Protein AF-A0A522LNT0-F1 (afdb_monomer_lite)

Structure (mmCIF, N/CA/C/O backbone):
data_AF-A0A522LNT0-F1
#
_entry.id   AF-A0A522LNT0-F1
#
loop_
_atom_site.group_PDB
_atom_site.id
_atom_site.type_symbol
_atom_site.label_atom_id
_atom_site.label_alt_id
_atom_site.label_comp_id
_atom_site.label_asym_id
_atom_site.label_entity_id
_atom_site.label_seq_id
_atom_site.pdbx_PDB_ins_code
_atom_site.Cartn_x
_atom_site.Cartn_y
_atom_site.Cartn_z
_atom_site.occupancy
_atom_site.B_iso_or_equiv
_atom_site.auth_seq_id
_atom_site.auth_comp_id
_atom_site.auth_asym_id
_atom_site.auth_atom_id
_atom_site.pdbx_PDB_model_num
ATOM 1 N N . MET A 1 1 ? -26.162 -1.625 9.005 1.00 83.00 1 MET A N 1
ATOM 2 C CA . MET A 1 1 ? -24.829 -1.054 8.705 1.00 83.00 1 MET A CA 1
ATOM 3 C C . MET A 1 1 ? -24.025 -1.969 7.792 1.00 83.00 1 MET A C 1
ATOM 5 O O . MET A 1 1 ? -23.572 -1.471 6.774 1.00 83.00 1 MET A O 1
ATOM 9 N N . GLY A 1 2 ? -23.935 -3.284 8.055 1.00 85.75 2 GLY A N 1
ATOM 10 C CA . GLY A 1 2 ? -23.214 -4.212 7.169 1.00 85.75 2 GLY A CA 1
ATOM 11 C C . GLY A 1 2 ? -23.644 -4.178 5.692 1.00 85.75 2 GLY A C 1
ATOM 12 O O . GLY A 1 2 ? -22.785 -4.162 4.817 1.00 85.75 2 GLY A O 1
ATOM 13 N N . TYR A 1 3 ? -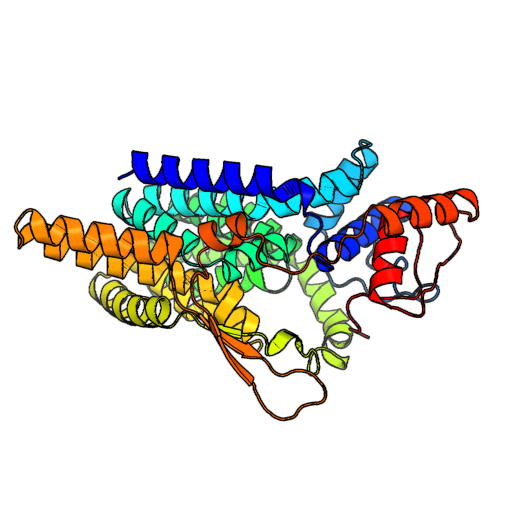24.951 -4.083 5.405 1.00 92.50 3 TYR A N 1
ATOM 14 C CA . TYR A 1 3 ? -25.462 -3.913 4.034 1.00 92.50 3 TYR A CA 1
ATOM 15 C C . TYR A 1 3 ? -24.920 -2.647 3.346 1.00 92.50 3 TYR A C 1
ATOM 17 O O . TYR A 1 3 ? -24.413 -2.722 2.232 1.00 92.50 3 TYR A O 1
ATOM 25 N N . PHE A 1 4 ? -24.952 -1.499 4.032 1.00 91.88 4 PHE A N 1
ATOM 26 C CA . PHE A 1 4 ? -24.473 -0.229 3.477 1.00 91.88 4 PHE A CA 1
ATOM 27 C C . PHE A 1 4 ? -22.967 -0.238 3.205 1.00 91.88 4 PHE A C 1
ATOM 29 O O . PHE A 1 4 ? -22.547 0.283 2.180 1.00 91.88 4 PHE A O 1
ATOM 36 N N . SER A 1 5 ? -22.157 -0.875 4.061 1.00 94.94 5 SER A N 1
ATOM 37 C CA . SER A 1 5 ? -20.726 -1.056 3.776 1.00 94.94 5 SER A CA 1
ATOM 38 C C . SER A 1 5 ? -20.506 -1.804 2.467 1.00 94.94 5 SER A C 1
ATOM 40 O O . SER A 1 5 ? -19.727 -1.360 1.634 1.00 94.94 5 SER A O 1
ATOM 42 N N . ARG A 1 6 ? -21.212 -2.926 2.272 1.00 97.19 6 ARG A N 1
ATOM 43 C CA . ARG A 1 6 ? -21.096 -3.735 1.051 1.00 97.19 6 ARG A CA 1
ATOM 44 C C . ARG A 1 6 ? -21.534 -2.951 -0.179 1.00 97.19 6 ARG A C 1
ATOM 46 O O . ARG A 1 6 ? -20.868 -3.041 -1.200 1.00 97.19 6 ARG A O 1
ATOM 53 N N . LEU A 1 7 ? -22.602 -2.158 -0.065 1.00 96.06 7 LEU A N 1
ATOM 54 C CA . LEU A 1 7 ? -23.056 -1.282 -1.142 1.00 96.06 7 LEU A CA 1
ATOM 55 C C . LEU A 1 7 ? -21.995 -0.234 -1.508 1.00 96.06 7 LEU A C 1
ATOM 57 O O . LEU A 1 7 ? -21.699 -0.075 -2.685 1.00 96.06 7 LEU A O 1
ATOM 61 N N . ILE A 1 8 ? -21.382 0.437 -0.524 1.00 95.44 8 ILE A N 1
ATOM 62 C CA . ILE A 1 8 ? -20.311 1.415 -0.784 1.00 95.44 8 ILE A CA 1
ATOM 63 C C . ILE A 1 8 ? -19.098 0.731 -1.425 1.00 95.44 8 ILE A C 1
ATOM 65 O O . ILE A 1 8 ? -18.575 1.239 -2.409 1.00 95.44 8 ILE A O 1
ATOM 69 N N . ILE A 1 9 ? -18.681 -0.435 -0.918 1.00 97.75 9 ILE A N 1
ATOM 70 C CA . ILE A 1 9 ? -17.575 -1.218 -1.495 1.00 97.75 9 ILE A CA 1
ATOM 71 C C . ILE A 1 9 ? -17.888 -1.618 -2.940 1.00 97.75 9 ILE A C 1
ATOM 73 O O . ILE A 1 9 ? -17.023 -1.508 -3.803 1.00 97.75 9 ILE A O 1
ATOM 77 N N . PHE A 1 10 ? -19.119 -2.053 -3.218 1.00 97.94 10 PHE A N 1
ATOM 78 C CA . PHE A 1 10 ? -19.556 -2.408 -4.565 1.00 97.94 10 PHE A CA 1
ATOM 79 C C . PHE A 1 10 ? -19.538 -1.200 -5.508 1.00 97.94 10 PHE A C 1
ATOM 81 O O . PHE A 1 10 ? -18.986 -1.296 -6.599 1.00 97.94 10 PHE A O 1
ATOM 88 N N . ILE A 1 11 ? -20.078 -0.053 -5.078 1.00 96.19 11 ILE A N 1
ATOM 89 C CA . ILE A 1 11 ? -20.034 1.198 -5.852 1.00 96.19 11 ILE A CA 1
ATOM 90 C C . ILE A 1 11 ? -18.581 1.601 -6.112 1.00 96.19 11 ILE A C 1
ATOM 92 O O . ILE A 1 11 ? -18.223 1.888 -7.248 1.00 96.19 11 ILE A O 1
ATOM 96 N N . PHE A 1 12 ? -17.730 1.574 -5.087 1.00 96.12 12 PHE A N 1
ATOM 97 C CA . PHE A 1 12 ? -16.310 1.884 -5.213 1.00 96.12 12 PHE A CA 1
ATOM 98 C C . PHE A 1 12 ? -15.608 0.956 -6.217 1.00 96.12 12 PHE A C 1
ATOM 100 O O . PHE A 1 12 ? -14.890 1.432 -7.091 1.00 96.12 12 PHE A O 1
ATOM 107 N N . ALA A 1 13 ? -15.868 -0.353 -6.157 1.00 97.50 13 ALA A N 1
ATOM 108 C CA . ALA A 1 13 ? -15.328 -1.320 -7.109 1.00 97.50 13 ALA A CA 1
ATOM 109 C C . ALA A 1 13 ? -15.819 -1.066 -8.544 1.00 97.50 13 ALA A C 1
ATOM 111 O O . ALA A 1 13 ? -15.019 -1.079 -9.477 1.00 97.50 13 ALA A O 1
ATOM 112 N N . ALA A 1 14 ? -17.112 -0.785 -8.726 1.00 96.81 14 ALA A N 1
ATOM 113 C CA . ALA A 1 14 ? -17.677 -0.446 -10.029 1.00 96.81 14 ALA A CA 1
ATOM 114 C C . ALA A 1 14 ? -17.045 0.832 -10.603 1.00 96.81 14 ALA A C 1
ATOM 116 O O . ALA A 1 14 ? -16.664 0.860 -11.770 1.00 96.81 14 ALA A O 1
ATOM 117 N N . LEU A 1 15 ? -16.859 1.864 -9.777 1.00 94.75 15 LEU A N 1
ATOM 118 C CA . LEU A 1 15 ? -16.180 3.097 -10.172 1.00 94.75 15 LEU A CA 1
ATOM 119 C C . LEU A 1 15 ? -14.717 2.851 -10.565 1.00 94.75 15 LEU A C 1
ATOM 121 O O . LEU A 1 15 ? -14.260 3.400 -11.565 1.00 94.75 15 LEU A O 1
ATOM 125 N N . GLN A 1 16 ? -13.996 1.986 -9.847 1.00 94.44 16 GLN A N 1
ATOM 126 C CA . GLN A 1 16 ? -12.632 1.600 -10.222 1.00 94.44 16 GLN A CA 1
ATOM 127 C C . GLN A 1 16 ? -12.588 0.872 -11.573 1.00 94.44 16 GLN A C 1
ATOM 129 O O . GLN A 1 16 ? -11.706 1.154 -12.380 1.00 94.44 16 GLN A O 1
ATOM 134 N N . ILE A 1 17 ? -13.568 0.008 -11.869 1.00 94.50 17 ILE A N 1
ATOM 135 C CA . ILE A 1 17 ? -13.700 -0.636 -13.188 1.00 94.50 17 ILE A CA 1
ATOM 136 C C . ILE A 1 17 ? -13.943 0.410 -14.283 1.00 94.50 17 ILE A C 1
ATOM 138 O O . ILE A 1 17 ? -13.277 0.382 -15.317 1.00 94.50 17 ILE A O 1
ATOM 142 N N . LEU A 1 18 ? -14.848 1.367 -14.050 1.00 92.25 18 LEU A N 1
ATOM 143 C CA . LEU A 1 18 ? -15.122 2.457 -14.994 1.00 92.25 18 LEU A CA 1
ATOM 144 C C . LEU A 1 18 ? -13.902 3.361 -15.227 1.00 92.25 18 LEU A C 1
ATOM 146 O O . LEU A 1 18 ? -13.789 3.972 -16.287 1.00 92.25 18 LEU A O 1
ATOM 150 N N . ARG A 1 19 ? -12.972 3.421 -14.269 1.00 89.56 19 ARG A N 1
ATOM 151 C CA . ARG A 1 19 ? -11.731 4.200 -14.357 1.00 89.56 19 ARG A CA 1
ATOM 152 C C . ARG A 1 19 ? -10.609 3.485 -15.118 1.00 89.56 19 ARG A C 1
ATOM 154 O O . ARG A 1 19 ? -9.693 4.162 -15.583 1.00 89.56 19 ARG A O 1
ATOM 161 N N . LEU A 1 20 ? -10.684 2.167 -15.333 1.00 89.81 20 LEU A N 1
ATOM 162 C CA . LEU A 1 20 ? -9.650 1.379 -16.032 1.00 89.81 20 LEU A CA 1
ATOM 163 C C . LEU A 1 20 ? -9.203 1.919 -17.407 1.00 89.81 20 LEU A C 1
ATOM 165 O O . LEU A 1 20 ? -8.035 1.719 -17.754 1.00 89.81 20 LEU A O 1
ATOM 169 N N . PRO A 1 21 ? -10.048 2.587 -18.221 1.00 88.62 21 PRO A N 1
ATOM 170 C CA . PRO A 1 21 ? -9.594 3.206 -19.466 1.00 88.62 21 PRO A CA 1
ATOM 171 C C . PRO A 1 21 ? -8.526 4.290 -19.269 1.00 88.62 21 PRO A C 1
ATOM 173 O O . PRO A 1 21 ? -7.713 4.493 -20.165 1.00 88.62 21 PRO A O 1
ATOM 176 N N . THR A 1 22 ? -8.507 4.950 -18.107 1.00 85.62 22 THR A N 1
ATOM 177 C CA . THR A 1 22 ? -7.528 6.001 -17.769 1.00 85.62 22 THR A CA 1
ATOM 178 C C . THR A 1 22 ? -6.201 5.454 -17.233 1.00 85.62 22 THR A C 1
ATOM 180 O O . THR A 1 22 ? -5.219 6.196 -17.180 1.00 85.62 22 THR A O 1
ATOM 183 N N . SER A 1 23 ? -6.167 4.171 -16.858 1.00 87.25 23 SER A N 1
ATOM 184 C CA . SER A 1 23 ? -4.957 3.449 -16.459 1.00 87.25 23 SER A CA 1
ATOM 185 C C . SER A 1 23 ? -4.153 2.964 -17.676 1.00 87.25 23 SER A C 1
ATOM 187 O O . SER A 1 23 ? -4.743 2.679 -18.726 1.00 87.25 23 SER A O 1
ATOM 189 N N . PRO A 1 24 ? -2.827 2.779 -17.545 1.00 88.56 24 PRO A N 1
ATOM 190 C CA . PRO A 1 24 ? -2.004 3.039 -16.355 1.00 88.56 24 PRO A CA 1
ATOM 191 C C . PRO A 1 24 ? -1.902 4.522 -16.001 1.00 88.56 24 PRO A C 1
ATOM 193 O O . PRO A 1 24 ? -1.698 5.341 -16.883 1.00 88.56 24 PRO A O 1
ATOM 196 N N . GLN A 1 25 ? -2.035 4.901 -14.739 1.00 86.50 25 GLN A N 1
ATOM 197 C CA . GLN A 1 25 ? -1.945 6.320 -14.366 1.00 86.50 25 GLN A CA 1
ATOM 198 C C . GLN A 1 25 ? -0.579 6.706 -13.827 1.00 86.50 25 GLN A C 1
ATOM 200 O O . GLN A 1 25 ? -0.211 7.880 -13.885 1.00 86.50 25 GLN A O 1
ATOM 205 N N . PHE A 1 26 ? 0.159 5.732 -13.304 1.00 88.94 26 PHE A N 1
ATOM 206 C CA . PHE A 1 26 ? 1.344 5.991 -12.510 1.00 88.94 26 PHE A CA 1
ATOM 207 C C . PHE A 1 26 ? 2.605 5.416 -13.144 1.00 88.94 26 PHE A C 1
ATOM 209 O O . PHE A 1 26 ? 2.568 4.470 -13.926 1.00 88.94 26 PHE A O 1
ATOM 216 N N . MET A 1 27 ? 3.741 6.020 -12.805 1.00 86.88 27 MET A N 1
ATOM 217 C CA . MET A 1 27 ? 5.046 5.636 -13.345 1.00 86.88 27 MET A CA 1
ATOM 218 C C . MET A 1 27 ? 5.568 4.362 -12.658 1.00 86.88 27 MET A C 1
ATOM 220 O O . MET A 1 27 ? 6.085 3.464 -13.313 1.00 86.88 27 MET A O 1
ATOM 224 N N . ASP A 1 28 ? 5.340 4.227 -11.351 1.00 88.88 28 ASP A N 1
ATOM 225 C CA . ASP A 1 28 ? 5.846 3.132 -10.506 1.00 88.88 28 ASP A CA 1
ATOM 226 C C . ASP A 1 28 ? 5.633 1.735 -11.118 1.00 88.88 28 ASP A C 1
ATOM 228 O O . ASP A 1 28 ? 6.540 0.907 -11.198 1.00 88.88 28 ASP A O 1
ATOM 232 N N . ILE A 1 29 ? 4.444 1.484 -11.666 1.00 91.81 29 ILE A N 1
ATOM 233 C CA . ILE A 1 29 ? 4.091 0.174 -12.212 1.00 91.81 29 ILE A CA 1
ATOM 234 C C . ILE A 1 29 ? 4.889 -0.219 -13.463 1.00 91.81 29 ILE A C 1
ATOM 236 O O . ILE A 1 29 ? 5.137 -1.406 -13.668 1.00 91.81 29 ILE A O 1
ATOM 240 N N . TYR A 1 30 ? 5.350 0.728 -14.286 1.00 92.50 30 TYR A N 1
ATOM 241 C CA . TYR A 1 30 ? 6.183 0.380 -15.443 1.00 92.50 30 TYR A CA 1
ATOM 242 C C . TYR A 1 30 ? 7.573 -0.092 -15.014 1.00 92.50 30 TYR A C 1
ATOM 244 O O . TYR A 1 30 ? 8.086 -1.031 -15.618 1.00 92.50 30 TYR A O 1
ATOM 252 N N . TYR A 1 31 ? 8.137 0.469 -13.938 1.00 93.19 31 TYR A N 1
ATOM 253 C CA . TYR A 1 31 ? 9.367 -0.055 -13.337 1.00 93.19 31 TYR A CA 1
ATOM 254 C C . TYR A 1 31 ? 9.185 -1.498 -12.871 1.00 93.19 31 TYR A C 1
ATOM 256 O O . TYR A 1 31 ? 10.022 -2.361 -13.144 1.00 93.19 31 TYR A O 1
ATOM 264 N N . HIS A 1 32 ? 8.054 -1.798 -12.231 1.00 95.69 32 HIS A N 1
ATOM 265 C CA . HIS A 1 32 ? 7.765 -3.157 -11.781 1.00 95.69 32 HIS A CA 1
ATOM 266 C C . HIS A 1 32 ? 7.589 -4.142 -12.939 1.00 95.69 32 HIS A C 1
ATOM 268 O O . HIS A 1 32 ? 8.064 -5.274 -12.853 1.00 95.69 32 HIS A O 1
ATOM 274 N N . ILE A 1 33 ? 6.956 -3.716 -14.034 1.00 96.12 33 ILE A N 1
ATOM 275 C CA . ILE A 1 33 ? 6.862 -4.512 -15.262 1.00 96.12 33 ILE A CA 1
ATOM 276 C C . ILE A 1 33 ? 8.242 -4.734 -15.882 1.00 96.12 33 ILE A C 1
ATOM 278 O O . ILE A 1 33 ? 8.545 -5.851 -16.299 1.00 96.12 33 ILE A O 1
ATOM 282 N N . GLN A 1 34 ? 9.075 -3.697 -15.955 1.00 95.31 34 GLN A N 1
ATOM 283 C CA . GLN A 1 34 ? 10.408 -3.812 -16.537 1.00 95.31 34 GLN A CA 1
ATOM 284 C C . GLN A 1 34 ? 11.301 -4.731 -15.700 1.00 95.31 34 GLN A C 1
ATOM 286 O O . GLN A 1 34 ? 11.955 -5.614 -16.250 1.00 95.31 34 GLN A O 1
ATOM 291 N N . THR A 1 35 ? 11.228 -4.617 -14.375 1.00 96.06 35 THR A N 1
ATOM 292 C CA . THR A 1 35 ? 11.869 -5.552 -13.442 1.00 96.06 35 THR A CA 1
ATOM 293 C C . THR A 1 35 ? 11.385 -6.983 -13.653 1.00 96.06 35 THR A C 1
ATOM 295 O O . THR A 1 35 ? 12.186 -7.909 -13.750 1.00 96.06 35 THR A O 1
ATOM 298 N N . ALA A 1 36 ? 10.070 -7.185 -13.775 1.00 97.50 36 ALA A N 1
ATOM 299 C CA . ALA A 1 36 ? 9.504 -8.504 -14.030 1.00 97.50 36 ALA A CA 1
ATOM 300 C C . ALA A 1 36 ? 9.994 -9.091 -15.364 1.00 97.50 36 ALA A C 1
ATOM 302 O O . ALA A 1 36 ? 10.315 -10.277 -15.433 1.00 97.50 36 ALA A O 1
ATOM 303 N N . TRP A 1 37 ? 10.106 -8.270 -16.413 1.00 96.44 37 TRP A N 1
ATOM 304 C CA . TRP A 1 37 ? 10.743 -8.667 -17.669 1.00 96.44 37 TRP A CA 1
ATOM 305 C C . TRP A 1 37 ? 12.217 -9.042 -17.472 1.00 96.44 37 TRP A C 1
ATOM 307 O O . TRP A 1 37 ? 12.640 -10.082 -17.977 1.00 96.44 37 TRP A O 1
ATOM 317 N N . GLY A 1 38 ? 12.970 -8.259 -16.697 1.00 96.00 38 GLY A N 1
ATOM 318 C CA . GLY A 1 38 ? 14.347 -8.566 -16.317 1.00 96.00 38 GLY A CA 1
ATOM 319 C C . GLY A 1 38 ? 14.471 -9.945 -15.668 1.00 96.00 38 GLY A C 1
ATOM 320 O O . GLY A 1 38 ? 15.257 -10.768 -16.128 1.00 96.00 38 GLY A O 1
ATOM 321 N N . PHE A 1 39 ? 13.602 -10.261 -14.701 1.00 97.62 39 PHE A N 1
ATOM 322 C CA . PHE A 1 39 ? 13.554 -11.583 -14.059 1.00 97.62 39 PHE A CA 1
ATOM 323 C C . PHE A 1 39 ? 13.237 -12.717 -15.042 1.00 97.62 39 PHE A C 1
ATOM 325 O O . PHE A 1 39 ? 13.701 -13.848 -14.885 1.00 97.62 39 PHE A O 1
ATOM 332 N N . ILE A 1 40 ? 12.434 -12.446 -16.075 1.00 97.12 40 ILE A N 1
ATOM 333 C CA . ILE A 1 40 ? 12.182 -13.421 -17.141 1.00 97.12 40 ILE A CA 1
ATOM 334 C C . ILE A 1 40 ? 13.463 -13.680 -17.939 1.00 97.12 40 ILE A C 1
ATOM 336 O O . ILE A 1 40 ? 13.754 -14.848 -18.200 1.00 97.12 40 ILE A O 1
ATOM 340 N N . GLN A 1 41 ? 14.216 -12.633 -18.301 1.00 95.88 41 GLN A N 1
ATOM 341 C CA . GLN A 1 41 ? 15.457 -12.770 -19.075 1.00 95.88 41 GLN A CA 1
ATOM 342 C C . GLN A 1 41 ? 16.574 -13.456 -18.279 1.00 95.88 41 GLN A C 1
ATOM 344 O O . GLN A 1 41 ? 17.283 -14.289 -18.834 1.00 95.88 41 GLN A O 1
ATOM 349 N N . SER A 1 42 ? 16.696 -13.189 -16.975 1.00 95.56 42 SER A N 1
ATOM 350 C CA . SER A 1 42 ? 17.681 -13.850 -16.102 1.00 95.56 42 SER A CA 1
ATOM 351 C C . SER A 1 42 ? 17.306 -15.281 -15.704 1.00 95.56 42 SER A C 1
ATOM 353 O O . SER A 1 42 ? 18.063 -15.942 -14.999 1.00 95.56 42 SER A O 1
ATOM 355 N N . GLY A 1 43 ? 16.130 -15.774 -16.105 1.00 95.81 43 GLY A N 1
ATOM 356 C CA . GLY A 1 43 ? 15.642 -17.102 -15.722 1.00 95.81 43 GLY A CA 1
ATOM 357 C C . GLY A 1 43 ? 15.118 -17.204 -14.281 1.00 95.81 43 GLY A C 1
ATOM 358 O O . GLY A 1 43 ? 14.766 -18.298 -13.844 1.00 95.81 43 GLY A O 1
ATOM 359 N N . GLY A 1 44 ? 15.003 -16.092 -13.553 1.00 95.00 44 GLY A N 1
ATOM 360 C CA . GLY A 1 44 ? 14.573 -16.044 -12.155 1.00 95.00 44 GLY A CA 1
ATOM 361 C C . GLY A 1 44 ? 14.846 -14.687 -11.505 1.00 95.00 44 GLY A C 1
ATOM 362 O O . GLY A 1 44 ? 15.177 -13.723 -12.189 1.00 95.00 44 GLY A O 1
ATOM 363 N N . TYR A 1 45 ? 14.721 -14.611 -10.178 1.00 95.19 45 TYR A N 1
ATOM 364 C CA . TYR A 1 45 ? 15.112 -13.419 -9.416 1.00 95.19 45 TYR A CA 1
ATOM 365 C C . TYR A 1 45 ? 16.552 -13.003 -9.752 1.00 95.19 45 TYR A C 1
ATOM 367 O O . TYR A 1 45 ? 17.460 -13.833 -9.689 1.00 95.19 45 TYR A O 1
ATOM 375 N N . SER A 1 46 ? 16.744 -11.726 -10.085 1.00 94.94 46 SER A N 1
ATOM 376 C CA . SER A 1 46 ? 18.063 -11.135 -10.312 1.00 94.94 46 SER A CA 1
ATOM 377 C C . SER A 1 46 ? 18.353 -10.080 -9.243 1.00 94.94 46 SER A C 1
ATOM 379 O O . SER A 1 46 ? 17.590 -9.117 -9.136 1.00 94.94 46 SER A O 1
ATOM 381 N N . PRO A 1 47 ? 19.461 -10.202 -8.490 1.00 93.69 47 PRO A N 1
ATOM 382 C CA . PRO A 1 47 ? 19.927 -9.146 -7.597 1.00 93.69 47 PRO A CA 1
ATOM 383 C C . PRO A 1 47 ? 20.625 -8.003 -8.353 1.00 93.69 47 PRO A C 1
ATOM 385 O O . PRO A 1 47 ? 21.073 -7.049 -7.723 1.00 93.69 47 PRO A O 1
ATOM 388 N N . TRP A 1 48 ? 20.748 -8.094 -9.683 1.00 93.94 48 TRP A N 1
ATOM 389 C CA . TRP A 1 48 ? 21.335 -7.066 -10.538 1.00 93.94 48 TRP A CA 1
ATOM 390 C C . TRP A 1 48 ? 20.295 -6.538 -11.528 1.00 93.94 48 TRP A C 1
ATOM 392 O O . TRP A 1 48 ? 19.746 -7.293 -12.334 1.00 93.94 48 TRP A O 1
ATOM 402 N N . ASP A 1 49 ? 20.033 -5.243 -11.443 1.00 92.00 49 ASP A N 1
ATOM 403 C CA . ASP A 1 49 ? 19.151 -4.453 -12.293 1.00 92.00 49 ASP A CA 1
ATOM 404 C C . ASP A 1 49 ? 19.881 -4.112 -13.593 1.00 92.00 49 ASP A C 1
ATOM 406 O O . ASP A 1 49 ? 20.472 -3.048 -13.710 1.00 92.00 49 ASP A O 1
ATOM 410 N N . PHE A 1 50 ? 19.925 -5.054 -14.539 1.00 93.31 50 PHE A N 1
ATOM 411 C CA . PHE A 1 50 ? 20.471 -4.820 -15.886 1.00 93.31 50 PHE A CA 1
ATOM 412 C C . PHE A 1 50 ? 19.420 -4.270 -16.862 1.00 93.31 50 PHE A C 1
ATOM 414 O O . PHE A 1 50 ? 19.729 -4.016 -18.027 1.00 93.31 50 PHE A O 1
ATOM 421 N N . TRP A 1 51 ? 18.159 -4.182 -16.432 1.00 93.69 51 TRP A N 1
ATOM 422 C CA . TRP A 1 51 ? 17.046 -3.747 -17.272 1.00 93.69 51 TRP A CA 1
ATOM 423 C C . TRP A 1 51 ? 16.848 -2.232 -17.218 1.00 93.69 51 TRP A C 1
ATOM 425 O O . TRP A 1 51 ? 16.461 -1.663 -18.237 1.00 93.69 51 TRP A O 1
ATOM 435 N N . GLU A 1 52 ? 17.139 -1.582 -16.092 1.00 90.62 52 GLU A N 1
ATOM 436 C CA . GLU A 1 52 ? 17.424 -0.147 -16.011 1.00 90.62 52 GLU A CA 1
ATOM 437 C C . GLU A 1 52 ? 18.941 0.085 -15.894 1.00 90.62 52 GLU A C 1
ATOM 439 O O . GLU A 1 52 ? 19.709 -0.839 -15.628 1.00 90.62 52 GLU A O 1
ATOM 444 N N . TYR A 1 53 ? 19.399 1.321 -16.120 1.00 89.19 53 TYR A N 1
ATOM 445 C CA . TYR A 1 53 ? 20.826 1.694 -16.064 1.00 89.19 53 TYR A CA 1
ATOM 446 C C . TYR A 1 53 ? 21.742 0.878 -16.992 1.00 89.19 53 TYR A C 1
ATOM 448 O O . TYR A 1 53 ? 22.958 0.792 -16.782 1.00 89.19 53 TYR A O 1
ATOM 456 N N . ALA A 1 54 ? 21.180 0.270 -18.033 1.00 92.06 54 ALA A N 1
ATOM 457 C CA . ALA A 1 54 ? 21.946 -0.527 -18.974 1.00 92.06 54 ALA A CA 1
ATOM 458 C C . ALA A 1 54 ? 22.965 0.358 -19.729 1.00 92.06 54 ALA A C 1
ATOM 460 O O . ALA A 1 54 ? 22.661 1.517 -20.037 1.00 92.06 54 ALA A O 1
ATOM 461 N N . PRO A 1 55 ? 24.173 -0.149 -20.048 1.00 92.81 55 PRO A N 1
ATOM 462 C CA . PRO A 1 55 ? 24.612 -1.544 -19.922 1.00 92.81 55 PRO A CA 1
ATOM 463 C C . PRO A 1 55 ? 25.170 -1.925 -18.544 1.00 92.81 55 PRO A C 1
ATOM 465 O O . PRO A 1 55 ? 25.409 -3.103 -18.299 1.00 92.81 55 PRO A O 1
ATOM 468 N N . PHE A 1 56 ? 25.426 -0.955 -17.665 1.00 91.56 56 PHE A N 1
ATOM 469 C CA . PHE A 1 56 ? 26.121 -1.215 -16.405 1.00 91.56 56 PHE A CA 1
ATOM 470 C C . PHE A 1 56 ? 25.214 -1.923 -15.405 1.00 91.56 56 PHE A C 1
ATOM 472 O O . PHE A 1 56 ? 25.595 -2.945 -14.841 1.00 91.56 56 PHE A O 1
ATOM 479 N N . GLY A 1 57 ? 23.998 -1.414 -15.238 1.00 90.06 57 GLY A N 1
ATOM 480 C CA . GLY A 1 57 ? 23.074 -1.862 -14.211 1.00 90.06 57 GLY A CA 1
ATOM 481 C C . GLY A 1 57 ? 23.496 -1.455 -12.799 1.00 90.06 57 GLY A C 1
ATOM 482 O O . GLY A 1 57 ? 24.451 -0.700 -12.598 1.00 90.06 57 GLY A O 1
ATOM 483 N N . ARG A 1 58 ? 22.759 -1.951 -11.803 1.00 88.94 58 ARG A N 1
ATOM 484 C CA . ARG A 1 58 ? 23.025 -1.709 -10.374 1.00 88.94 58 ARG A CA 1
ATOM 485 C C . ARG A 1 58 ? 22.480 -2.832 -9.495 1.00 88.94 58 ARG A C 1
ATOM 487 O O . ARG A 1 58 ? 21.800 -3.735 -9.968 1.00 88.94 58 ARG A O 1
ATOM 494 N N . SER A 1 59 ? 22.713 -2.750 -8.188 1.00 91.69 59 SER A N 1
ATOM 495 C CA . SER A 1 59 ? 22.085 -3.667 -7.234 1.00 91.69 59 SER A CA 1
ATOM 496 C C . SER A 1 59 ? 20.561 -3.477 -7.175 1.00 91.69 59 SER A C 1
ATOM 498 O O . SER A 1 59 ? 20.071 -2.366 -6.966 1.00 91.69 59 SER A O 1
ATOM 500 N N . HIS A 1 60 ? 19.804 -4.566 -7.338 1.00 91.75 60 HIS A N 1
ATOM 501 C CA . HIS A 1 60 ? 18.344 -4.583 -7.260 1.00 91.75 60 HIS A CA 1
ATOM 502 C C . HIS A 1 60 ? 17.863 -4.870 -5.834 1.00 91.75 60 HIS A C 1
ATOM 504 O O . HIS A 1 60 ? 17.640 -6.014 -5.440 1.00 91.75 60 HIS A O 1
ATOM 510 N N . ILE A 1 61 ? 17.676 -3.804 -5.065 1.00 90.56 61 ILE A N 1
ATOM 511 C CA . ILE A 1 61 ? 17.336 -3.839 -3.634 1.00 90.56 61 ILE A CA 1
ATOM 512 C C . ILE A 1 61 ? 15.858 -4.075 -3.315 1.00 90.56 61 ILE A C 1
ATOM 514 O O . ILE A 1 61 ? 15.503 -4.219 -2.148 1.00 90.56 61 ILE A O 1
ATOM 518 N N . TYR A 1 62 ? 14.979 -4.053 -4.315 1.00 91.19 62 TYR A N 1
ATOM 519 C CA . TYR A 1 62 ? 13.545 -4.121 -4.068 1.00 91.19 62 TYR A CA 1
ATOM 520 C C . TYR A 1 62 ? 13.100 -5.568 -3.790 1.00 91.19 62 TYR A C 1
ATOM 522 O O . TYR A 1 62 ? 13.581 -6.499 -4.440 1.00 91.19 62 TYR A O 1
ATOM 530 N N . PRO A 1 63 ? 12.161 -5.789 -2.851 1.00 95.69 63 PRO A N 1
ATOM 531 C CA . PRO A 1 63 ? 11.668 -7.130 -2.568 1.00 95.69 63 PRO A CA 1
ATOM 532 C C . PRO A 1 63 ? 10.963 -7.786 -3.767 1.00 95.69 63 PRO A C 1
ATOM 534 O O . PRO A 1 63 ? 10.153 -7.137 -4.434 1.00 95.69 63 PRO A O 1
ATOM 537 N N . PRO A 1 64 ? 11.211 -9.082 -4.030 1.00 97.25 64 PRO A N 1
ATOM 538 C CA . PRO A 1 64 ? 10.938 -9.670 -5.338 1.00 97.25 64 PRO A CA 1
ATOM 539 C C . PRO A 1 64 ? 9.522 -10.222 -5.532 1.00 97.25 64 PRO A C 1
ATOM 541 O O . PRO A 1 64 ? 9.176 -10.598 -6.652 1.00 97.25 64 PRO A O 1
ATOM 544 N N . LEU A 1 65 ? 8.694 -10.346 -4.485 1.00 98.12 65 LEU A N 1
ATOM 545 C CA . LEU A 1 65 ? 7.433 -11.098 -4.571 1.00 98.12 65 LEU A CA 1
ATOM 546 C C . LEU A 1 65 ? 6.504 -10.529 -5.642 1.00 98.12 65 LEU A C 1
ATOM 548 O O . LEU A 1 65 ? 5.950 -11.284 -6.439 1.00 98.12 65 LEU A O 1
ATOM 552 N N . PHE A 1 66 ? 6.340 -9.206 -5.678 1.00 97.88 66 PHE A N 1
ATOM 553 C CA . PHE A 1 66 ? 5.455 -8.576 -6.651 1.00 97.88 66 PHE A CA 1
ATOM 554 C C . PHE A 1 66 ? 5.966 -8.756 -8.085 1.00 97.88 66 PHE A C 1
ATOM 556 O O . PHE A 1 66 ? 5.193 -9.109 -8.975 1.00 97.88 66 PHE A O 1
ATOM 563 N N . HIS A 1 67 ? 7.271 -8.604 -8.309 1.00 97.69 67 HIS A N 1
ATOM 564 C CA . HIS A 1 67 ? 7.867 -8.788 -9.632 1.00 97.69 67 HIS A CA 1
ATOM 565 C C . HIS A 1 67 ? 7.803 -10.242 -10.097 1.00 97.69 67 HIS A C 1
ATOM 567 O O . HIS A 1 67 ? 7.542 -10.489 -11.269 1.00 97.69 67 HIS A O 1
ATOM 573 N N . ILE A 1 68 ? 7.968 -11.209 -9.188 1.00 98.12 68 ILE A N 1
ATOM 574 C CA . ILE A 1 68 ? 7.781 -12.635 -9.485 1.00 98.12 68 ILE A CA 1
ATOM 575 C C . ILE A 1 68 ? 6.334 -12.900 -9.914 1.00 98.12 68 ILE A C 1
ATOM 577 O O . ILE A 1 68 ? 6.114 -13.583 -10.912 1.00 98.12 68 ILE A O 1
ATOM 581 N N . LEU A 1 69 ? 5.343 -12.340 -9.211 1.00 97.62 69 LEU A N 1
ATOM 582 C CA . LEU A 1 69 ? 3.935 -12.473 -9.599 1.00 97.62 69 LEU A CA 1
ATOM 583 C C . LEU A 1 69 ? 3.684 -11.900 -11.000 1.00 97.62 69 LEU A C 1
ATOM 585 O O . LEU A 1 69 ? 3.077 -12.573 -11.832 1.00 97.62 69 LEU A O 1
ATOM 589 N N . LEU A 1 70 ? 4.192 -10.698 -11.286 1.00 98.00 70 LEU A N 1
ATOM 590 C CA . LEU A 1 70 ? 4.106 -10.099 -12.620 1.00 98.00 70 LEU A CA 1
ATOM 591 C C . LEU A 1 70 ? 4.781 -10.977 -13.682 1.00 98.00 70 LEU A C 1
ATOM 593 O O . LEU A 1 70 ? 4.179 -11.251 -14.719 1.00 98.00 70 LEU A O 1
ATOM 597 N N . ALA A 1 71 ? 5.986 -11.478 -13.405 1.00 98.00 71 ALA A N 1
ATOM 598 C CA . ALA A 1 71 ? 6.743 -12.327 -14.317 1.00 98.00 71 ALA A CA 1
ATOM 599 C C . ALA A 1 71 ? 5.999 -13.631 -14.643 1.00 98.00 71 ALA A C 1
ATOM 601 O O . ALA A 1 71 ? 5.998 -14.063 -15.797 1.00 98.00 71 ALA A O 1
ATOM 602 N N . LEU A 1 72 ? 5.324 -14.239 -13.660 1.00 97.81 72 LEU A N 1
ATOM 603 C CA . LEU A 1 72 ? 4.487 -15.425 -13.866 1.00 97.81 72 LEU A CA 1
ATOM 604 C C . LEU A 1 72 ? 3.328 -15.137 -14.826 1.00 97.81 72 LEU A C 1
ATOM 606 O O . LEU A 1 72 ? 3.124 -15.893 -15.776 1.00 97.81 72 LEU A O 1
ATOM 610 N N . PHE A 1 73 ? 2.600 -14.035 -14.631 1.00 97.75 73 PHE A N 1
ATOM 611 C CA . PHE A 1 73 ? 1.507 -13.671 -15.536 1.00 97.75 73 PHE A CA 1
ATOM 612 C C . PHE A 1 73 ? 1.996 -13.306 -16.942 1.00 97.75 73 PHE A C 1
ATOM 614 O O . PHE A 1 73 ? 1.375 -13.695 -17.930 1.00 97.75 73 PHE A O 1
ATOM 621 N N . MET A 1 74 ? 3.121 -12.598 -17.045 1.00 97.06 74 MET A N 1
ATOM 622 C CA . MET A 1 74 ? 3.735 -12.266 -18.332 1.00 97.06 74 MET A CA 1
ATOM 623 C C . MET A 1 74 ? 4.182 -13.531 -19.077 1.00 97.06 74 MET A C 1
ATOM 625 O O . MET A 1 74 ? 3.900 -13.663 -20.267 1.00 97.06 74 MET A O 1
ATOM 629 N N . LYS A 1 75 ? 4.801 -14.504 -18.387 1.00 96.50 75 LYS A N 1
ATOM 630 C CA . LYS A 1 75 ? 5.133 -15.822 -18.965 1.00 96.50 75 LYS A CA 1
ATOM 631 C C . LYS A 1 75 ? 3.891 -16.618 -19.372 1.00 96.50 75 LYS A C 1
ATOM 633 O O . LYS A 1 75 ? 3.947 -17.346 -20.356 1.00 96.50 75 LYS A O 1
ATOM 638 N N . ALA A 1 76 ? 2.775 -16.455 -18.662 1.00 97.25 76 ALA A N 1
ATOM 639 C CA . ALA A 1 76 ? 1.487 -17.049 -19.021 1.00 97.25 76 ALA A CA 1
ATOM 640 C C . ALA A 1 76 ? 0.791 -16.356 -20.215 1.00 97.25 76 ALA A C 1
ATOM 642 O O . ALA A 1 76 ? -0.311 -16.750 -20.589 1.00 97.25 76 ALA A O 1
ATOM 643 N N . GLY A 1 77 ? 1.409 -15.334 -20.819 1.00 96.25 77 GLY A N 1
ATOM 644 C CA . GLY A 1 77 ? 0.894 -14.649 -22.007 1.00 96.25 77 GLY A CA 1
ATOM 645 C C . GLY A 1 77 ? -0.063 -13.492 -21.716 1.00 96.25 77 GLY A C 1
ATOM 646 O O . GLY A 1 77 ? -0.665 -12.953 -22.645 1.00 96.25 77 GLY A O 1
ATOM 647 N N . VAL A 1 78 ? -0.212 -13.073 -20.454 1.00 96.88 78 VAL A N 1
ATOM 648 C CA . VAL A 1 78 ? -1.022 -11.892 -20.126 1.00 96.88 78 VAL A CA 1
ATOM 649 C C . VAL A 1 78 ? -0.290 -10.634 -20.594 1.00 96.88 78 VAL A C 1
ATOM 651 O O . VAL A 1 78 ? 0.891 -10.438 -20.301 1.00 96.88 78 VAL A O 1
ATOM 654 N N . SER A 1 79 ? -0.989 -9.759 -21.323 1.00 94.56 79 SER A N 1
ATOM 655 C CA . SER A 1 79 ? -0.380 -8.529 -21.827 1.00 94.56 79 SER A CA 1
ATOM 656 C C . SER A 1 79 ? 0.002 -7.583 -20.686 1.00 94.56 79 SER A C 1
ATOM 658 O O . SER A 1 79 ? -0.728 -7.426 -19.706 1.00 94.56 79 SER A O 1
ATOM 660 N N . VAL A 1 80 ? 1.139 -6.904 -20.850 1.00 93.19 80 VAL A N 1
ATOM 661 C CA . VAL A 1 80 ? 1.663 -5.924 -19.886 1.00 93.19 80 VAL A CA 1
ATOM 662 C C . VAL A 1 80 ? 0.604 -4.881 -19.524 1.00 93.19 80 VAL A C 1
ATOM 664 O O . VAL A 1 80 ? 0.322 -4.670 -18.351 1.00 93.19 80 VAL A O 1
ATOM 667 N N . VAL A 1 81 ? -0.042 -4.278 -20.526 1.00 93.25 81 VAL A N 1
ATOM 668 C CA . VAL A 1 81 ? -1.052 -3.227 -20.313 1.00 93.25 81 VAL A CA 1
ATOM 669 C C . VAL A 1 81 ? -2.235 -3.740 -19.492 1.00 93.25 81 VAL A C 1
ATOM 671 O O . VAL A 1 81 ? -2.736 -3.021 -18.627 1.00 93.25 81 VAL A O 1
ATOM 674 N N . LEU A 1 82 ? -2.684 -4.975 -19.738 1.00 94.62 82 LEU A N 1
ATOM 675 C CA . LEU A 1 82 ? -3.770 -5.567 -18.964 1.00 94.62 82 LEU A CA 1
ATOM 676 C C . LEU A 1 82 ? -3.345 -5.805 -17.513 1.00 94.62 82 LEU A C 1
ATOM 678 O O . LEU A 1 82 ? -4.111 -5.473 -16.613 1.00 94.62 82 LEU A O 1
ATOM 682 N N . LEU A 1 83 ? -2.134 -6.321 -17.277 1.00 94.25 83 LEU A N 1
ATOM 683 C CA . LEU A 1 83 ? -1.622 -6.524 -15.919 1.00 94.25 83 LEU A CA 1
ATOM 684 C C . LEU A 1 83 ? -1.596 -5.226 -15.130 1.00 94.25 83 LEU A C 1
ATOM 686 O O . LEU A 1 83 ? -2.129 -5.177 -14.025 1.00 94.25 83 LEU A O 1
ATOM 690 N N . VAL A 1 84 ? -1.051 -4.165 -15.721 1.00 91.69 84 VAL A N 1
ATOM 691 C CA . VAL A 1 84 ? -0.998 -2.863 -15.062 1.00 91.69 84 VAL A CA 1
ATOM 692 C C . VAL A 1 84 ? -2.396 -2.369 -14.689 1.00 91.69 84 VAL A C 1
ATOM 694 O O . VAL A 1 84 ? -2.642 -2.031 -13.533 1.00 91.69 84 VAL A O 1
ATOM 697 N N . LYS A 1 85 ? -3.340 -2.401 -15.638 1.00 93.81 85 LYS A N 1
ATOM 698 C CA . LYS A 1 85 ? -4.734 -2.002 -15.391 1.00 93.81 85 LYS A CA 1
ATOM 699 C C . LYS A 1 85 ? -5.379 -2.812 -14.266 1.00 93.81 85 LYS A C 1
ATOM 701 O O . LYS A 1 85 ? -6.057 -2.243 -13.414 1.00 93.81 85 LYS A O 1
ATOM 706 N N . LEU A 1 86 ? -5.167 -4.129 -14.255 1.00 94.56 86 LEU A N 1
ATOM 707 C CA . LEU A 1 86 ? -5.718 -5.011 -13.231 1.00 94.56 86 LEU A CA 1
ATOM 708 C C . LEU A 1 86 ? -5.155 -4.687 -11.848 1.00 94.56 86 LEU A C 1
ATOM 710 O O . LEU A 1 86 ? -5.934 -4.545 -10.911 1.00 94.56 86 LEU A O 1
ATOM 714 N N . PHE A 1 87 ? -3.836 -4.542 -11.709 1.00 95.38 87 PHE A N 1
ATOM 715 C CA . PHE A 1 87 ? -3.226 -4.277 -10.408 1.00 95.38 87 PHE A CA 1
ATOM 716 C C . PHE A 1 87 ? -3.547 -2.873 -9.877 1.00 95.38 87 PHE A C 1
ATOM 718 O O . PHE A 1 87 ? -3.949 -2.768 -8.719 1.00 95.38 87 PHE A O 1
ATOM 725 N N . GLU A 1 88 ? -3.464 -1.822 -10.706 1.00 93.69 88 GLU A N 1
ATOM 726 C CA . GLU A 1 88 ? -3.830 -0.455 -10.291 1.00 93.69 88 GLU A CA 1
ATOM 727 C C . GLU A 1 88 ? -5.306 -0.373 -9.863 1.00 93.69 88 GLU A C 1
ATOM 729 O O . GLU A 1 88 ? -5.635 0.223 -8.838 1.00 93.69 88 GLU A O 1
ATOM 734 N N . GLY A 1 89 ? -6.212 -0.991 -10.630 1.00 94.38 89 GLY A N 1
ATOM 735 C CA . GLY A 1 89 ? -7.646 -0.952 -10.343 1.00 94.38 89 GLY A CA 1
ATOM 736 C C . GLY A 1 89 ? -8.049 -1.817 -9.146 1.00 94.38 89 GLY A C 1
ATOM 737 O O . GLY A 1 89 ? -8.879 -1.403 -8.331 1.00 94.38 89 GLY A O 1
ATOM 738 N N . ALA A 1 90 ? -7.468 -3.015 -9.023 1.00 96.44 90 ALA A N 1
ATOM 739 C CA . ALA A 1 90 ? -7.858 -3.990 -8.008 1.00 96.44 90 ALA A CA 1
ATOM 740 C C . ALA A 1 90 ? -7.236 -3.722 -6.633 1.00 96.44 90 ALA A C 1
ATOM 742 O O . ALA A 1 90 ? -7.889 -4.012 -5.629 1.00 96.44 90 ALA A O 1
ATOM 743 N N . ALA A 1 91 ? -6.018 -3.172 -6.552 1.00 96.94 91 ALA A N 1
ATOM 744 C CA . ALA A 1 91 ? -5.319 -3.006 -5.276 1.00 96.94 91 ALA A CA 1
ATOM 745 C C . ALA A 1 91 ? -6.125 -2.190 -4.238 1.00 96.94 91 ALA A C 1
ATOM 747 O O . ALA A 1 91 ? -6.327 -2.706 -3.131 1.00 96.94 91 ALA A O 1
ATOM 748 N N . PRO A 1 92 ? -6.701 -1.010 -4.562 1.00 97.25 92 PRO A N 1
ATOM 749 C CA . PRO A 1 92 ? -7.528 -0.263 -3.611 1.00 97.25 92 PRO A CA 1
ATOM 750 C C . PRO A 1 92 ? -8.787 -1.022 -3.170 1.00 97.25 92 PRO A C 1
ATOM 752 O O . PRO A 1 92 ? -9.180 -0.956 -2.005 1.00 97.25 92 PRO A O 1
ATOM 755 N N . VAL A 1 93 ? -9.418 -1.764 -4.088 1.00 98.25 93 VAL A N 1
ATOM 756 C CA . VAL A 1 93 ? -10.654 -2.520 -3.822 1.00 98.25 93 VAL A CA 1
ATOM 757 C C . VAL A 1 93 ? -10.376 -3.697 -2.895 1.00 98.25 93 VAL A C 1
ATOM 759 O O . VAL A 1 93 ? -11.061 -3.866 -1.885 1.00 98.25 93 VAL A O 1
ATOM 762 N N . ILE A 1 94 ? -9.355 -4.497 -3.211 1.00 98.62 94 ILE A N 1
ATOM 763 C CA . ILE A 1 94 ? -8.952 -5.647 -2.398 1.00 98.62 94 ILE A CA 1
ATOM 764 C C . ILE A 1 94 ? -8.541 -5.164 -1.009 1.00 98.62 94 ILE A C 1
ATOM 766 O O . ILE A 1 94 ? -8.998 -5.723 -0.011 1.00 98.62 94 ILE A O 1
ATOM 770 N N . PHE A 1 95 ? -7.744 -4.096 -0.925 1.00 98.69 95 PHE A N 1
ATOM 771 C CA . PHE A 1 95 ? -7.338 -3.544 0.360 1.00 98.69 95 PHE A CA 1
ATOM 772 C C . PHE A 1 95 ? -8.537 -3.081 1.199 1.00 98.69 95 PHE A C 1
ATOM 774 O O . PHE A 1 95 ? -8.641 -3.468 2.365 1.00 98.69 95 PHE A O 1
ATOM 781 N N . LEU A 1 96 ? -9.492 -2.347 0.614 1.00 98.56 96 LEU A N 1
ATOM 782 C CA . LEU A 1 96 ? -10.714 -1.934 1.310 1.00 98.56 96 LEU A CA 1
ATOM 783 C C . LEU A 1 96 ? -11.531 -3.135 1.813 1.00 98.56 96 LEU A C 1
ATOM 785 O O . LEU A 1 96 ? -12.009 -3.112 2.947 1.00 98.56 96 LEU A O 1
ATOM 789 N N . ILE A 1 97 ? -11.678 -4.193 1.009 1.00 98.69 97 ILE A N 1
ATOM 790 C CA . ILE A 1 97 ? -12.394 -5.416 1.407 1.00 98.69 97 ILE A CA 1
ATOM 791 C C . ILE A 1 97 ? -11.710 -6.086 2.602 1.00 98.69 97 ILE A C 1
ATOM 793 O O . ILE A 1 97 ? -12.385 -6.435 3.573 1.00 98.69 97 ILE A O 1
ATOM 797 N N . ILE A 1 98 ? -10.384 -6.250 2.550 1.00 98.75 98 ILE A N 1
ATOM 798 C CA . ILE A 1 98 ? -9.606 -6.875 3.626 1.00 98.75 98 ILE A CA 1
ATOM 799 C C . ILE A 1 98 ? -9.668 -6.037 4.903 1.00 98.75 98 ILE A C 1
ATOM 801 O O . ILE A 1 98 ? -9.926 -6.583 5.979 1.00 98.75 98 ILE A O 1
ATOM 805 N N . LEU A 1 99 ? -9.506 -4.717 4.792 1.00 98.69 99 LEU A N 1
ATOM 806 C CA . LEU A 1 99 ? -9.606 -3.797 5.921 1.00 98.69 99 LEU A CA 1
ATOM 807 C C . LEU A 1 99 ? -11.006 -3.838 6.548 1.00 98.69 99 LEU A C 1
ATOM 809 O O . LEU A 1 99 ? -11.143 -4.003 7.761 1.00 98.69 99 LEU A O 1
ATOM 813 N N . TRP A 1 100 ? -12.057 -3.745 5.729 1.00 98.62 100 TRP A N 1
ATOM 814 C CA . TRP A 1 100 ? -13.444 -3.827 6.183 1.00 98.62 100 TRP A CA 1
ATOM 815 C C . TRP A 1 100 ? -13.738 -5.156 6.883 1.00 98.62 100 TRP A C 1
ATOM 817 O O . TRP A 1 100 ? -14.320 -5.157 7.970 1.00 98.62 100 TRP A O 1
ATOM 827 N N . ASP A 1 101 ? -13.331 -6.286 6.300 1.00 98.62 101 ASP A N 1
ATOM 828 C CA . ASP A 1 101 ? -13.584 -7.604 6.879 1.00 98.62 101 ASP A CA 1
ATOM 829 C C . ASP A 1 101 ? -12.824 -7.802 8.197 1.00 98.62 101 ASP A C 1
ATOM 831 O O . ASP A 1 101 ? -13.415 -8.271 9.176 1.00 98.62 101 ASP A O 1
ATOM 835 N N . PHE A 1 102 ? -11.558 -7.373 8.260 1.00 98.56 102 PHE A N 1
ATOM 836 C CA . PHE A 1 102 ? -10.763 -7.379 9.488 1.00 98.56 102 PHE A CA 1
ATOM 837 C C . PHE A 1 102 ? -11.451 -6.570 10.594 1.00 98.56 102 PHE A C 1
ATOM 839 O O . PHE A 1 102 ? -11.647 -7.074 11.704 1.00 98.56 102 PHE A O 1
ATOM 846 N N . ILE A 1 103 ? -11.875 -5.339 10.301 1.00 98.50 103 ILE A N 1
ATOM 847 C CA . ILE A 1 103 ? -12.515 -4.473 11.296 1.00 98.50 103 ILE A CA 1
ATOM 848 C C . ILE A 1 103 ? -13.877 -5.026 11.717 1.00 98.50 103 ILE A C 1
ATOM 850 O O . ILE A 1 103 ? -14.172 -5.102 12.910 1.00 98.50 103 ILE A O 1
ATOM 854 N N . ARG A 1 104 ? -14.695 -5.477 10.763 1.00 97.81 104 ARG A N 1
ATOM 855 C CA . ARG A 1 104 ? -16.013 -6.059 11.031 1.00 97.81 104 ARG A CA 1
ATOM 856 C C . ARG A 1 104 ? -15.922 -7.258 11.973 1.00 97.81 104 ARG A C 1
ATOM 858 O O . ARG A 1 104 ? -16.705 -7.331 12.917 1.00 97.81 104 ARG A O 1
ATOM 865 N N . LYS A 1 105 ? -14.986 -8.180 11.723 1.00 97.69 105 LYS A N 1
ATOM 866 C CA . LYS A 1 105 ? -14.816 -9.408 12.517 1.00 97.69 105 LYS A CA 1
ATOM 867 C C . LYS A 1 105 ? -14.297 -9.135 13.927 1.00 97.69 105 LYS A C 1
ATOM 869 O O . LYS A 1 105 ? -14.753 -9.783 14.860 1.00 97.69 105 LYS A O 1
ATOM 874 N N . ASN A 1 106 ? -13.373 -8.186 14.084 1.00 96.94 106 ASN A N 1
ATOM 875 C CA . ASN A 1 106 ? -12.688 -7.962 15.362 1.00 96.94 106 ASN A CA 1
ATOM 876 C C . ASN A 1 106 ? -13.312 -6.847 16.220 1.00 96.94 106 ASN A C 1
ATOM 878 O O . ASN A 1 106 ? -13.160 -6.850 17.439 1.00 96.94 106 ASN A O 1
ATOM 882 N N . TYR A 1 107 ? -14.026 -5.897 15.609 1.00 97.44 107 TYR A N 1
ATOM 883 C CA . TYR A 1 107 ? -14.546 -4.706 16.294 1.00 97.44 107 TYR A CA 1
ATOM 884 C C . TYR A 1 107 ? -16.042 -4.454 16.070 1.00 97.44 107 TYR A C 1
ATOM 886 O O . TYR A 1 107 ? -16.636 -3.677 16.823 1.00 97.44 107 TYR A O 1
ATOM 894 N N . GLY A 1 108 ? -16.671 -5.137 15.109 1.00 97.19 108 GLY A N 1
ATOM 895 C CA . GLY A 1 108 ? -18.111 -5.100 14.850 1.00 97.19 108 GLY A CA 1
ATOM 896 C C . GLY A 1 108 ? -18.498 -4.365 13.563 1.00 97.19 108 GLY A C 1
ATOM 897 O O . GLY A 1 108 ? -17.771 -3.517 13.046 1.00 97.19 108 GLY A O 1
ATOM 898 N N . GLU A 1 109 ? -19.693 -4.670 13.045 1.00 96.94 109 GLU A N 1
ATOM 899 C CA . GLU A 1 109 ? -20.159 -4.166 11.742 1.00 96.94 109 GLU A CA 1
ATOM 900 C C . GLU A 1 109 ? -20.267 -2.647 11.653 1.00 96.94 109 GLU A C 1
ATOM 902 O O . GLU A 1 109 ? -20.060 -2.065 10.591 1.00 96.94 109 GLU A O 1
ATOM 907 N N . GLN A 1 110 ? -20.620 -1.997 12.760 1.00 95.75 110 GLN A N 1
ATOM 908 C CA . GLN A 1 110 ? -20.803 -0.555 12.776 1.00 95.75 110 GLN A CA 1
ATOM 909 C C . GLN A 1 110 ? -19.476 0.185 12.569 1.00 95.75 110 GLN A C 1
ATOM 911 O O . GLN A 1 110 ? -19.446 1.151 11.814 1.00 95.75 110 GLN A O 1
ATOM 916 N N . LEU A 1 111 ? -18.387 -0.274 13.197 1.00 97.56 111 LEU A N 1
ATOM 917 C CA . LEU A 1 111 ? -17.069 0.313 12.962 1.00 97.56 111 LEU A CA 1
ATOM 918 C C . LEU A 1 111 ? -16.586 0.006 11.544 1.00 97.56 111 LEU A C 1
ATOM 920 O O . LEU A 1 111 ? -16.059 0.892 10.884 1.00 97.56 111 LEU A O 1
ATOM 924 N N . GLY A 1 112 ? -16.850 -1.208 11.046 1.00 97.94 112 GLY A N 1
ATOM 925 C CA . GLY A 1 112 ? -16.569 -1.567 9.655 1.00 97.94 112 GLY A CA 1
ATOM 926 C C . GLY A 1 112 ? -17.226 -0.605 8.662 1.00 97.94 112 GLY A C 1
ATOM 927 O O . GLY A 1 112 ? -16.584 -0.182 7.710 1.00 97.94 112 GLY A O 1
ATOM 928 N N . PHE A 1 113 ? -18.470 -0.186 8.914 1.00 96.75 113 PHE A N 1
ATOM 929 C CA . PHE A 1 113 ? -19.138 0.845 8.114 1.00 96.75 113 PHE A CA 1
ATOM 930 C C . PHE A 1 113 ? -18.420 2.194 8.136 1.00 96.75 113 PHE A C 1
ATOM 932 O O . PHE A 1 113 ? -18.160 2.743 7.068 1.00 96.75 113 PHE A O 1
ATOM 939 N N . PHE A 1 114 ? -18.065 2.711 9.312 1.00 96.69 114 PHE A N 1
ATOM 940 C CA . PHE A 1 114 ? -17.374 3.999 9.383 1.00 96.69 114 PHE A CA 1
ATOM 941 C C . PHE A 1 114 ? -15.966 3.948 8.788 1.00 96.69 114 PHE A C 1
ATOM 943 O O . PHE A 1 114 ? -15.575 4.917 8.155 1.00 96.69 114 PHE A O 1
ATOM 950 N N . VAL A 1 115 ? -15.259 2.817 8.889 1.00 97.94 115 VAL A N 1
ATOM 951 C CA . VAL A 1 115 ? -13.974 2.614 8.199 1.00 97.94 115 VAL A CA 1
ATOM 952 C C . VAL A 1 115 ? -14.148 2.653 6.683 1.00 97.94 115 VAL A C 1
ATOM 954 O O . VAL A 1 115 ? -13.337 3.261 5.998 1.00 97.94 115 VAL A O 1
ATOM 957 N N . THR A 1 116 ? -15.217 2.065 6.138 1.00 97.75 116 THR A N 1
ATOM 958 C CA . THR A 1 116 ? -15.513 2.184 4.702 1.00 97.75 116 THR A CA 1
ATOM 959 C C . THR A 1 116 ? -15.759 3.642 4.296 1.00 97.75 116 THR A C 1
ATOM 961 O O . THR A 1 116 ? -15.265 4.072 3.257 1.00 97.75 116 THR A O 1
ATOM 964 N N . VAL A 1 117 ? -16.485 4.413 5.114 1.00 95.56 117 VAL A N 1
ATOM 965 C CA . VAL A 1 117 ? -16.768 5.835 4.850 1.00 95.56 117 VAL A CA 1
ATOM 966 C C . VAL A 1 117 ? -15.498 6.687 4.910 1.00 95.56 117 VAL A C 1
ATOM 968 O O . VAL A 1 117 ? -15.251 7.441 3.974 1.00 95.56 117 VAL A O 1
ATOM 971 N N . THR A 1 118 ? -14.680 6.556 5.960 1.00 95.38 118 THR A N 1
ATOM 972 C CA . THR A 1 118 ? -13.431 7.327 6.109 1.00 95.38 118 THR A CA 1
ATOM 973 C C . THR A 1 118 ? -12.353 6.894 5.125 1.00 95.38 118 THR A C 1
ATOM 975 O O . THR A 1 118 ? -11.552 7.706 4.692 1.00 95.38 118 THR A O 1
ATOM 978 N N . PHE A 1 119 ? -12.341 5.633 4.694 1.00 96.44 119 PHE A N 1
ATOM 979 C CA . PHE A 1 119 ? -11.491 5.224 3.581 1.00 96.44 119 PHE A CA 1
ATOM 980 C C . PHE A 1 119 ? -11.899 5.950 2.292 1.00 96.44 119 PHE A C 1
ATOM 982 O O . PHE A 1 119 ? -11.068 6.532 1.598 1.00 96.44 119 PHE A O 1
ATOM 989 N N . CYS A 1 120 ? -13.201 5.958 1.985 1.00 95.19 120 CYS A N 1
ATOM 990 C CA . CYS A 1 120 ? -13.722 6.593 0.777 1.00 95.19 120 CYS A CA 1
ATOM 991 C C . CYS A 1 120 ? -13.695 8.127 0.838 1.00 95.19 120 CYS A C 1
ATOM 993 O O . CYS A 1 120 ? -13.910 8.762 -0.192 1.00 95.19 120 CYS A O 1
ATOM 995 N N . SER A 1 121 ? -13.410 8.742 1.991 1.00 93.31 121 SER A N 1
ATOM 996 C CA . SER A 1 121 ? -13.254 10.196 2.094 1.00 93.31 121 SER A CA 1
ATOM 997 C C . SER A 1 121 ? -11.916 10.694 1.556 1.00 93.31 121 SER A C 1
ATOM 999 O O . SER A 1 121 ? -11.736 11.911 1.489 1.00 93.31 121 SER A O 1
ATOM 1001 N N . SER A 1 122 ? -11.002 9.800 1.146 1.00 92.69 122 SER A N 1
ATOM 1002 C CA . SER A 1 122 ? -9.657 10.146 0.682 1.00 92.69 122 SER A CA 1
ATOM 1003 C C . SER A 1 122 ? -9.313 9.608 -0.703 1.00 92.69 122 SER A C 1
ATOM 1005 O O . SER A 1 122 ? -8.968 8.438 -0.874 1.00 92.69 122 SER A O 1
ATOM 1007 N N . PHE A 1 123 ? -9.352 10.492 -1.703 1.00 92.06 123 PHE A N 1
ATOM 1008 C CA . PHE A 1 123 ? -8.826 10.195 -3.028 1.00 92.06 123 PHE A CA 1
ATOM 1009 C C . PHE A 1 123 ? -7.304 10.065 -3.004 1.00 92.06 123 PHE A C 1
ATOM 1011 O O . PHE A 1 123 ? -6.794 9.134 -3.614 1.00 92.06 123 PHE A O 1
ATOM 1018 N N . ALA A 1 124 ? -6.600 10.907 -2.239 1.00 90.62 124 ALA A N 1
ATOM 1019 C CA . ALA A 1 124 ? -5.153 10.813 -2.028 1.00 90.62 124 ALA A CA 1
ATOM 1020 C C . ALA A 1 124 ? -4.706 9.390 -1.659 1.00 90.62 124 ALA A C 1
ATOM 1022 O O . ALA A 1 124 ? -3.826 8.812 -2.293 1.00 90.62 124 ALA A O 1
ATOM 1023 N N . PHE A 1 125 ? -5.375 8.795 -0.668 1.00 94.31 125 PHE A N 1
ATOM 1024 C CA . PHE A 1 125 ? -5.054 7.453 -0.197 1.00 94.31 125 PHE A CA 1
ATOM 1025 C C . PHE A 1 125 ? -5.439 6.373 -1.220 1.00 94.31 125 PHE A C 1
ATOM 1027 O O . PHE A 1 125 ? -4.705 5.407 -1.412 1.00 94.31 125 PHE A O 1
ATOM 1034 N N . CYS A 1 126 ? -6.555 6.545 -1.935 1.00 94.25 126 CYS A N 1
ATOM 1035 C CA . CYS A 1 126 ? -6.937 5.661 -3.041 1.00 94.25 126 CYS A CA 1
ATOM 1036 C C . CYS A 1 126 ? -5.917 5.702 -4.197 1.00 94.25 126 CYS A C 1
ATOM 1038 O O . CYS A 1 126 ? -5.523 4.663 -4.732 1.00 94.25 126 CYS A O 1
ATOM 1040 N N . ALA A 1 127 ? -5.460 6.902 -4.559 1.00 92.00 127 ALA A N 1
ATOM 1041 C CA . ALA A 1 127 ? -4.433 7.124 -5.565 1.00 92.00 127 ALA A CA 1
ATOM 1042 C C . ALA A 1 127 ? -3.095 6.530 -5.116 1.00 92.00 127 ALA A C 1
ATOM 1044 O O . ALA A 1 127 ? -2.465 5.837 -5.905 1.00 92.00 127 ALA A O 1
ATOM 1045 N N . PHE A 1 128 ? -2.713 6.693 -3.844 1.00 93.19 128 PHE A N 1
ATOM 1046 C CA . PHE A 1 128 ? -1.565 6.006 -3.248 1.00 93.19 128 PHE A CA 1
ATOM 1047 C C . PHE A 1 128 ? -1.654 4.488 -3.444 1.00 93.19 128 PHE A C 1
ATOM 1049 O O . PHE A 1 128 ? -0.704 3.888 -3.941 1.00 93.19 128 PHE A O 1
ATOM 1056 N N . LEU A 1 129 ? -2.799 3.879 -3.116 1.00 95.94 129 LEU A N 1
ATOM 1057 C CA . LEU A 1 129 ? -2.974 2.430 -3.239 1.00 95.94 129 LEU A CA 1
ATOM 1058 C C . LEU A 1 129 ? -2.917 1.937 -4.695 1.00 95.94 129 LEU A C 1
ATOM 1060 O O . LEU A 1 129 ? -2.573 0.788 -4.963 1.00 95.94 129 LEU A O 1
ATOM 1064 N N . SER A 1 130 ? -3.281 2.807 -5.636 1.00 94.00 130 SER A N 1
ATOM 1065 C CA . SER A 1 130 ? -3.203 2.525 -7.071 1.00 94.00 130 SER A CA 1
ATOM 1066 C C . SER A 1 130 ? -1.785 2.733 -7.615 1.00 94.00 130 SER A C 1
ATOM 1068 O O . SER A 1 130 ? -1.378 2.029 -8.529 1.00 94.00 130 SER A O 1
ATOM 1070 N N . ASN A 1 131 ? -1.044 3.695 -7.060 1.00 91.50 131 ASN A N 1
ATOM 1071 C CA . ASN A 1 131 ? 0.303 4.072 -7.482 1.00 91.50 131 ASN A CA 1
ATOM 1072 C C . ASN A 1 131 ? 1.351 3.094 -6.943 1.00 91.50 131 ASN A C 1
ATOM 1074 O O . ASN A 1 131 ? 2.087 2.494 -7.711 1.00 91.50 131 ASN A O 1
ATOM 1078 N N . HIS A 1 132 ? 1.379 2.886 -5.626 1.00 93.38 132 HIS A N 1
ATOM 1079 C CA . HIS A 1 132 ? 2.387 2.073 -4.947 1.00 93.38 132 HIS A CA 1
ATOM 1080 C C . HIS A 1 132 ? 1.842 0.668 -4.691 1.00 93.38 132 HIS A C 1
ATOM 1082 O O . HIS A 1 132 ? 1.517 0.278 -3.563 1.00 93.38 132 HIS A O 1
ATOM 1088 N N . ILE A 1 133 ? 1.701 -0.103 -5.768 1.00 96.00 133 ILE A N 1
ATOM 1089 C CA . ILE A 1 133 ? 1.101 -1.444 -5.730 1.00 96.00 133 ILE A CA 1
ATOM 1090 C C . ILE A 1 133 ? 1.850 -2.402 -4.784 1.00 96.00 133 ILE A C 1
ATOM 1092 O O . ILE A 1 133 ? 1.169 -3.074 -4.002 1.00 96.00 133 ILE A O 1
ATOM 1096 N N . PRO A 1 134 ? 3.200 -2.466 -4.749 1.00 97.00 134 PRO A N 1
ATOM 1097 C CA . PRO A 1 134 ? 3.882 -3.325 -3.781 1.00 97.00 134 PRO A CA 1
ATOM 1098 C C . PRO A 1 134 ? 3.586 -2.915 -2.334 1.00 97.00 134 PRO A C 1
ATOM 1100 O O . PRO A 1 134 ? 3.308 -3.770 -1.495 1.00 97.00 134 PRO A O 1
ATOM 1103 N N . ALA A 1 135 ? 3.559 -1.611 -2.031 1.00 96.81 135 ALA A N 1
ATOM 1104 C CA . ALA A 1 135 ? 3.201 -1.125 -0.696 1.00 96.81 135 ALA A CA 1
ATOM 1105 C C . ALA A 1 135 ? 1.765 -1.533 -0.328 1.00 96.81 135 ALA A C 1
ATOM 1107 O O . ALA A 1 135 ? 1.501 -1.998 0.781 1.00 96.81 135 ALA A O 1
ATOM 1108 N N . SER A 1 136 ? 0.846 -1.444 -1.287 1.00 98.06 136 SER A N 1
ATOM 1109 C CA . SER A 1 136 ? -0.558 -1.838 -1.131 1.00 98.06 136 SER A CA 1
ATOM 1110 C C . SER A 1 136 ? -0.723 -3.334 -0.882 1.00 98.06 136 SER A C 1
ATOM 1112 O O . SER A 1 136 ? -1.463 -3.739 0.016 1.00 98.06 136 SER A O 1
ATOM 1114 N N . LEU A 1 137 ? 0.004 -4.170 -1.626 1.00 98.44 137 LEU A N 1
ATOM 1115 C CA . LEU A 1 137 ? 0.022 -5.615 -1.418 1.00 98.44 137 LEU A CA 1
ATOM 1116 C C . LEU A 1 137 ? 0.633 -5.975 -0.055 1.00 98.44 137 LEU A C 1
ATOM 1118 O O . LEU A 1 137 ? 0.096 -6.828 0.651 1.00 98.44 137 LEU A O 1
ATOM 1122 N N . ALA A 1 138 ? 1.689 -5.278 0.367 1.00 98.50 138 ALA A N 1
ATOM 1123 C CA . ALA A 1 138 ? 2.273 -5.434 1.696 1.00 98.50 138 ALA A CA 1
ATOM 1124 C C . ALA A 1 138 ? 1.286 -5.031 2.811 1.00 98.50 138 ALA A C 1
ATOM 1126 O O . ALA A 1 138 ? 1.165 -5.738 3.813 1.00 98.50 138 ALA A O 1
ATOM 1127 N N . LEU A 1 139 ? 0.500 -3.962 2.628 1.00 98.56 139 LEU A N 1
ATOM 1128 C CA . LEU A 1 139 ? -0.577 -3.593 3.554 1.00 98.56 139 LEU A CA 1
ATOM 1129 C C . LEU A 1 139 ? -1.659 -4.684 3.635 1.00 98.56 139 LEU A C 1
ATOM 1131 O O . LEU A 1 139 ? -2.090 -5.034 4.737 1.00 98.56 139 LEU A O 1
ATOM 1135 N N . ILE A 1 140 ? -2.064 -5.263 2.496 1.00 98.75 140 ILE A N 1
ATOM 1136 C CA . ILE A 1 140 ? -2.999 -6.401 2.442 1.00 98.75 140 ILE A CA 1
ATOM 1137 C C . ILE A 1 140 ? -2.444 -7.587 3.244 1.00 98.75 140 ILE A C 1
ATOM 1139 O O . ILE A 1 140 ? -3.120 -8.099 4.140 1.00 98.75 140 ILE A O 1
ATOM 1143 N N . LEU A 1 141 ? -1.207 -8.004 2.961 1.00 98.81 141 LEU A N 1
ATOM 1144 C CA . LEU A 1 141 ? -0.546 -9.123 3.637 1.00 98.81 141 LEU A CA 1
ATOM 1145 C C . LEU A 1 141 ? -0.369 -8.866 5.139 1.00 98.81 141 LEU A C 1
ATOM 1147 O O . LEU A 1 141 ? -0.599 -9.766 5.948 1.00 98.81 141 LEU A O 1
ATOM 1151 N N . GLY A 1 142 ? -0.037 -7.636 5.527 1.00 98.62 142 GLY A N 1
ATOM 1152 C CA . GLY A 1 142 ? 0.091 -7.233 6.923 1.00 98.62 142 GLY A CA 1
ATOM 1153 C C . GLY A 1 142 ? -1.224 -7.332 7.701 1.00 98.62 142 GLY A C 1
ATOM 1154 O O . GLY A 1 142 ? -1.253 -7.933 8.776 1.00 98.62 142 GLY A O 1
ATOM 1155 N N . PHE A 1 143 ? -2.343 -6.845 7.151 1.00 98.50 143 PHE A N 1
ATOM 1156 C CA . PHE A 1 143 ? -3.656 -7.026 7.789 1.00 98.50 143 PHE A CA 1
ATOM 1157 C C . PHE A 1 143 ? -4.108 -8.485 7.827 1.00 98.50 143 PHE A C 1
ATOM 1159 O O . PHE A 1 143 ? -4.698 -8.913 8.822 1.0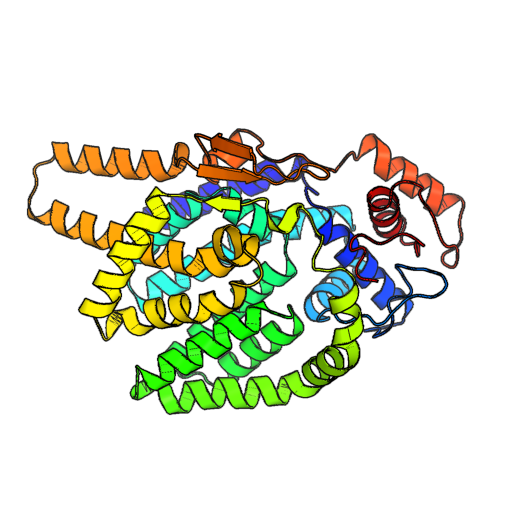0 98.50 143 PHE A O 1
ATOM 1166 N N . LEU A 1 144 ? -3.826 -9.266 6.781 1.00 98.75 144 LEU A N 1
ATOM 1167 C CA . LEU A 1 144 ? -4.094 -10.704 6.789 1.00 98.75 144 LEU A CA 1
ATOM 1168 C C . LEU A 1 144 ? -3.280 -11.409 7.887 1.00 98.75 144 LEU A C 1
ATOM 1170 O O . LEU A 1 144 ? -3.836 -12.226 8.624 1.00 98.75 144 LEU A O 1
ATOM 1174 N N . SER A 1 145 ? -1.999 -11.055 8.048 1.00 98.75 145 SER A N 1
ATOM 1175 C CA . SER A 1 145 ? -1.133 -11.577 9.113 1.00 98.75 145 SER A CA 1
ATOM 1176 C C . SER A 1 145 ? -1.692 -11.251 10.499 1.00 98.75 145 SER A C 1
ATOM 1178 O O . SER A 1 145 ? -1.886 -12.154 11.317 1.00 98.75 145 SER A O 1
ATOM 1180 N N . LEU A 1 146 ? -2.060 -9.988 10.740 1.00 98.25 146 LEU A N 1
ATOM 1181 C CA . LEU A 1 146 ? -2.711 -9.562 11.982 1.00 98.25 146 LEU A CA 1
ATOM 1182 C C . LEU A 1 146 ? -4.030 -10.304 12.230 1.00 98.25 146 LEU A C 1
ATOM 1184 O O . LEU A 1 146 ? -4.322 -10.701 13.358 1.00 98.25 146 LEU A O 1
ATOM 1188 N N . GLY A 1 147 ? -4.821 -10.525 11.180 1.00 98.31 147 GLY A N 1
ATOM 1189 C CA . GLY A 1 147 ? -6.064 -11.286 11.252 1.00 98.31 147 GLY A CA 1
ATOM 1190 C C . GLY A 1 147 ? -5.851 -12.730 11.709 1.00 98.31 147 GLY A C 1
ATOM 1191 O O . GLY A 1 147 ? -6.646 -13.245 12.496 1.00 98.31 147 GLY A O 1
ATOM 1192 N N . GLU A 1 148 ? -4.779 -13.388 11.263 1.00 98.62 148 GLU A N 1
ATOM 1193 C CA . GLU A 1 148 ? -4.424 -14.731 11.733 1.00 98.62 148 GLU A CA 1
ATOM 1194 C C . GLU A 1 148 ? -3.774 -14.710 13.130 1.00 98.62 148 GLU A C 1
ATOM 1196 O O . GLU A 1 148 ? -4.048 -15.609 13.931 1.00 98.62 148 GLU A O 1
ATOM 1201 N N . LEU A 1 149 ? -3.015 -13.664 13.482 1.00 98.38 149 LEU A N 1
ATOM 1202 C CA . LEU A 1 149 ? -2.497 -13.449 14.841 1.00 98.38 149 LEU A CA 1
ATOM 1203 C C . LEU A 1 149 ? -3.639 -13.321 15.860 1.00 98.38 149 LEU A C 1
ATOM 1205 O O . LEU A 1 149 ? -3.596 -13.964 16.909 1.00 98.38 149 LEU A O 1
ATOM 1209 N N . PHE A 1 150 ? -4.694 -12.564 15.540 1.00 97.69 150 PHE A N 1
ATOM 1210 C CA . PHE A 1 150 ? -5.871 -12.393 16.408 1.00 97.69 150 PHE A CA 1
ATOM 1211 C C . PHE A 1 150 ? -6.658 -13.700 16.583 1.00 97.69 150 PHE A C 1
ATOM 1213 O O . PHE A 1 150 ? -7.313 -13.907 17.598 1.00 97.69 150 PHE A O 1
ATOM 1220 N N . LYS A 1 151 ? -6.529 -14.637 15.637 1.00 98.00 151 LYS A N 1
ATOM 1221 C CA . LYS A 1 151 ? -7.062 -16.006 15.743 1.00 98.00 151 LYS A CA 1
ATOM 1222 C C . LYS A 1 151 ? -6.081 -16.992 16.384 1.00 98.00 151 LYS A C 1
ATOM 1224 O O . LYS A 1 151 ? -6.349 -18.191 16.357 1.00 98.00 151 LYS A O 1
ATOM 1229 N N . LYS A 1 152 ? -4.938 -16.525 16.903 1.00 97.56 152 LYS A N 1
ATOM 1230 C CA . LYS A 1 152 ? -3.867 -17.350 17.493 1.00 97.56 152 LYS A CA 1
ATOM 1231 C C . LYS A 1 152 ? -3.223 -18.350 16.522 1.00 97.56 152 LYS A C 1
ATOM 1233 O O . LYS A 1 152 ? -2.578 -19.309 16.937 1.00 97.56 152 LYS A O 1
ATOM 1238 N N . ARG A 1 153 ? -3.343 -18.124 15.211 1.00 98.38 153 ARG A N 1
ATOM 1239 C CA . ARG A 1 153 ? -2.786 -18.991 14.159 1.00 98.38 153 ARG A CA 1
ATOM 1240 C C . ARG A 1 153 ? -1.392 -18.518 13.756 1.00 98.38 153 ARG A C 1
ATOM 1242 O O . ARG A 1 153 ? -1.183 -18.026 12.648 1.00 98.38 153 ARG A O 1
ATOM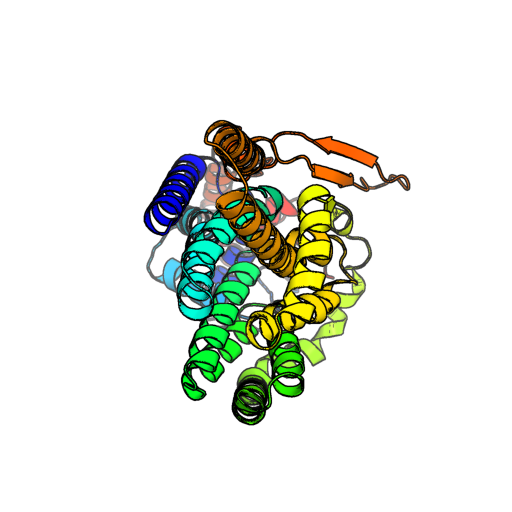 1249 N N . VAL A 1 154 ? -0.441 -18.681 14.676 1.00 98.50 154 VAL A N 1
ATOM 1250 C CA . VAL A 1 154 ? 0.928 -18.142 14.578 1.00 98.50 154 VAL A CA 1
ATOM 1251 C C . VAL A 1 154 ? 1.606 -18.493 13.254 1.00 98.50 154 VAL A C 1
ATOM 1253 O O . VAL A 1 154 ? 2.096 -17.592 12.586 1.00 98.50 154 VAL A O 1
ATOM 1256 N N . SER A 1 155 ? 1.584 -19.754 12.815 1.00 98.62 155 SER A N 1
ATOM 1257 C CA . SER A 1 155 ? 2.290 -20.166 11.590 1.00 98.62 155 SER A CA 1
ATOM 1258 C C . SER A 1 155 ? 1.789 -19.445 10.336 1.00 98.62 155 SER A C 1
ATOM 1260 O O . SER A 1 155 ? 2.583 -19.051 9.489 1.00 98.62 155 SER A O 1
ATOM 1262 N N . ARG A 1 156 ? 0.474 -19.217 10.224 1.00 98.69 156 ARG A N 1
ATOM 1263 C CA . ARG A 1 156 ? -0.104 -18.482 9.087 1.00 98.69 156 ARG A CA 1
ATOM 1264 C C . ARG A 1 156 ? 0.252 -17.001 9.148 1.00 98.69 156 ARG A C 1
ATOM 1266 O O . ARG A 1 156 ? 0.589 -16.419 8.125 1.00 98.69 156 ARG A O 1
ATOM 1273 N N . ALA A 1 157 ? 0.217 -16.415 10.345 1.00 98.75 157 ALA A N 1
ATOM 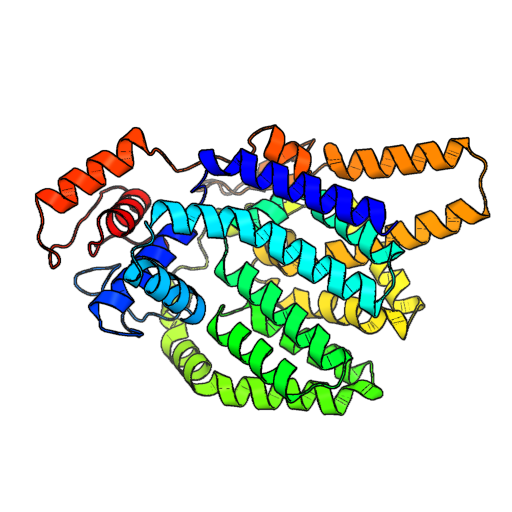1274 C CA . ALA A 1 157 ? 0.636 -15.035 10.559 1.00 98.75 157 ALA A CA 1
ATOM 1275 C C . ALA A 1 157 ? 2.122 -14.827 10.213 1.00 98.75 157 ALA A C 1
ATOM 1277 O O . ALA A 1 157 ? 2.444 -13.836 9.561 1.00 98.75 157 ALA A O 1
ATOM 1278 N N . VAL A 1 158 ? 2.991 -15.784 10.571 1.00 98.88 158 VAL A N 1
ATOM 1279 C CA . VAL A 1 158 ? 4.413 -15.801 10.188 1.00 98.88 158 VAL A CA 1
ATOM 1280 C C . VAL A 1 158 ? 4.564 -15.796 8.671 1.00 98.88 158 VAL A C 1
ATOM 1282 O O . VAL A 1 158 ? 5.180 -14.887 8.137 1.00 98.88 158 VAL A O 1
ATOM 1285 N N . ILE A 1 159 ? 3.940 -16.748 7.965 1.00 98.81 159 ILE A N 1
ATOM 1286 C CA . ILE A 1 159 ? 4.039 -16.833 6.497 1.00 98.81 159 ILE A CA 1
ATOM 1287 C C . ILE A 1 159 ? 3.595 -15.518 5.844 1.00 98.81 159 ILE A C 1
ATOM 1289 O O . ILE A 1 159 ? 4.288 -14.992 4.979 1.00 98.81 159 ILE A O 1
ATOM 1293 N N . LEU A 1 160 ? 2.466 -14.955 6.277 1.00 98.81 160 LEU A N 1
ATOM 1294 C CA . LEU A 1 160 ? 1.931 -13.716 5.708 1.00 98.81 160 LEU A CA 1
ATOM 1295 C C . LEU A 1 160 ? 2.823 -12.497 5.990 1.00 98.81 160 LEU A C 1
ATOM 1297 O O . LEU A 1 160 ? 2.990 -11.657 5.108 1.00 98.81 160 LEU A O 1
ATOM 1301 N N . LEU A 1 161 ? 3.415 -12.396 7.185 1.00 98.81 161 LEU A N 1
ATOM 1302 C CA . LEU A 1 161 ? 4.331 -11.299 7.512 1.00 98.81 161 LEU A CA 1
ATOM 1303 C C . LEU A 1 161 ? 5.687 -11.463 6.810 1.00 98.81 161 LEU A C 1
ATOM 1305 O O . LEU A 1 161 ? 6.243 -10.472 6.350 1.00 98.81 161 LEU A O 1
ATOM 1309 N N . THR A 1 162 ? 6.187 -12.688 6.640 1.00 98.88 162 THR A N 1
ATOM 1310 C CA . THR A 1 162 ? 7.344 -12.969 5.777 1.00 98.88 162 THR A CA 1
ATOM 1311 C C . THR A 1 162 ? 7.062 -12.548 4.338 1.00 98.88 162 THR A C 1
ATOM 1313 O O . THR A 1 162 ? 7.845 -11.808 3.757 1.00 98.88 162 THR A O 1
ATOM 1316 N N . LEU A 1 163 ? 5.918 -12.931 3.761 1.00 98.75 163 LEU A N 1
ATOM 1317 C CA . LEU A 1 163 ? 5.550 -12.491 2.410 1.00 98.75 163 LEU A CA 1
ATOM 1318 C C . LEU A 1 163 ? 5.452 -10.963 2.312 1.00 98.75 163 LEU A C 1
ATOM 1320 O O . LEU A 1 163 ? 5.824 -10.401 1.287 1.00 98.75 163 LEU A O 1
ATOM 1324 N N . CYS A 1 164 ? 5.014 -10.286 3.377 1.00 98.56 164 CYS A N 1
ATOM 1325 C CA . CYS A 1 164 ? 5.035 -8.827 3.453 1.00 98.56 164 CYS A CA 1
ATOM 1326 C C . CYS A 1 164 ? 6.467 -8.279 3.280 1.00 98.56 164 CYS A C 1
ATOM 1328 O O . CYS A 1 164 ? 6.666 -7.407 2.435 1.00 98.56 164 CYS A O 1
ATOM 1330 N N . PHE A 1 165 ? 7.467 -8.838 3.981 1.00 98.50 165 PHE A N 1
ATOM 1331 C CA . PHE A 1 165 ? 8.891 -8.495 3.794 1.00 98.50 165 PHE A CA 1
ATOM 1332 C C . PHE A 1 165 ? 9.388 -8.738 2.373 1.00 98.50 165 PHE A C 1
ATOM 1334 O O . PHE A 1 165 ? 10.077 -7.895 1.815 1.00 98.50 165 PHE A O 1
ATOM 1341 N N . TYR A 1 166 ? 8.966 -9.833 1.747 1.00 98.50 166 TYR A N 1
ATOM 1342 C CA . TYR A 1 166 ? 9.288 -10.100 0.345 1.00 98.50 166 TYR A CA 1
ATOM 1343 C C . TYR A 1 166 ? 8.505 -9.228 -0.652 1.00 98.50 166 TYR A C 1
ATOM 1345 O O . TYR A 1 166 ? 8.756 -9.328 -1.849 1.00 98.50 166 TYR A O 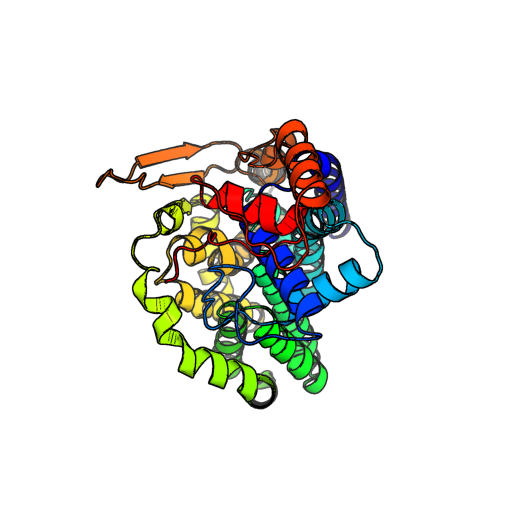1
ATOM 1353 N N . THR A 1 167 ? 7.585 -8.368 -0.199 1.00 98.25 167 THR A N 1
ATOM 1354 C CA . THR A 1 167 ? 6.778 -7.490 -1.066 1.00 98.25 167 THR A CA 1
ATOM 1355 C C . THR A 1 167 ? 7.236 -6.034 -1.048 1.00 98.25 167 THR A C 1
ATOM 1357 O O . THR A 1 167 ? 7.182 -5.371 -2.080 1.00 98.25 167 THR A O 1
ATOM 1360 N N . HIS A 1 168 ? 7.646 -5.502 0.106 1.00 96.31 168 HIS A N 1
ATOM 1361 C CA . HIS A 1 168 ? 7.998 -4.088 0.234 1.00 96.31 168 HIS A CA 1
ATOM 1362 C C . HIS A 1 168 ? 8.985 -3.845 1.383 1.00 96.31 168 HIS A C 1
ATOM 1364 O O . HIS A 1 168 ? 8.837 -4.427 2.449 1.00 96.31 168 HIS A O 1
ATOM 1370 N N . ILE A 1 169 ? 9.931 -2.915 1.206 1.00 93.12 169 ILE A N 1
ATOM 1371 C CA . ILE A 1 169 ? 11.024 -2.668 2.163 1.00 93.12 169 ILE A CA 1
ATOM 1372 C C . ILE A 1 169 ? 10.550 -2.059 3.501 1.00 93.12 169 ILE A C 1
ATOM 1374 O O . ILE A 1 169 ? 10.926 -2.518 4.575 1.00 93.12 169 ILE A O 1
ATOM 1378 N N . SER A 1 170 ? 9.681 -1.035 3.475 1.00 92.31 170 SER A N 1
ATOM 1379 C CA . SER A 1 170 ? 9.278 -0.298 4.694 1.00 92.31 170 SER A CA 1
ATOM 1380 C C . SER A 1 170 ? 7.961 -0.741 5.350 1.00 92.31 170 SER A C 1
ATOM 1382 O O . SER A 1 170 ? 7.854 -0.734 6.572 1.00 92.31 170 SER A O 1
ATOM 1384 N N . VAL A 1 171 ? 6.937 -1.109 4.572 1.00 96.69 171 VAL A N 1
ATOM 1385 C CA . VAL A 1 171 ? 5.597 -1.468 5.084 1.00 96.69 171 VAL A CA 1
ATOM 1386 C C . VAL A 1 171 ? 5.582 -2.604 6.125 1.00 96.69 171 VAL A C 1
ATOM 1388 O O . VAL A 1 171 ? 4.852 -2.473 7.106 1.00 96.69 171 VAL A O 1
ATOM 1391 N N . PRO A 1 172 ? 6.373 -3.688 6.011 1.00 98.31 172 PRO A N 1
ATOM 1392 C CA . PRO A 1 172 ? 6.394 -4.756 7.016 1.00 98.31 172 PRO A CA 1
ATOM 1393 C C . PRO A 1 172 ? 6.756 -4.244 8.409 1.00 98.31 172 PRO A C 1
ATOM 1395 O O . PRO A 1 172 ? 6.198 -4.706 9.407 1.00 98.31 172 PRO A O 1
ATOM 1398 N N . TRP A 1 173 ? 7.634 -3.239 8.484 1.00 97.94 173 TRP A N 1
ATOM 1399 C CA . TRP A 1 173 ? 8.049 -2.636 9.744 1.00 97.94 173 TRP A CA 1
ATOM 1400 C C . TRP A 1 173 ? 6.891 -1.950 10.470 1.00 97.94 173 TRP A C 1
ATOM 1402 O O . TRP A 1 173 ? 6.815 -2.059 11.692 1.00 97.94 173 TRP A O 1
ATOM 1412 N N . LEU A 1 174 ? 5.925 -1.357 9.753 1.00 98.31 174 LEU A N 1
ATOM 1413 C CA . LEU A 1 174 ? 4.694 -0.823 10.359 1.00 98.31 174 LEU A CA 1
ATOM 1414 C C . LEU A 1 174 ? 3.978 -1.905 11.180 1.00 98.31 174 LEU A C 1
ATOM 1416 O O . LEU A 1 174 ? 3.560 -1.672 12.316 1.00 98.31 174 LEU A O 1
ATOM 1420 N N . PHE A 1 175 ? 3.869 -3.111 10.625 1.00 98.62 175 PHE A N 1
ATOM 1421 C CA . PHE A 1 175 ? 3.207 -4.236 11.280 1.00 98.62 175 PHE A CA 1
ATOM 1422 C C . PHE A 1 175 ? 4.064 -4.862 12.380 1.00 98.62 175 PHE A C 1
ATOM 1424 O O . PHE A 1 175 ? 3.519 -5.215 13.427 1.00 98.62 175 PHE A O 1
ATOM 1431 N N . VAL A 1 176 ? 5.387 -4.948 12.200 1.00 98.75 176 VAL A N 1
ATOM 1432 C CA . VAL A 1 176 ? 6.315 -5.397 13.252 1.00 98.75 176 VAL A CA 1
ATOM 1433 C C . VAL A 1 176 ? 6.225 -4.482 14.471 1.00 98.75 176 VAL A C 1
ATOM 1435 O O . VAL A 1 176 ? 5.944 -4.967 15.567 1.00 98.75 176 VAL A O 1
ATOM 1438 N N . PHE A 1 177 ? 6.384 -3.166 14.299 1.00 98.56 177 PHE A N 1
ATOM 1439 C CA . PHE A 1 177 ? 6.307 -2.213 15.408 1.00 98.56 177 PHE A CA 1
ATOM 1440 C C . PHE A 1 177 ? 4.915 -2.186 16.039 1.00 98.56 177 PHE A C 1
ATOM 1442 O O . PHE A 1 177 ? 4.803 -2.185 17.266 1.00 98.56 177 PHE A O 1
ATOM 1449 N N . SER A 1 178 ? 3.850 -2.271 15.235 1.00 98.31 178 SER A N 1
ATOM 1450 C CA . SER A 1 178 ? 2.488 -2.395 15.762 1.00 98.31 178 SER A CA 1
ATOM 1451 C C . SER A 1 178 ? 2.336 -3.654 16.627 1.00 98.31 178 SER A C 1
ATOM 1453 O O . SER A 1 178 ? 1.809 -3.576 17.737 1.00 98.31 178 SER A O 1
ATOM 1455 N N . CYS A 1 179 ? 2.875 -4.800 16.194 1.00 98.38 179 CYS A N 1
ATOM 1456 C CA . CYS A 1 179 ? 2.857 -6.043 16.967 1.00 98.38 179 CYS A CA 1
ATOM 1457 C C . CYS A 1 179 ? 3.681 -5.954 18.256 1.00 98.38 179 CYS A C 1
ATOM 1459 O O . CYS A 1 179 ? 3.222 -6.458 19.281 1.00 98.38 179 CYS A O 1
ATOM 1461 N N . VAL A 1 180 ? 4.858 -5.313 18.233 1.00 98.62 180 VAL A N 1
ATOM 1462 C CA . VAL A 1 180 ? 5.690 -5.087 19.430 1.00 98.62 180 VAL A CA 1
ATOM 1463 C C . VAL A 1 180 ? 4.916 -4.262 20.455 1.00 98.62 180 VAL A C 1
ATOM 1465 O O . VAL A 1 180 ? 4.743 -4.692 21.597 1.00 98.62 180 VAL A O 1
ATOM 1468 N N . ILE A 1 181 ? 4.389 -3.107 20.046 1.00 98.38 181 ILE A N 1
ATOM 1469 C CA . ILE A 1 181 ? 3.647 -2.209 20.938 1.00 98.38 181 ILE A CA 1
ATOM 1470 C C . ILE A 1 181 ? 2.387 -2.914 21.460 1.00 98.38 181 ILE A C 1
ATOM 1472 O O . ILE A 1 181 ? 2.100 -2.885 22.659 1.00 98.38 181 ILE A O 1
ATOM 1476 N N . TYR A 1 182 ? 1.670 -3.633 20.593 1.00 98.00 182 TYR A N 1
ATOM 1477 C CA . TYR A 1 182 ? 0.489 -4.399 20.981 1.00 98.00 182 TYR A CA 1
ATOM 1478 C C . TYR A 1 182 ? 0.818 -5.522 21.977 1.00 98.00 182 TYR A C 1
ATOM 1480 O O . TYR A 1 182 ? 0.083 -5.705 22.944 1.00 98.00 182 TYR A O 1
ATOM 1488 N N . ALA A 1 183 ? 1.933 -6.238 21.803 1.00 97.81 183 ALA A N 1
ATOM 1489 C CA . ALA A 1 183 ? 2.410 -7.289 22.711 1.00 97.81 183 ALA A CA 1
ATOM 1490 C C . ALA A 1 183 ? 2.773 -6.758 24.106 1.00 97.81 183 ALA A C 1
ATOM 1492 O O . ALA A 1 183 ? 2.564 -7.432 25.124 1.00 97.81 183 ALA A O 1
ATOM 1493 N N . VAL A 1 184 ? 3.318 -5.540 24.162 1.00 97.69 184 VAL A N 1
ATOM 1494 C CA . VAL A 1 184 ? 3.609 -4.843 25.419 1.00 97.69 184 VAL A CA 1
ATOM 1495 C C . VAL A 1 184 ? 2.301 -4.490 26.130 1.00 97.69 184 VAL A C 1
ATOM 1497 O O . VAL A 1 184 ? 2.131 -4.839 27.301 1.00 97.69 184 VAL A O 1
ATOM 1500 N N . MET A 1 185 ? 1.354 -3.879 25.409 1.00 96.94 185 MET A N 1
ATOM 1501 C CA . MET A 1 185 ? 0.064 -3.431 25.947 1.00 96.94 185 MET A CA 1
ATOM 1502 C C . MET A 1 185 ? -0.914 -4.577 26.254 1.00 96.94 185 MET A C 1
ATOM 1504 O O . MET A 1 185 ? -1.798 -4.415 27.097 1.00 96.94 185 MET A O 1
ATOM 1508 N N . ASN A 1 186 ? -0.804 -5.719 25.568 1.00 96.25 186 ASN A N 1
ATOM 1509 C CA . ASN A 1 186 ? -1.720 -6.850 25.681 1.00 96.25 186 ASN A CA 1
ATOM 1510 C C . ASN A 1 186 ? -0.984 -8.158 26.014 1.00 96.25 186 ASN A C 1
ATOM 1512 O O . ASN A 1 186 ? -0.444 -8.839 25.140 1.00 96.25 186 ASN A O 1
ATOM 1516 N N . LYS A 1 187 ? -1.023 -8.533 27.301 1.00 95.56 187 LYS A N 1
ATOM 1517 C CA . LYS A 1 187 ? -0.374 -9.742 27.831 1.00 95.56 187 LYS A CA 1
ATOM 1518 C C . LYS A 1 187 ? -0.851 -11.020 27.134 1.00 95.56 187 LYS A C 1
ATOM 1520 O O . LYS A 1 187 ? -0.021 -11.888 26.877 1.00 95.56 187 LYS A O 1
ATOM 1525 N N . ASP A 1 188 ? -2.124 -11.092 26.748 1.00 96.38 188 ASP A N 1
ATOM 1526 C CA . ASP A 1 188 ? -2.716 -12.296 26.153 1.00 96.38 188 ASP A CA 1
ATOM 1527 C C . ASP A 1 188 ? -2.108 -12.625 24.790 1.00 96.38 188 ASP A C 1
ATOM 1529 O O . ASP A 1 188 ? -2.027 -13.790 24.412 1.00 96.38 188 ASP A O 1
ATOM 1533 N N . TYR A 1 189 ? -1.660 -11.614 24.039 1.00 97.12 189 TYR A N 1
ATOM 1534 C CA . TYR A 1 189 ? -1.053 -11.780 22.714 1.00 97.12 189 TYR A CA 1
ATOM 1535 C C . TYR A 1 189 ? 0.467 -11.711 22.717 1.00 97.12 189 TYR A C 1
ATOM 1537 O O . TYR A 1 189 ? 1.079 -11.985 21.691 1.00 97.12 189 TYR A O 1
ATOM 1545 N N . ARG A 1 190 ? 1.091 -11.419 23.860 1.00 97.75 190 ARG A N 1
ATOM 1546 C CA . ARG A 1 190 ? 2.526 -11.148 23.947 1.00 97.75 190 ARG A CA 1
ATOM 1547 C C . ARG A 1 190 ? 3.388 -12.240 23.314 1.00 97.75 190 ARG A C 1
ATOM 1549 O O . ARG A 1 190 ? 4.199 -11.955 22.438 1.00 97.75 190 ARG A O 1
ATOM 1556 N N . ARG A 1 191 ? 3.200 -13.490 23.749 1.00 98.38 191 ARG A N 1
ATOM 1557 C CA . ARG A 1 191 ? 3.996 -14.635 23.277 1.00 98.38 191 ARG A CA 1
ATOM 1558 C C . ARG A 1 191 ? 3.819 -14.864 21.778 1.00 98.38 191 ARG A C 1
ATOM 1560 O O . ARG A 1 191 ? 4.797 -15.112 21.081 1.00 98.38 191 ARG A O 1
ATOM 1567 N N . ASP A 1 192 ? 2.586 -14.779 21.294 1.00 98.56 192 ASP A N 1
ATOM 1568 C CA . ASP A 1 192 ? 2.270 -15.053 19.893 1.00 98.56 192 ASP A CA 1
ATOM 1569 C C . ASP A 1 192 ? 2.776 -13.940 18.980 1.00 98.56 192 ASP A C 1
ATOM 1571 O O . ASP A 1 192 ? 3.394 -14.240 17.966 1.00 98.56 192 ASP A O 1
ATOM 1575 N N . SER A 1 193 ? 2.619 -12.672 19.371 1.00 98.50 193 SER A N 1
ATOM 1576 C CA . SER A 1 193 ? 3.172 -11.531 18.637 1.00 98.50 193 SER A CA 1
ATOM 1577 C C . SER A 1 193 ? 4.690 -11.633 18.498 1.00 98.50 193 SER A C 1
ATOM 1579 O O . SER A 1 193 ? 5.208 -11.511 17.391 1.00 98.50 193 SER A O 1
ATOM 1581 N N . PHE A 1 194 ? 5.414 -11.912 19.590 1.00 98.69 194 PHE A N 1
ATOM 1582 C CA . PHE A 1 194 ? 6.872 -12.049 19.526 1.00 98.69 194 PHE A CA 1
ATOM 1583 C C . PHE A 1 194 ? 7.318 -13.262 18.707 1.00 98.69 194 PHE A C 1
ATOM 1585 O O . PHE A 1 194 ? 8.305 -13.160 17.987 1.00 98.69 194 PHE A O 1
ATOM 1592 N N . ARG A 1 195 ? 6.584 -14.383 18.747 1.00 98.69 195 ARG A N 1
ATOM 1593 C CA . ARG A 1 195 ? 6.838 -15.528 17.856 1.00 98.69 195 ARG A CA 1
ATOM 1594 C C . ARG A 1 195 ? 6.631 -15.169 16.392 1.00 98.69 195 ARG A C 1
ATOM 1596 O O . ARG A 1 195 ? 7.467 -15.527 15.570 1.00 98.69 195 ARG A O 1
ATOM 1603 N N . VAL A 1 196 ? 5.539 -14.467 16.073 1.00 98.81 196 VAL A N 1
ATOM 1604 C CA . VAL A 1 196 ? 5.271 -14.010 14.706 1.00 98.81 196 VAL A CA 1
ATOM 1605 C C . VAL A 1 196 ? 6.410 -13.123 14.220 1.00 98.81 196 VAL A C 1
ATOM 1607 O O . VAL A 1 196 ? 6.956 -13.395 13.157 1.00 98.81 196 VAL A O 1
ATOM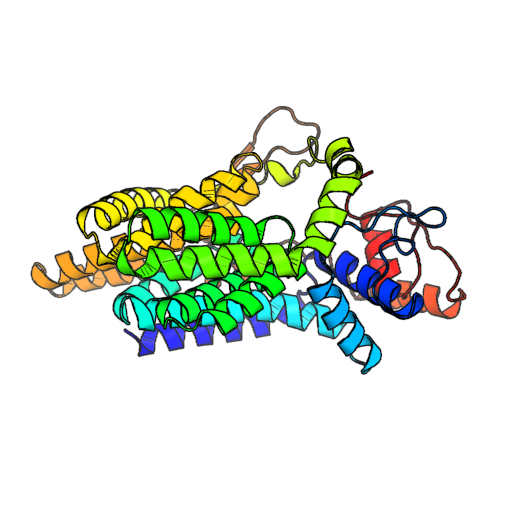 1610 N N . ILE A 1 197 ? 6.825 -12.133 15.012 1.00 98.75 197 ILE A N 1
ATOM 1611 C CA . ILE A 1 197 ? 7.941 -11.244 14.667 1.00 98.75 197 ILE A CA 1
ATOM 1612 C C . ILE A 1 197 ? 9.233 -12.043 14.476 1.00 98.75 197 ILE A C 1
ATOM 1614 O O . ILE A 1 197 ? 9.834 -11.974 13.409 1.00 98.75 197 ILE A O 1
ATOM 1618 N N . LEU A 1 198 ? 9.636 -12.829 15.478 1.00 98.69 198 LEU A N 1
ATOM 1619 C CA . LEU A 1 198 ? 10.903 -13.557 15.467 1.00 98.69 198 LEU A CA 1
ATOM 1620 C C . LEU A 1 198 ? 11.009 -14.482 14.254 1.00 98.69 198 LEU A C 1
ATOM 1622 O O . LEU A 1 198 ? 11.973 -14.394 13.500 1.00 98.69 198 LEU A O 1
ATOM 1626 N N . TYR A 1 199 ? 10.017 -15.347 14.037 1.00 98.81 199 TYR A N 1
ATOM 1627 C CA . TYR A 1 199 ? 10.073 -16.294 12.926 1.00 98.81 199 TYR A CA 1
ATOM 1628 C C . TYR A 1 199 ? 9.930 -15.607 11.567 1.00 98.81 199 TYR A C 1
ATOM 1630 O O . TYR A 1 199 ? 10.561 -16.050 10.612 1.00 98.81 199 TYR A O 1
ATOM 1638 N N . SER A 1 200 ? 9.176 -14.506 11.469 1.00 98.81 200 SER A N 1
ATOM 1639 C CA . SER A 1 200 ? 9.088 -13.767 10.203 1.00 98.81 200 SER A CA 1
ATOM 1640 C C . SER A 1 200 ? 10.413 -13.105 9.843 1.00 98.81 200 SER A C 1
ATOM 1642 O O . SER A 1 200 ? 10.815 -13.170 8.685 1.00 98.81 200 SER A O 1
ATOM 1644 N N . LEU A 1 201 ? 11.113 -12.520 10.824 1.00 98.69 201 LEU A N 1
ATOM 1645 C CA . LEU A 1 201 ? 12.442 -11.935 10.629 1.00 98.69 201 LEU A CA 1
ATOM 1646 C C . LEU A 1 201 ? 13.478 -13.000 10.260 1.00 98.69 201 LEU A C 1
ATOM 1648 O O . LEU A 1 201 ? 14.258 -12.781 9.341 1.00 98.69 201 LEU A O 1
ATOM 1652 N N . LEU A 1 202 ? 13.450 -14.167 10.914 1.00 98.62 202 LEU A N 1
ATOM 1653 C CA . LEU A 1 202 ? 14.340 -15.282 10.575 1.00 98.62 202 LEU A CA 1
ATOM 1654 C C . LEU A 1 202 ? 14.130 -15.765 9.134 1.00 98.62 202 LEU A C 1
ATOM 1656 O O . LEU A 1 202 ? 15.100 -15.953 8.407 1.00 98.62 202 LEU A O 1
ATOM 1660 N N . LEU A 1 203 ? 12.877 -15.926 8.700 1.00 98.69 203 LEU A N 1
ATOM 1661 C CA . LEU A 1 203 ? 12.570 -16.340 7.327 1.00 98.69 203 LEU A CA 1
ATOM 1662 C C . LEU A 1 203 ? 12.857 -15.248 6.288 1.00 98.69 203 LEU A C 1
ATOM 1664 O O . LEU A 1 203 ? 13.109 -15.568 5.133 1.00 98.69 203 LEU A O 1
ATOM 1668 N N . SER A 1 204 ? 12.824 -13.976 6.688 1.00 98.50 204 SER A N 1
ATOM 1669 C CA . SER A 1 204 ? 13.111 -12.837 5.803 1.00 98.50 204 SER A CA 1
ATOM 1670 C C . SER A 1 204 ? 14.585 -12.430 5.822 1.00 98.50 204 SER A C 1
ATOM 1672 O O . SER A 1 204 ? 14.967 -11.500 5.116 1.00 98.50 204 SER A O 1
ATOM 1674 N N . LEU A 1 205 ? 15.421 -13.118 6.610 1.00 98.00 205 LEU A N 1
ATOM 1675 C CA . LEU A 1 205 ? 16.825 -12.775 6.804 1.00 98.00 205 LEU A CA 1
ATOM 1676 C C . LEU A 1 205 ? 17.609 -12.664 5.486 1.00 98.00 205 LEU A C 1
ATOM 1678 O O . LEU A 1 205 ? 18.328 -11.681 5.355 1.00 98.00 205 LEU A O 1
ATOM 1682 N N . PRO A 1 206 ? 17.452 -13.559 4.485 1.00 96.50 206 PRO A N 1
ATOM 1683 C CA . PRO A 1 206 ? 18.176 -13.416 3.222 1.00 96.50 206 PRO A CA 1
ATOM 1684 C C . PRO A 1 206 ? 17.901 -12.079 2.523 1.00 96.50 206 PRO A C 1
ATOM 1686 O O . PRO A 1 206 ? 18.836 -11.418 2.077 1.00 96.50 206 PRO A O 1
ATOM 1689 N N . MET A 1 207 ? 16.631 -11.657 2.478 1.00 95.75 207 MET A N 1
ATOM 1690 C CA . MET A 1 207 ? 16.247 -10.380 1.872 1.00 95.75 207 MET A CA 1
ATOM 1691 C C . MET A 1 207 ? 16.745 -9.203 2.713 1.00 95.75 207 MET A C 1
ATOM 1693 O O . MET A 1 207 ? 17.378 -8.300 2.183 1.00 95.75 207 MET A O 1
ATOM 1697 N N . LEU A 1 208 ? 16.538 -9.244 4.032 1.00 96.56 208 LEU A N 1
ATOM 1698 C CA . LEU A 1 208 ? 16.970 -8.177 4.940 1.00 96.56 208 LEU A CA 1
ATOM 1699 C C . LEU A 1 208 ? 18.489 -7.975 4.907 1.00 96.56 208 LEU A C 1
ATOM 1701 O O . LEU A 1 208 ? 18.964 -6.845 4.887 1.00 96.56 208 LEU A O 1
ATOM 1705 N N . SER A 1 209 ? 19.266 -9.058 4.882 1.00 96.38 209 SER A N 1
ATOM 1706 C CA . SER A 1 209 ? 20.721 -8.989 4.752 1.00 96.38 209 SER A CA 1
ATOM 1707 C C . SER A 1 209 ? 21.134 -8.379 3.416 1.00 96.38 209 SER A C 1
ATOM 1709 O O . SER A 1 209 ? 22.034 -7.540 3.389 1.00 96.38 209 SER A O 1
ATOM 1711 N N . PHE A 1 210 ? 20.463 -8.755 2.325 1.00 94.69 210 PHE A N 1
ATOM 1712 C CA . PHE A 1 210 ? 20.719 -8.177 1.011 1.00 94.69 210 PHE A CA 1
ATOM 1713 C C . PHE A 1 210 ? 20.412 -6.672 0.980 1.00 94.69 210 PHE A C 1
ATOM 1715 O O . PHE A 1 210 ? 21.248 -5.888 0.534 1.00 94.69 210 PHE A O 1
ATOM 1722 N N . GLU A 1 211 ? 19.263 -6.250 1.510 1.00 92.81 211 GLU A N 1
ATOM 1723 C CA . GLU A 1 211 ? 18.889 -4.835 1.613 1.00 92.81 211 GLU A CA 1
ATOM 1724 C C . GLU A 1 211 ? 19.903 -4.046 2.445 1.00 92.81 211 GLU A C 1
ATOM 1726 O O . GLU A 1 211 ? 20.357 -2.993 2.010 1.00 92.81 211 GLU A O 1
ATOM 1731 N N . LEU A 1 212 ? 20.312 -4.573 3.606 1.00 92.75 212 LEU A N 1
ATOM 1732 C CA . LEU A 1 212 ? 21.270 -3.922 4.505 1.00 92.75 212 LEU A CA 1
ATOM 1733 C C . LEU A 1 212 ? 22.629 -3.672 3.841 1.00 92.75 212 LEU A C 1
ATOM 1735 O O . LEU A 1 212 ? 23.170 -2.574 3.966 1.00 92.75 212 LEU A O 1
ATOM 1739 N N . VAL A 1 213 ? 23.166 -4.661 3.120 1.00 93.31 213 VAL A N 1
ATOM 1740 C CA . VAL A 1 213 ? 24.450 -4.534 2.404 1.00 93.31 213 VAL A CA 1
ATOM 1741 C C . VAL A 1 213 ? 24.365 -3.490 1.287 1.00 93.31 213 VAL A C 1
ATOM 1743 O O . VAL A 1 213 ? 25.349 -2.811 1.002 1.00 93.31 213 VAL A O 1
ATOM 1746 N N . ASN A 1 214 ? 23.186 -3.323 0.686 1.00 89.62 214 ASN A N 1
ATOM 1747 C CA . ASN A 1 214 ? 22.974 -2.438 -0.456 1.00 89.62 214 ASN A CA 1
ATOM 1748 C C . ASN A 1 214 ? 22.285 -1.107 -0.101 1.00 89.62 214 ASN A C 1
ATOM 1750 O O . ASN A 1 214 ? 21.996 -0.317 -0.998 1.00 89.62 214 ASN A O 1
ATOM 1754 N N . LEU A 1 215 ? 22.080 -0.798 1.185 1.00 83.94 215 LEU A N 1
ATOM 1755 C CA . LEU A 1 215 ? 21.537 0.491 1.637 1.00 83.94 215 LEU A CA 1
ATOM 1756 C C . LEU A 1 215 ? 22.260 1.728 1.073 1.00 83.94 215 LEU A C 1
ATOM 1758 O O . LEU A 1 215 ? 21.566 2.713 0.801 1.00 83.94 215 LEU A O 1
ATOM 1762 N N . PRO A 1 216 ? 23.596 1.733 0.869 1.00 82.50 216 PRO A N 1
ATOM 1763 C CA . PRO A 1 216 ? 24.277 2.883 0.276 1.00 82.50 216 PRO A CA 1
ATOM 1764 C C . PRO A 1 216 ? 23.735 3.286 -1.104 1.00 82.50 216 PRO A C 1
ATOM 1766 O O . PRO A 1 216 ? 23.749 4.471 -1.420 1.00 82.50 216 PRO A O 1
ATOM 1769 N N . PHE A 1 217 ? 23.176 2.346 -1.879 1.00 73.62 217 PHE A N 1
ATOM 1770 C CA . PHE A 1 217 ? 22.544 2.635 -3.174 1.00 73.62 217 PHE A CA 1
ATOM 1771 C C . PHE A 1 217 ? 21.222 3.419 -3.049 1.00 73.62 217 PHE A C 1
ATOM 1773 O O . PHE A 1 217 ? 20.773 4.009 -4.023 1.00 73.62 217 PHE A O 1
ATOM 1780 N N . ILE A 1 218 ? 20.599 3.462 -1.862 1.00 68.06 218 ILE A N 1
ATOM 1781 C CA . ILE A 1 218 ? 19.382 4.255 -1.592 1.00 68.06 218 ILE A CA 1
ATOM 1782 C C . ILE A 1 218 ? 19.734 5.685 -1.164 1.00 68.06 218 ILE A C 1
ATOM 1784 O O . ILE A 1 218 ? 19.023 6.645 -1.468 1.00 68.06 218 ILE A O 1
ATOM 1788 N N . GLN A 1 219 ? 20.806 5.831 -0.382 1.00 56.97 219 GLN A N 1
ATOM 1789 C CA . GLN A 1 219 ? 21.087 7.055 0.372 1.00 56.97 219 GLN A CA 1
ATOM 1790 C C . GLN A 1 219 ? 21.622 8.206 -0.485 1.00 56.97 219 GLN A C 1
ATOM 1792 O O . GLN A 1 219 ? 21.495 9.357 -0.068 1.00 56.97 219 GLN A O 1
ATOM 1797 N N . SER A 1 220 ? 22.188 7.932 -1.664 1.00 50.50 220 SER A N 1
ATOM 1798 C CA . SER A 1 220 ? 22.840 8.956 -2.487 1.00 50.50 220 SER A CA 1
ATOM 1799 C C . SER A 1 220 ? 21.877 9.984 -3.098 1.00 50.50 220 SER A C 1
ATOM 1801 O O . SER A 1 220 ? 22.325 11.094 -3.369 1.00 50.50 220 SER A O 1
ATOM 1803 N N . VAL A 1 221 ? 20.574 9.687 -3.268 1.00 49.47 221 VAL A N 1
ATOM 1804 C CA . VAL A 1 221 ? 19.664 10.570 -4.048 1.00 49.47 221 VAL A CA 1
ATOM 1805 C C . VAL A 1 221 ? 18.272 10.814 -3.431 1.00 49.47 221 VAL A C 1
ATOM 1807 O O . VAL A 1 221 ? 17.594 11.784 -3.772 1.00 49.47 221 VAL A O 1
ATOM 1810 N N . GLY A 1 222 ? 17.838 10.023 -2.441 1.00 47.34 222 GLY A N 1
ATOM 1811 C CA . GLY A 1 222 ? 16.476 10.111 -1.877 1.00 47.34 222 GLY A CA 1
ATOM 1812 C C . GLY A 1 222 ? 16.110 11.409 -1.126 1.00 47.34 222 GLY A C 1
ATOM 1813 O O . GLY A 1 222 ? 14.945 11.600 -0.766 1.00 47.34 222 GLY A O 1
ATOM 1814 N N . ASN A 1 223 ? 17.065 12.311 -0.868 1.00 48.41 223 ASN A N 1
ATOM 1815 C CA . ASN A 1 223 ? 16.823 13.535 -0.092 1.00 48.41 223 ASN A CA 1
ATOM 1816 C C . ASN A 1 223 ? 16.216 14.692 -0.904 1.00 48.41 223 ASN A C 1
ATOM 1818 O O . ASN A 1 223 ? 15.506 15.509 -0.315 1.00 48.41 223 ASN A O 1
ATOM 1822 N N . ASP A 1 224 ? 16.404 14.714 -2.227 1.00 54.53 224 ASP A N 1
ATOM 1823 C CA . ASP A 1 224 ? 15.997 15.837 -3.086 1.00 54.53 224 ASP A CA 1
ATOM 1824 C C . ASP A 1 224 ? 14.763 15.550 -3.954 1.00 54.53 224 ASP A C 1
ATOM 1826 O O . ASP A 1 224 ? 14.406 16.358 -4.810 1.00 54.53 224 ASP A O 1
ATOM 1830 N N . PHE A 1 225 ? 14.059 14.433 -3.728 1.00 62.62 225 PHE A N 1
ATOM 1831 C CA . PHE A 1 225 ? 12.880 14.089 -4.525 1.00 62.62 225 PHE A CA 1
ATOM 1832 C C . PHE A 1 225 ? 11.695 15.029 -4.209 1.00 62.62 225 PHE A C 1
ATOM 1834 O O . PHE A 1 225 ? 11.130 14.949 -3.109 1.00 62.62 225 PHE A O 1
ATOM 1841 N N . PRO A 1 226 ? 11.249 15.897 -5.145 1.00 63.03 226 PRO A N 1
ATOM 1842 C CA . PRO A 1 226 ? 10.239 16.921 -4.852 1.00 63.03 226 PRO A CA 1
ATOM 1843 C C . PRO A 1 226 ? 8.891 16.339 -4.411 1.00 63.03 226 PRO A C 1
ATOM 1845 O O . PRO A 1 226 ? 8.197 16.938 -3.588 1.00 63.03 226 PRO A O 1
ATOM 1848 N N . ALA A 1 227 ? 8.549 15.127 -4.871 1.00 64.44 227 ALA A N 1
ATOM 1849 C CA . ALA A 1 227 ? 7.296 14.464 -4.502 1.00 64.44 227 ALA A CA 1
ATOM 1850 C C . ALA A 1 227 ? 7.190 14.154 -2.997 1.00 64.44 227 ALA A C 1
ATOM 1852 O O . ALA A 1 227 ? 6.085 13.969 -2.490 1.00 64.44 227 ALA A O 1
ATOM 1853 N N . LYS A 1 228 ? 8.307 14.178 -2.249 1.00 69.38 228 LYS A N 1
ATOM 1854 C CA . LYS A 1 228 ? 8.313 14.077 -0.779 1.00 69.38 228 LYS A CA 1
ATOM 1855 C C . LYS A 1 228 ? 7.463 15.154 -0.103 1.00 69.38 228 LYS A C 1
ATOM 1857 O O . LYS A 1 228 ? 6.957 14.931 1.001 1.00 69.38 228 LYS A O 1
ATOM 1862 N N . PHE A 1 229 ? 7.314 16.301 -0.763 1.00 71.19 229 PHE A N 1
ATOM 1863 C CA . PHE A 1 229 ? 6.611 17.472 -0.256 1.00 71.19 229 PHE A CA 1
ATOM 1864 C C . PHE A 1 229 ? 5.227 17.675 -0.868 1.00 71.19 229 PHE A C 1
ATOM 1866 O O . PHE A 1 229 ? 4.583 18.649 -0.498 1.00 71.19 229 PHE A O 1
ATOM 1873 N N . HIS A 1 230 ? 4.756 16.776 -1.741 1.00 82.00 230 HIS A N 1
ATOM 1874 C CA . HIS A 1 230 ? 3.384 16.810 -2.246 1.00 82.00 230 HIS A CA 1
ATOM 1875 C C . HIS A 1 230 ? 2.436 16.197 -1.203 1.00 82.00 230 HIS A C 1
ATOM 1877 O O . HIS A 1 230 ? 2.069 15.027 -1.271 1.00 82.00 230 HIS A O 1
ATOM 1883 N N . LEU A 1 231 ? 2.097 16.969 -0.171 1.00 86.19 231 LEU A N 1
ATOM 1884 C CA . LEU A 1 231 ? 1.291 16.521 0.963 1.00 86.19 231 LEU A CA 1
ATOM 1885 C C . LEU A 1 231 ? -0.178 16.826 0.736 1.00 86.19 231 LEU A C 1
ATOM 1887 O O . LEU A 1 231 ? -0.539 17.925 0.332 1.00 86.19 231 LEU A O 1
ATOM 1891 N N . GLN A 1 232 ? -1.031 15.879 1.099 1.00 88.75 232 GLN A N 1
ATOM 1892 C CA . GLN A 1 232 ? -2.478 16.035 1.085 1.00 88.75 232 GLN A CA 1
ATOM 1893 C C . GLN A 1 232 ? -3.003 15.778 2.498 1.00 88.75 232 GLN A C 1
ATOM 1895 O O . GLN A 1 232 ? -3.116 14.634 2.940 1.00 88.75 232 GLN A O 1
ATOM 1900 N N . VAL A 1 233 ? -3.271 16.858 3.236 1.00 90.88 233 VAL A N 1
ATOM 1901 C CA . VAL A 1 233 ? -3.658 16.811 4.651 1.00 90.88 233 VAL A CA 1
ATOM 1902 C C . VAL A 1 233 ? -5.163 17.009 4.791 1.00 90.88 233 VAL A C 1
ATOM 1904 O O . VAL A 1 233 ? -5.701 18.095 4.565 1.00 90.88 233 VAL A O 1
ATOM 1907 N N . LYS A 1 234 ? -5.857 15.957 5.225 1.00 91.56 234 LYS A N 1
ATOM 1908 C CA . LYS A 1 234 ? -7.301 15.984 5.493 1.00 91.56 234 LYS A CA 1
ATOM 1909 C C . LYS A 1 234 ? -7.575 16.410 6.923 1.00 91.56 234 LYS A C 1
ATOM 1911 O O . LYS A 1 234 ? -7.725 15.581 7.816 1.00 91.56 234 LYS A O 1
ATOM 1916 N N . LEU A 1 235 ? -7.619 17.723 7.139 1.00 89.50 235 LEU A N 1
ATOM 1917 C CA . LEU A 1 235 ? -7.722 18.340 8.468 1.00 89.50 235 LEU A CA 1
ATOM 1918 C C . LEU A 1 235 ? -8.826 17.722 9.337 1.00 89.50 235 LEU A C 1
ATOM 1920 O O . LEU A 1 235 ? -8.596 17.424 10.506 1.00 89.50 235 LEU A O 1
ATOM 1924 N N . ILE A 1 236 ? -10.004 17.484 8.758 1.00 90.69 236 ILE A N 1
ATOM 1925 C CA . ILE A 1 236 ? -11.142 16.916 9.488 1.00 90.69 236 ILE A CA 1
ATOM 1926 C C . ILE A 1 236 ? -10.845 15.485 9.949 1.00 90.69 236 ILE A C 1
ATOM 1928 O O . ILE A 1 236 ? -11.128 15.147 11.099 1.00 90.69 236 ILE A O 1
ATOM 1932 N N . ASP A 1 237 ? -10.231 14.663 9.097 1.00 93.19 237 ASP A N 1
ATOM 1933 C CA . ASP A 1 237 ? -9.866 13.295 9.463 1.00 93.19 237 ASP A CA 1
ATOM 1934 C C . ASP A 1 237 ? -8.831 13.299 10.584 1.00 93.19 237 ASP A C 1
ATOM 1936 O O . ASP A 1 237 ? -8.997 12.560 11.548 1.00 93.19 237 ASP A O 1
ATOM 1940 N N . TYR A 1 238 ? -7.832 14.183 10.530 1.00 94.12 238 TYR A N 1
ATOM 1941 C CA . TYR A 1 238 ? -6.837 14.327 11.595 1.00 94.12 238 TYR A CA 1
ATOM 1942 C C . TYR A 1 238 ? -7.439 14.792 12.925 1.00 94.12 238 TYR A C 1
ATOM 1944 O O . TYR A 1 238 ? -7.093 14.244 13.973 1.00 94.12 238 TYR A O 1
ATOM 1952 N N . ILE A 1 239 ? -8.374 15.747 12.906 1.00 94.25 239 ILE A N 1
ATOM 1953 C CA . ILE A 1 239 ? -9.098 16.183 14.112 1.00 94.25 239 ILE A CA 1
ATOM 1954 C C . ILE A 1 239 ? -9.892 15.010 14.701 1.00 94.25 239 ILE A C 1
ATOM 1956 O O . ILE A 1 239 ? -9.799 14.723 15.898 1.00 94.25 239 ILE A O 1
ATOM 1960 N N . LEU A 1 240 ? -10.636 14.288 13.857 1.00 95.62 240 LEU A N 1
ATOM 1961 C CA . LEU A 1 240 ? -11.378 13.103 14.278 1.00 95.62 240 LEU A CA 1
ATOM 1962 C C . LEU A 1 240 ? -10.452 11.990 14.769 1.00 95.62 240 LEU A C 1
ATOM 1964 O O . LEU A 1 240 ? -10.794 11.318 15.734 1.00 95.62 240 LEU A O 1
ATOM 1968 N N . ALA A 1 241 ? -9.285 11.804 14.159 1.00 97.38 241 ALA A N 1
ATOM 1969 C CA . ALA A 1 241 ? -8.307 10.815 14.585 1.00 97.38 241 ALA A CA 1
ATOM 1970 C C . ALA A 1 241 ? -7.698 11.174 15.942 1.00 97.38 241 ALA A C 1
ATOM 1972 O O . ALA A 1 241 ? -7.528 10.285 16.771 1.00 97.38 241 ALA A O 1
ATOM 1973 N N . GLY A 1 242 ? -7.446 12.457 16.221 1.00 97.88 242 GLY A N 1
ATOM 1974 C CA . GLY A 1 242 ? -7.029 12.924 17.545 1.00 97.88 242 GLY A CA 1
ATOM 1975 C C . GLY A 1 242 ? -8.064 12.589 18.624 1.00 97.88 242 GLY A C 1
ATOM 1976 O O . GLY A 1 242 ? -7.731 12.008 19.660 1.00 97.88 242 GLY A O 1
ATOM 1977 N N . PHE A 1 243 ? -9.346 12.857 18.353 1.00 97.81 243 PHE A N 1
ATOM 1978 C CA . PHE A 1 243 ? -10.430 12.454 19.255 1.00 97.81 243 PHE A CA 1
ATOM 1979 C C . PHE A 1 243 ? -10.573 10.924 19.350 1.00 97.81 243 PHE A C 1
ATOM 1981 O O . PHE A 1 243 ? -10.735 10.370 20.437 1.00 97.81 243 PHE A O 1
ATOM 1988 N N . GLY A 1 244 ? -10.444 10.221 18.227 1.00 98.12 244 GLY A N 1
ATOM 1989 C CA . GLY A 1 244 ? -10.456 8.765 18.146 1.00 98.12 244 GLY A CA 1
ATOM 1990 C C . GLY A 1 244 ? -9.328 8.118 18.945 1.00 98.12 244 GLY A C 1
ATOM 1991 O O . GLY A 1 244 ? -9.553 7.096 19.586 1.00 98.12 244 GLY A O 1
ATOM 1992 N N . LEU A 1 245 ? -8.140 8.726 18.977 1.00 98.31 245 LEU A N 1
ATOM 1993 C CA . LEU A 1 245 ? -6.999 8.268 19.770 1.00 98.31 245 LEU A CA 1
ATOM 1994 C C . LEU A 1 245 ? -7.287 8.393 21.263 1.00 98.31 245 LEU A C 1
ATOM 1996 O O . LEU A 1 245 ? -7.066 7.443 22.017 1.00 98.31 245 LEU A O 1
ATOM 2000 N N . PHE A 1 246 ? -7.848 9.530 21.679 1.00 98.00 246 PHE A N 1
ATOM 2001 C CA . PHE A 1 246 ? -8.314 9.724 23.049 1.00 98.00 246 PHE A CA 1
ATOM 2002 C C . PHE A 1 246 ? -9.352 8.661 23.447 1.00 98.00 246 PHE A C 1
ATOM 2004 O O . PHE A 1 246 ? -9.230 8.038 24.506 1.00 98.00 246 PHE A O 1
ATOM 2011 N N . LEU A 1 247 ? -10.337 8.391 22.582 1.00 97.88 247 LEU A N 1
ATOM 2012 C CA . LEU A 1 247 ? -11.334 7.341 22.806 1.00 97.88 247 LEU A CA 1
ATOM 2013 C C . LEU A 1 247 ? -10.700 5.947 22.859 1.00 97.88 247 LEU A C 1
ATOM 2015 O O . LEU A 1 247 ? -11.012 5.175 23.762 1.00 97.88 247 LEU A O 1
ATOM 2019 N N . ALA A 1 248 ? -9.789 5.623 21.940 1.00 97.62 248 ALA A N 1
ATOM 2020 C CA . ALA A 1 248 ? -9.107 4.334 21.891 1.00 97.62 248 ALA A CA 1
ATOM 2021 C C . ALA A 1 248 ? -8.297 4.067 23.169 1.00 97.62 248 ALA A C 1
ATOM 2023 O O . ALA A 1 248 ? -8.323 2.949 23.688 1.00 97.62 248 ALA A O 1
ATOM 2024 N N . ALA A 1 249 ? -7.636 5.099 23.704 1.00 95.31 249 ALA A N 1
ATOM 2025 C CA . ALA A 1 249 ? -6.920 5.030 24.973 1.00 95.31 249 ALA A CA 1
ATOM 2026 C C . ALA A 1 249 ? -7.873 4.829 26.166 1.00 95.31 249 ALA A C 1
ATOM 2028 O O . ALA A 1 249 ? -7.615 3.979 27.018 1.00 95.31 249 ALA A O 1
ATOM 2029 N N . ARG A 1 250 ? -9.004 5.551 26.210 1.00 95.12 250 ARG A N 1
ATOM 2030 C CA . ARG A 1 250 ? -10.009 5.423 27.285 1.00 95.12 250 ARG A CA 1
ATOM 2031 C C . ARG A 1 250 ? -10.777 4.103 27.258 1.00 95.12 250 ARG A C 1
ATOM 2033 O O . ARG A 1 250 ? -11.126 3.580 28.308 1.00 95.12 250 ARG A O 1
ATOM 2040 N N . MET A 1 251 ? -11.044 3.567 26.071 1.00 93.44 251 MET A N 1
ATOM 2041 C CA . MET A 1 251 ? -11.808 2.334 25.854 1.00 93.44 251 MET A CA 1
ATOM 2042 C C . MET A 1 251 ? -10.906 1.087 25.772 1.00 93.44 251 MET A C 1
ATOM 2044 O O . MET A 1 251 ? -11.285 0.061 25.193 1.00 93.44 251 MET A O 1
ATOM 2048 N N . ALA A 1 252 ? -9.695 1.156 26.331 1.00 85.75 252 ALA A N 1
ATOM 2049 C CA . ALA A 1 252 ? -8.853 -0.016 26.533 1.00 85.75 252 ALA A CA 1
ATOM 2050 C C . ALA A 1 252 ? -9.593 -1.060 27.407 1.00 85.75 252 ALA A C 1
ATOM 2052 O O . ALA A 1 252 ? -10.318 -0.681 28.323 1.00 85.75 252 ALA A O 1
ATOM 2053 N N . PRO A 1 253 ? -9.442 -2.376 27.148 1.00 91.06 253 PRO A N 1
ATOM 2054 C CA . PRO A 1 253 ? -8.456 -3.005 26.267 1.00 91.06 253 PRO A CA 1
ATOM 2055 C C . PRO A 1 253 ? -8.869 -3.118 24.790 1.00 91.06 253 PRO A C 1
ATOM 2057 O O . PRO A 1 253 ? -8.022 -3.452 23.961 1.00 91.06 253 PRO A O 1
ATOM 2060 N N . ARG A 1 254 ? -10.133 -2.837 24.441 1.00 94.44 254 ARG A N 1
ATOM 2061 C CA . ARG A 1 254 ? -10.715 -3.177 23.130 1.00 94.44 254 ARG A CA 1
ATOM 2062 C C . ARG A 1 254 ? -9.934 -2.594 21.952 1.00 94.44 254 ARG A C 1
ATOM 2064 O O . ARG A 1 254 ? -9.684 -3.309 20.992 1.00 94.44 254 ARG A O 1
ATOM 2071 N N . TYR A 1 255 ? -9.507 -1.335 22.035 1.00 97.12 255 TYR A N 1
ATOM 2072 C CA . TYR A 1 255 ? -8.896 -0.608 20.911 1.00 97.12 255 TYR A CA 1
ATOM 2073 C C . TYR A 1 255 ? -7.376 -0.431 21.014 1.00 97.12 255 TYR A C 1
ATOM 2075 O O . TYR A 1 255 ? -6.807 0.408 20.319 1.00 97.12 255 TYR A O 1
ATOM 2083 N N . ARG A 1 256 ? -6.684 -1.244 21.827 1.00 96.44 256 ARG A N 1
ATOM 2084 C CA . ARG A 1 256 ? -5.215 -1.165 21.976 1.00 96.44 256 ARG A CA 1
ATOM 2085 C C . ARG A 1 256 ? -4.472 -1.231 20.640 1.00 96.44 256 ARG A C 1
ATOM 2087 O O . ARG A 1 256 ? -3.521 -0.490 20.452 1.00 96.44 256 ARG A O 1
ATOM 2094 N N . PHE A 1 257 ? -4.942 -2.053 19.702 1.00 97.31 257 PHE A N 1
ATOM 2095 C CA . PHE A 1 257 ? -4.336 -2.168 18.371 1.00 97.31 257 PHE A CA 1
ATOM 2096 C C . PHE A 1 257 ? -4.359 -0.854 17.578 1.00 97.31 257 PHE A C 1
ATOM 2098 O O . PHE A 1 257 ? -3.397 -0.560 16.881 1.00 97.31 257 PHE A O 1
ATOM 2105 N N . PHE A 1 258 ? -5.412 -0.039 17.703 1.00 98.31 258 PHE A N 1
ATOM 2106 C CA . PHE A 1 258 ? -5.504 1.235 16.980 1.00 98.31 258 PHE A CA 1
ATOM 2107 C C . PHE A 1 258 ? -4.414 2.190 17.477 1.00 98.31 258 PHE A C 1
ATOM 2109 O O . PHE A 1 258 ? -3.734 2.828 16.679 1.00 98.31 258 PHE A O 1
ATOM 2116 N N . VAL A 1 259 ? -4.195 2.207 18.796 1.00 98.12 259 VAL A N 1
ATOM 2117 C CA . VAL A 1 259 ? -3.092 2.940 19.429 1.00 98.12 259 VAL A CA 1
ATOM 2118 C C . VAL A 1 259 ? -1.741 2.387 18.967 1.00 98.12 259 VAL A C 1
ATOM 2120 O O . VAL A 1 259 ? -0.873 3.156 18.571 1.00 98.12 259 VAL A O 1
ATOM 2123 N N . SER A 1 260 ? -1.565 1.061 18.960 1.00 98.19 260 SER A N 1
ATOM 2124 C CA . SER A 1 260 ? -0.318 0.423 18.517 1.00 98.19 260 SER A CA 1
ATOM 2125 C C . SER A 1 260 ? 0.021 0.739 17.060 1.00 98.19 260 SER A C 1
ATOM 2127 O O . SER A 1 260 ? 1.170 1.045 16.759 1.00 98.19 260 SER A O 1
ATOM 2129 N N . LEU A 1 261 ? -0.965 0.710 16.158 1.00 98.00 261 LEU A N 1
ATOM 2130 C CA . LEU A 1 261 ? -0.772 1.044 14.748 1.00 98.00 261 LEU A CA 1
ATOM 2131 C C . LEU A 1 261 ? -0.469 2.534 14.543 1.00 98.00 261 LEU A C 1
ATOM 2133 O O . LEU A 1 261 ? 0.406 2.862 13.750 1.00 98.00 261 LEU A O 1
ATOM 2137 N N . PHE A 1 262 ? -1.143 3.428 15.274 1.00 98.06 262 PHE A N 1
ATOM 2138 C CA . PHE A 1 262 ? -0.849 4.863 15.237 1.00 98.06 262 PHE A CA 1
ATOM 2139 C C . PHE A 1 262 ? 0.589 5.162 15.671 1.00 98.06 262 PHE A C 1
ATOM 2141 O O . PHE A 1 262 ? 1.314 5.856 14.963 1.00 98.06 262 PHE A O 1
ATOM 2148 N N . LEU A 1 263 ? 1.030 4.582 16.791 1.00 98.00 263 LEU A N 1
ATOM 2149 C CA . LEU A 1 263 ? 2.400 4.745 17.281 1.00 98.00 263 LEU A CA 1
ATOM 2150 C C . LEU A 1 263 ? 3.436 4.136 16.325 1.00 98.00 263 LEU A C 1
ATOM 2152 O O . LEU A 1 263 ? 4.497 4.717 16.118 1.00 98.00 263 LEU A O 1
ATOM 2156 N N . ALA A 1 264 ? 3.123 3.003 15.696 1.00 97.94 264 ALA A N 1
ATOM 2157 C CA . ALA A 1 264 ? 3.983 2.414 14.675 1.00 97.94 264 ALA A CA 1
ATOM 2158 C C . ALA A 1 264 ? 4.077 3.277 13.404 1.00 97.94 264 ALA A C 1
ATOM 2160 O O . ALA A 1 264 ? 5.097 3.241 12.727 1.00 97.94 264 ALA A O 1
ATOM 2161 N N . GLY A 1 265 ? 3.062 4.092 13.093 1.00 96.50 265 GLY A N 1
ATOM 2162 C CA . GLY A 1 265 ? 3.070 4.999 11.940 1.00 96.50 265 GLY A CA 1
ATOM 2163 C C . GLY A 1 265 ? 4.199 6.036 11.963 1.00 96.50 265 GLY A C 1
ATOM 2164 O O . GLY A 1 265 ? 4.615 6.505 10.904 1.00 96.50 265 GLY A O 1
ATOM 2165 N N . PHE A 1 266 ? 4.761 6.347 13.137 1.00 96.25 266 PHE A N 1
ATOM 2166 C CA . PHE A 1 266 ? 5.872 7.297 13.275 1.00 96.25 266 PHE A CA 1
ATOM 2167 C C . PHE A 1 266 ? 7.167 6.854 12.580 1.00 96.25 266 PHE A C 1
ATOM 2169 O O . PHE A 1 266 ? 8.038 7.693 12.360 1.00 96.25 266 PHE A O 1
ATOM 2176 N N . ILE A 1 267 ? 7.291 5.592 12.151 1.00 94.81 267 ILE A N 1
ATOM 2177 C CA . ILE A 1 267 ? 8.427 5.164 11.316 1.00 94.81 267 ILE A CA 1
ATOM 2178 C C . ILE A 1 267 ? 8.513 5.922 9.987 1.00 94.81 267 ILE A C 1
ATOM 2180 O O . ILE A 1 267 ? 9.585 6.001 9.395 1.00 94.81 267 ILE A O 1
ATOM 2184 N N . PHE A 1 268 ? 7.400 6.492 9.518 1.00 91.88 268 PHE A N 1
ATOM 2185 C CA . PHE A 1 268 ? 7.348 7.248 8.270 1.00 91.88 268 PHE A CA 1
ATOM 2186 C C . PHE A 1 268 ? 7.632 8.742 8.451 1.00 91.88 268 PHE A C 1
ATOM 2188 O O . PHE A 1 268 ? 7.582 9.479 7.473 1.00 91.88 268 PHE A O 1
ATOM 2195 N N . LEU A 1 269 ? 7.950 9.214 9.664 1.00 90.31 269 LEU A N 1
ATOM 2196 C CA . LEU A 1 269 ? 8.118 10.644 9.951 1.00 90.31 269 LEU A CA 1
ATOM 2197 C C . LEU A 1 269 ? 9.197 11.316 9.081 1.00 90.31 269 LEU A C 1
ATOM 2199 O O . LEU A 1 269 ? 9.064 12.482 8.717 1.00 90.31 269 LEU A O 1
ATOM 2203 N N . SER A 1 270 ? 10.239 10.573 8.697 1.00 86.06 270 SER A N 1
ATOM 2204 C CA . SER A 1 270 ? 11.302 11.046 7.798 1.00 86.06 270 SER A CA 1
ATOM 2205 C C . SER A 1 270 ? 10.838 11.269 6.350 1.00 86.06 270 SER A C 1
ATOM 2207 O O . SER A 1 270 ? 11.528 11.952 5.588 1.00 86.06 270 SER A O 1
ATOM 2209 N N . TYR A 1 271 ? 9.667 10.740 5.975 1.00 85.69 271 TYR A N 1
ATOM 2210 C CA . TYR A 1 271 ? 9.026 10.876 4.669 1.00 85.69 271 TYR A CA 1
ATOM 2211 C C . TYR A 1 271 ? 7.598 11.436 4.845 1.00 85.69 271 TYR A C 1
ATOM 2213 O O . TYR A 1 271 ? 6.628 10.675 4.880 1.00 85.69 271 TYR A O 1
ATOM 2221 N N . PRO A 1 272 ? 7.439 12.774 4.899 1.00 87.94 272 PRO A N 1
ATOM 2222 C CA . PRO A 1 272 ? 6.169 13.439 5.194 1.00 87.94 272 PRO A CA 1
ATOM 2223 C C . PRO A 1 272 ? 4.973 12.983 4.347 1.00 87.94 272 PRO A C 1
ATOM 2225 O O . PRO A 1 272 ? 3.904 12.761 4.907 1.00 87.94 272 PRO A O 1
ATOM 2228 N N . TYR A 1 273 ? 5.140 12.770 3.036 1.00 88.19 273 TYR A N 1
ATOM 2229 C CA . TYR A 1 273 ? 4.070 12.220 2.189 1.00 88.19 273 TYR A CA 1
ATOM 2230 C C . TYR A 1 273 ? 3.614 10.829 2.650 1.00 88.19 273 TYR A C 1
ATOM 2232 O O . TYR A 1 273 ? 2.412 10.600 2.806 1.00 88.19 273 TYR A O 1
ATOM 2240 N N . ARG A 1 274 ? 4.555 9.921 2.958 1.00 89.94 274 ARG A N 1
ATOM 2241 C CA . ARG A 1 274 ? 4.213 8.587 3.471 1.00 89.94 274 ARG A CA 1
ATOM 2242 C C . ARG A 1 274 ? 3.483 8.652 4.806 1.00 89.94 274 ARG A C 1
ATOM 2244 O O . ARG A 1 274 ? 2.506 7.938 5.019 1.00 89.94 274 ARG A O 1
ATOM 2251 N N . PHE A 1 275 ? 3.918 9.552 5.684 1.00 92.06 275 PHE A N 1
ATOM 2252 C CA . PHE A 1 275 ? 3.300 9.748 6.990 1.00 92.06 275 PHE A CA 1
ATOM 2253 C C . PHE A 1 275 ? 1.896 10.368 6.912 1.00 92.06 275 PHE A C 1
ATOM 2255 O O . PHE A 1 275 ? 0.993 9.918 7.615 1.00 92.06 275 PHE A O 1
ATOM 2262 N N . LEU A 1 276 ? 1.703 11.392 6.074 1.00 92.06 276 LEU A N 1
ATOM 2263 C CA . LEU A 1 276 ? 0.484 12.206 6.082 1.00 92.06 276 LEU A CA 1
ATOM 2264 C C . LEU A 1 276 ? -0.575 11.797 5.051 1.00 92.06 276 LEU A C 1
ATOM 2266 O O . LEU A 1 276 ? -1.749 12.119 5.219 1.00 92.06 276 LEU A O 1
ATOM 2270 N N . SER A 1 277 ? -0.187 11.117 3.974 1.00 89.94 277 SER A N 1
ATOM 2271 C CA . SER A 1 277 ? -1.084 10.891 2.831 1.00 89.94 277 SER A CA 1
ATOM 2272 C C . SER A 1 277 ? -1.112 9.444 2.333 1.00 89.94 277 SER A C 1
ATOM 2274 O O . SER A 1 277 ? -2.031 9.086 1.598 1.00 89.94 277 SER A O 1
ATOM 2276 N N . ALA A 1 278 ? -0.169 8.600 2.762 1.00 92.62 278 ALA A N 1
ATOM 2277 C CA . ALA A 1 278 ? -0.086 7.196 2.361 1.00 92.62 278 ALA A CA 1
ATOM 2278 C C . ALA A 1 278 ? -0.154 6.231 3.562 1.00 92.62 278 ALA A C 1
ATOM 2280 O O . ALA A 1 278 ? -1.164 6.190 4.260 1.00 92.62 278 ALA A O 1
ATOM 2281 N N . GLU A 1 279 ? 0.873 5.423 3.827 1.00 94.44 279 GLU A N 1
ATOM 2282 C CA . GLU A 1 279 ? 0.823 4.349 4.826 1.00 94.44 279 GLU A CA 1
ATOM 2283 C C . GLU A 1 279 ? 0.550 4.856 6.246 1.00 94.44 279 GLU A C 1
ATOM 2285 O O . GLU A 1 279 ? -0.186 4.219 7.001 1.00 94.44 279 GLU A O 1
ATOM 2290 N N . GLY A 1 280 ? 1.088 6.023 6.606 1.00 94.81 280 GLY A N 1
ATOM 2291 C CA . GLY A 1 280 ? 0.835 6.673 7.894 1.00 94.81 280 GLY A CA 1
ATOM 2292 C C . GLY A 1 280 ? -0.577 7.252 8.032 1.00 94.81 280 GLY A C 1
ATOM 2293 O O . GLY A 1 280 ? -1.038 7.486 9.149 1.00 94.81 280 GLY A O 1
ATOM 2294 N N . TYR A 1 281 ? -1.314 7.400 6.929 1.00 96.19 281 TYR A N 1
ATOM 2295 C CA . TYR A 1 281 ? -2.710 7.837 6.941 1.00 96.19 281 TYR A CA 1
ATOM 2296 C C . TYR A 1 281 ? -3.683 6.690 7.286 1.00 96.19 281 TYR A C 1
ATOM 2298 O O . TYR A 1 281 ? -4.792 6.919 7.765 1.00 96.19 281 TYR A O 1
ATOM 2306 N N . LEU A 1 282 ? -3.264 5.427 7.168 1.00 97.56 282 LEU A N 1
ATOM 2307 C CA . LEU A 1 282 ? -4.064 4.268 7.577 1.00 97.56 282 LEU A CA 1
ATOM 2308 C C . LEU A 1 282 ? -4.551 4.308 9.047 1.00 97.56 282 LEU A C 1
ATOM 2310 O O . LEU A 1 282 ? -5.749 4.115 9.279 1.00 97.56 282 LEU A O 1
ATOM 2314 N N . PRO A 1 283 ? -3.699 4.537 10.070 1.00 97.88 283 PRO A N 1
ATOM 2315 C CA . PRO A 1 283 ? -4.183 4.681 11.442 1.00 97.88 283 PRO A CA 1
ATOM 2316 C C . PRO A 1 283 ? -5.112 5.890 11.620 1.00 97.88 283 PRO A C 1
ATOM 2318 O O . PRO A 1 283 ? -6.017 5.818 12.451 1.00 97.88 283 PRO A O 1
ATOM 2321 N N . VAL A 1 284 ? -4.952 6.956 10.825 1.00 97.75 284 VAL A N 1
ATOM 2322 C CA . VAL A 1 284 ? -5.874 8.105 10.817 1.00 97.75 284 VAL A CA 1
ATOM 2323 C C . VAL A 1 284 ? -7.267 7.627 10.412 1.00 97.75 284 VAL A C 1
ATOM 2325 O O . VAL A 1 284 ? -8.193 7.793 11.196 1.00 97.75 284 VAL A O 1
ATOM 2328 N N . ILE A 1 285 ? -7.405 6.900 9.294 1.00 97.69 285 ILE A N 1
ATOM 2329 C CA . ILE A 1 285 ? -8.687 6.328 8.827 1.00 97.69 285 ILE A CA 1
ATOM 2330 C C . ILE A 1 285 ? -9.401 5.540 9.936 1.00 97.69 285 ILE A C 1
ATOM 2332 O O . ILE A 1 285 ? -10.607 5.712 10.148 1.00 97.69 285 ILE A O 1
ATOM 2336 N N . LEU A 1 286 ? -8.668 4.675 10.647 1.00 98.44 286 LEU A N 1
ATOM 2337 C CA . LEU A 1 286 ? -9.224 3.833 11.710 1.00 98.44 286 LEU A CA 1
ATOM 2338 C C . LEU A 1 286 ? -9.668 4.645 12.932 1.00 98.44 286 LEU A C 1
ATOM 2340 O O . LEU A 1 286 ? -10.751 4.409 13.475 1.00 98.44 286 LEU A O 1
ATOM 2344 N N . LEU A 1 287 ? -8.850 5.601 13.371 1.00 98.56 287 LEU A N 1
ATOM 2345 C CA . LEU A 1 287 ? -9.159 6.447 14.521 1.00 98.56 287 LEU A CA 1
ATOM 2346 C C . LEU A 1 287 ? -10.308 7.416 14.212 1.00 98.56 287 LEU A C 1
ATOM 2348 O O . LEU A 1 287 ? -11.219 7.552 15.032 1.00 98.56 287 LEU A O 1
ATOM 2352 N N . SER A 1 288 ? -10.337 8.015 13.020 1.00 97.19 288 SER A N 1
ATOM 2353 C CA . SER A 1 288 ? -11.454 8.852 12.572 1.00 97.19 288 SER A CA 1
ATOM 2354 C C . SER A 1 288 ? -12.752 8.045 12.522 1.00 97.19 288 SER A C 1
ATOM 2356 O O . SER A 1 288 ? -13.784 8.509 13.006 1.00 97.19 288 SER A O 1
ATOM 2358 N N . ALA A 1 289 ? -12.708 6.800 12.035 1.00 97.38 289 ALA A N 1
ATOM 2359 C CA . ALA A 1 289 ? -13.874 5.919 12.023 1.00 97.38 289 ALA A CA 1
ATOM 2360 C C . ALA A 1 289 ? -14.385 5.594 13.435 1.00 97.38 289 ALA A C 1
ATOM 2362 O O . ALA A 1 289 ? -15.597 5.554 13.659 1.00 97.38 289 ALA A O 1
ATOM 2363 N N . LEU A 1 290 ? -13.480 5.391 14.400 1.00 97.94 290 LEU A N 1
ATOM 2364 C CA . LEU A 1 290 ? -13.842 5.175 15.802 1.00 97.94 290 LEU A CA 1
ATOM 2365 C C . LEU A 1 290 ? -14.532 6.408 16.401 1.00 97.94 290 LEU A C 1
ATOM 2367 O O . LEU A 1 290 ? -15.569 6.274 17.054 1.00 97.94 290 LEU A O 1
ATOM 2371 N N . ALA A 1 291 ? -14.004 7.605 16.136 1.00 96.75 291 ALA A N 1
ATOM 2372 C CA . ALA A 1 291 ? -14.638 8.855 16.542 1.00 96.75 291 ALA A CA 1
ATOM 2373 C C . ALA A 1 291 ? -16.041 9.003 15.934 1.00 96.75 291 ALA A C 1
ATOM 2375 O O . ALA A 1 291 ? -17.000 9.272 16.657 1.00 96.75 291 ALA A O 1
ATOM 2376 N N . MET A 1 292 ? -16.196 8.744 14.632 1.00 93.62 292 MET A N 1
ATOM 2377 C CA . MET A 1 292 ? -17.502 8.784 13.966 1.00 93.62 292 MET A CA 1
ATOM 2378 C C . MET A 1 292 ? -18.483 7.758 14.542 1.00 93.62 292 MET A C 1
ATOM 2380 O O . MET A 1 292 ? -19.652 8.082 14.762 1.00 93.62 292 MET A O 1
ATOM 2384 N N . GLN A 1 293 ? -18.021 6.538 14.838 1.00 94.50 293 GLN A N 1
ATOM 2385 C CA . GLN A 1 293 ? -18.844 5.517 15.483 1.00 94.50 293 GLN A CA 1
ATOM 2386 C C . GLN A 1 293 ? -19.357 5.997 16.841 1.00 94.50 293 GLN A C 1
ATOM 2388 O O . GLN A 1 293 ? -20.546 5.840 17.134 1.00 94.50 293 GLN A O 1
ATOM 2393 N N . TRP A 1 294 ? -18.475 6.570 17.659 1.00 94.31 294 TRP A N 1
ATOM 2394 C CA . TRP A 1 294 ? -18.828 7.075 18.979 1.00 94.31 294 TRP A CA 1
ATOM 2395 C C . TRP A 1 294 ? -19.827 8.230 18.887 1.00 94.31 294 TRP A C 1
ATOM 2397 O O . TRP A 1 294 ? -20.872 8.180 19.535 1.00 94.31 294 TRP A O 1
ATOM 2407 N N . ILE A 1 295 ? -19.564 9.213 18.017 1.00 91.06 295 ILE A N 1
ATOM 2408 C CA . ILE A 1 295 ? -20.461 10.352 17.769 1.00 91.06 295 ILE A CA 1
ATOM 2409 C C . ILE A 1 295 ? -21.841 9.841 17.346 1.00 91.06 295 ILE A C 1
ATOM 2411 O O . ILE A 1 295 ? -22.854 10.245 17.912 1.00 91.06 295 ILE A O 1
ATOM 2415 N N . TRP A 1 296 ? -21.901 8.881 16.421 1.00 88.38 296 TRP A N 1
ATOM 2416 C CA . TRP A 1 296 ? -23.161 8.269 16.006 1.00 88.38 296 TRP A CA 1
ATOM 2417 C C . TRP A 1 296 ? -23.908 7.603 17.168 1.00 88.38 296 TRP A C 1
ATOM 2419 O O . TRP A 1 296 ? -25.123 7.762 17.291 1.00 88.38 296 TRP A O 1
ATOM 2429 N N . GLN A 1 297 ? -23.215 6.835 18.015 1.00 89.44 297 GLN A N 1
ATOM 2430 C CA . GLN A 1 297 ? -23.842 6.160 19.156 1.00 89.44 297 GLN A CA 1
ATOM 2431 C C . GLN A 1 297 ? -24.366 7.159 20.188 1.00 89.44 297 GLN A C 1
ATOM 2433 O O . GLN A 1 297 ? -25.494 7.006 20.656 1.00 89.44 297 GLN A O 1
ATOM 2438 N N . TRP A 1 298 ? -23.579 8.191 20.493 1.00 88.12 298 TRP A N 1
ATOM 2439 C CA . TRP A 1 298 ? -23.956 9.267 21.404 1.00 88.12 298 TRP A CA 1
ATOM 2440 C C . TRP A 1 298 ? -25.184 10.041 20.907 1.00 88.12 298 TRP A C 1
ATOM 2442 O O . TRP A 1 298 ? -26.100 10.319 21.678 1.00 88.12 298 TRP A O 1
ATOM 2452 N N . LEU A 1 299 ? -25.257 10.326 19.604 1.00 84.06 299 LEU A N 1
ATOM 2453 C CA . LEU A 1 299 ? -26.404 11.014 19.006 1.00 84.06 299 LEU A CA 1
ATOM 2454 C C . LEU A 1 299 ? -27.645 10.113 18.951 1.00 84.06 299 LEU A C 1
ATOM 2456 O O . LEU A 1 299 ? -28.754 10.568 19.228 1.00 84.06 299 LEU A O 1
ATOM 2460 N N . LYS A 1 300 ? -27.484 8.816 18.645 1.00 83.12 300 LYS A N 1
ATOM 2461 C CA . LYS A 1 300 ? -28.604 7.861 18.548 1.00 83.12 300 LYS A CA 1
ATOM 2462 C C . LYS A 1 300 ? -29.434 7.799 19.836 1.00 83.12 300 LYS A C 1
ATOM 2464 O O . LYS A 1 300 ? -30.644 7.596 19.746 1.00 83.12 300 LYS A O 1
ATOM 2469 N N . THR A 1 301 ? -28.801 7.956 20.998 1.00 81.81 301 THR A N 1
ATOM 2470 C CA . THR A 1 301 ? -29.453 7.867 22.313 1.00 81.81 301 THR A CA 1
ATOM 2471 C C . THR A 1 301 ? -30.078 9.176 22.787 1.00 81.81 301 THR A C 1
ATOM 2473 O O . THR A 1 301 ? -30.898 9.140 23.698 1.00 81.81 301 THR A O 1
ATOM 2476 N N . ARG A 1 302 ? -29.731 10.322 22.184 1.00 74.19 302 ARG A N 1
ATOM 2477 C CA . ARG A 1 302 ? -30.127 11.648 22.687 1.00 74.19 302 ARG A CA 1
ATOM 2478 C C . ARG A 1 302 ? -31.080 12.436 21.789 1.00 74.19 302 ARG A C 1
ATOM 2480 O O . ARG A 1 302 ? -31.510 13.508 22.199 1.00 74.19 302 ARG A O 1
ATOM 2487 N N . MET A 1 303 ? -31.381 11.974 20.571 1.00 66.44 303 MET A N 1
ATOM 2488 C CA . MET A 1 303 ? -31.866 12.890 19.528 1.00 66.44 303 MET A CA 1
ATOM 2489 C C . MET A 1 303 ? -33.034 12.406 18.652 1.00 66.44 303 MET A C 1
ATOM 2491 O O . MET A 1 303 ? -33.098 11.245 18.231 1.00 66.44 303 MET A O 1
ATOM 2495 N N . PHE A 1 304 ? -33.926 13.358 18.329 1.00 76.00 304 PHE A N 1
ATOM 2496 C CA . PHE A 1 304 ? -35.068 13.230 17.413 1.00 76.00 304 PHE A CA 1
ATOM 2497 C C . PHE A 1 304 ? -34.638 13.023 15.942 1.00 76.00 304 PHE A C 1
ATOM 2499 O O . PHE A 1 304 ? -33.482 13.202 15.554 1.00 76.00 304 PHE A O 1
ATOM 2506 N N . LYS A 1 305 ? -35.605 12.653 15.088 1.00 73.25 305 LYS A N 1
ATOM 2507 C CA . LYS A 1 305 ? -35.434 12.252 13.675 1.00 73.25 305 LYS A CA 1
ATOM 2508 C C . LYS A 1 305 ? -34.625 13.251 12.815 1.00 73.25 305 LYS A C 1
ATOM 2510 O O . LYS A 1 305 ? -33.831 12.805 11.992 1.00 73.25 305 LYS A O 1
ATOM 2515 N N . ALA A 1 306 ? -34.759 14.564 13.036 1.00 70.12 306 ALA A N 1
ATOM 2516 C CA . ALA A 1 306 ? -34.089 15.614 12.250 1.00 70.12 306 ALA A CA 1
ATOM 2517 C C . ALA A 1 306 ? -32.552 15.629 12.401 1.00 70.12 306 ALA A C 1
ATOM 2519 O O . ALA A 1 306 ? -31.823 15.836 11.436 1.00 70.12 306 ALA A O 1
ATOM 2520 N N . GLN A 1 307 ? -32.026 15.317 13.584 1.00 67.06 307 GLN A N 1
ATOM 2521 C CA . GLN A 1 307 ? -30.575 15.281 13.820 1.00 67.06 307 GLN A CA 1
ATOM 2522 C C . GLN A 1 307 ? -29.920 14.018 13.235 1.00 67.06 307 GLN A C 1
ATOM 2524 O O . GLN A 1 307 ? -28.748 14.038 12.868 1.00 67.06 307 GLN A O 1
ATOM 2529 N N . ARG A 1 308 ? -30.685 12.934 13.030 1.00 71.94 308 ARG A N 1
ATOM 2530 C CA . ARG A 1 308 ? -30.216 11.769 12.254 1.00 71.94 308 ARG A CA 1
ATOM 2531 C C . ARG A 1 308 ? -30.000 12.119 10.778 1.00 71.94 308 ARG A C 1
ATOM 2533 O O . ARG A 1 308 ? -29.084 11.576 10.166 1.00 71.94 308 ARG A O 1
ATOM 2540 N N . MET A 1 309 ? -30.793 13.045 10.230 1.00 75.75 309 MET A N 1
ATOM 2541 C CA . MET A 1 309 ? -30.594 13.563 8.870 1.00 75.75 309 MET A CA 1
ATOM 2542 C C . MET A 1 309 ? -29.312 14.395 8.767 1.00 75.75 309 MET A C 1
ATOM 2544 O O . MET A 1 309 ? -28.585 14.237 7.793 1.00 75.75 309 MET A O 1
ATOM 2548 N N . LEU A 1 310 ? -28.978 15.193 9.791 1.00 76.38 310 LEU A N 1
ATOM 2549 C CA . LEU A 1 310 ? -27.716 15.944 9.844 1.00 76.38 310 LEU A CA 1
ATOM 2550 C C . LEU A 1 310 ? -26.490 15.018 9.807 1.00 76.38 310 LEU A C 1
ATOM 2552 O O . LEU A 1 310 ? -25.527 15.297 9.104 1.00 76.38 310 LEU A O 1
ATOM 2556 N N . ILE A 1 311 ? -26.528 13.881 10.507 1.00 70.88 311 ILE A N 1
ATOM 2557 C CA . ILE A 1 311 ? -25.431 12.903 10.435 1.00 70.88 311 ILE A CA 1
ATOM 2558 C C . ILE A 1 311 ? -25.387 12.214 9.069 1.00 70.88 311 ILE A C 1
ATOM 2560 O O . ILE A 1 311 ? -24.306 11.967 8.544 1.00 70.88 311 ILE A O 1
ATOM 2564 N N . GLY A 1 312 ? -26.547 11.927 8.473 1.00 75.38 312 GLY A N 1
ATOM 2565 C CA . GLY A 1 312 ? -26.621 11.480 7.081 1.00 75.38 312 GLY A CA 1
ATOM 2566 C C . GLY A 1 312 ? -25.948 12.479 6.135 1.00 75.38 312 GLY A C 1
ATOM 2567 O O . GLY A 1 312 ? -25.138 12.079 5.305 1.00 75.38 312 GLY A O 1
ATOM 2568 N N . ALA A 1 313 ? -26.195 13.777 6.328 1.00 79.88 313 ALA A N 1
ATOM 2569 C CA . ALA A 1 313 ? -25.535 14.844 5.585 1.00 79.88 313 ALA A CA 1
ATOM 2570 C C . ALA A 1 313 ? -24.022 14.903 5.858 1.00 79.88 313 ALA A C 1
ATOM 2572 O O . ALA A 1 313 ? -23.257 15.078 4.918 1.00 79.88 313 ALA A O 1
ATOM 2573 N N . LEU A 1 314 ? -23.567 14.679 7.098 1.00 76.19 314 LEU A N 1
ATOM 2574 C CA . LEU A 1 314 ? -22.137 14.565 7.416 1.00 76.19 314 LEU A CA 1
ATOM 2575 C C . LEU A 1 314 ? -21.489 13.366 6.711 1.00 76.19 314 LEU A C 1
ATOM 2577 O O . LEU A 1 314 ? -20.415 13.503 6.140 1.00 76.19 314 LEU A O 1
ATOM 2581 N N . ILE A 1 315 ? -22.137 12.199 6.695 1.00 78.56 315 ILE A N 1
ATOM 2582 C CA . ILE A 1 315 ? -21.641 11.025 5.960 1.00 78.56 315 ILE A CA 1
ATOM 2583 C C . ILE A 1 315 ? -21.540 11.341 4.464 1.00 78.56 315 ILE A C 1
ATOM 2585 O O . ILE A 1 315 ? -20.509 11.060 3.859 1.00 78.56 315 ILE A O 1
ATOM 2589 N N . LEU A 1 316 ? -22.566 11.965 3.878 1.00 78.50 316 LEU A N 1
ATOM 2590 C CA . LEU A 1 316 ? -22.524 12.424 2.486 1.00 78.50 316 LEU A CA 1
ATOM 2591 C C . LEU A 1 316 ? -21.393 13.438 2.262 1.00 78.50 316 LEU A C 1
ATOM 2593 O O . LEU A 1 316 ? -20.669 13.347 1.277 1.00 78.50 316 LEU A O 1
ATOM 2597 N N . PHE A 1 317 ? -21.173 14.354 3.202 1.00 82.12 317 PHE A N 1
ATOM 2598 C CA . PHE A 1 317 ? -20.066 15.302 3.148 1.00 82.12 317 PHE A CA 1
ATOM 2599 C C . PHE A 1 317 ? -18.701 14.592 3.105 1.00 82.12 317 PHE A C 1
ATOM 2601 O O . PHE A 1 317 ? -17.881 14.918 2.248 1.00 82.12 317 PHE A O 1
ATOM 2608 N N . PHE A 1 318 ? -18.460 13.578 3.944 1.00 77.50 318 PHE A N 1
ATOM 2609 C CA . PHE A 1 318 ? -17.221 12.788 3.880 1.00 77.50 318 PHE A CA 1
ATOM 2610 C C . PHE A 1 318 ? -17.094 12.004 2.573 1.00 77.50 318 PHE A C 1
ATOM 2612 O O . PHE A 1 318 ? -16.009 11.946 2.001 1.00 77.50 318 PHE A O 1
ATOM 2619 N N . LEU A 1 319 ? -18.195 11.433 2.084 1.00 78.44 319 LEU A N 1
ATOM 2620 C CA . LEU A 1 319 ? -18.204 10.623 0.867 1.00 78.44 319 LEU A CA 1
ATOM 2621 C C . LEU A 1 319 ? -18.038 11.426 -0.428 1.00 78.44 319 LEU A C 1
ATOM 2623 O O . LEU A 1 319 ? -17.755 10.799 -1.444 1.00 78.44 319 LEU A O 1
ATOM 2627 N N . PHE A 1 320 ? -18.221 12.754 -0.415 1.00 79.88 320 PHE A N 1
ATOM 2628 C CA . PHE A 1 320 ? -18.227 13.559 -1.646 1.00 79.88 320 PHE A CA 1
ATOM 2629 C C . PHE A 1 320 ? -17.456 14.886 -1.584 1.00 79.88 320 PHE A C 1
ATOM 2631 O O . PHE A 1 320 ? -16.918 15.311 -2.603 1.00 79.88 320 PHE A O 1
ATOM 2638 N N . VAL A 1 321 ? -17.390 15.561 -0.432 1.00 81.19 321 VAL A N 1
ATOM 2639 C CA . VAL A 1 321 ? -16.903 16.954 -0.330 1.00 81.19 321 VAL A CA 1
ATOM 2640 C C . VAL A 1 321 ? -15.541 17.070 0.356 1.00 81.19 321 VAL A C 1
ATOM 2642 O O . VAL A 1 321 ? -14.805 17.988 0.016 1.00 81.19 321 VAL A O 1
ATOM 2645 N N . SER A 1 322 ? -15.212 16.159 1.281 1.00 81.69 322 SER A N 1
ATOM 2646 C CA . SER A 1 322 ? -13.993 16.121 2.120 1.00 81.69 322 SER A CA 1
ATOM 2647 C C . SER A 1 322 ? -12.866 17.096 1.699 1.00 81.69 322 SER A C 1
ATOM 2649 O O . SER A 1 322 ? -12.187 16.832 0.697 1.00 81.69 322 SER A O 1
ATOM 2651 N N . PRO A 1 323 ? -12.678 18.228 2.414 1.00 88.50 323 PRO A N 1
ATOM 2652 C CA . PRO A 1 323 ? -11.667 19.224 2.081 1.00 88.50 323 PRO A CA 1
ATOM 2653 C C . PRO A 1 323 ? -10.261 18.702 2.379 1.00 88.50 323 PRO A C 1
ATOM 2655 O O . PRO A 1 323 ? -10.029 18.026 3.387 1.00 88.50 323 PRO A O 1
ATOM 2658 N N . VAL A 1 324 ? -9.311 19.067 1.526 1.00 91.19 324 VAL A N 1
ATOM 2659 C CA . VAL A 1 324 ? -7.905 18.692 1.666 1.00 91.19 324 VAL A CA 1
ATOM 2660 C C . VAL A 1 324 ? -7.012 19.917 1.513 1.00 91.19 324 VAL A C 1
ATOM 2662 O O . VAL A 1 324 ? -7.174 20.719 0.592 1.00 91.19 324 VAL A O 1
ATOM 2665 N N . LEU A 1 325 ? -6.072 20.073 2.442 1.00 92.12 325 LEU A N 1
ATOM 2666 C CA . LEU A 1 325 ? -4.991 21.038 2.319 1.00 92.12 325 LEU A CA 1
ATOM 2667 C C . LEU A 1 325 ? -3.855 20.371 1.547 1.00 92.12 325 LEU A C 1
ATOM 2669 O O . LEU A 1 325 ? -3.214 19.452 2.058 1.00 92.12 325 LEU A O 1
ATOM 2673 N N . ILE A 1 326 ? -3.626 20.833 0.325 1.00 90.38 326 ILE A N 1
ATOM 2674 C CA . ILE A 1 326 ? -2.492 20.427 -0.493 1.00 90.38 326 ILE A CA 1
ATOM 2675 C C . ILE A 1 326 ? -1.329 21.351 -0.169 1.00 90.38 326 ILE A C 1
ATOM 2677 O O . ILE A 1 326 ? -1.464 22.575 -0.240 1.00 90.38 326 ILE A O 1
ATOM 2681 N N . LEU A 1 327 ? -0.196 20.758 0.179 1.00 88.25 327 LEU A N 1
ATOM 2682 C CA . LEU A 1 327 ? 1.084 21.438 0.292 1.00 88.25 327 LEU A CA 1
ATOM 2683 C C . LEU A 1 327 ? 1.962 20.882 -0.819 1.00 88.25 327 LEU A C 1
ATOM 2685 O O . LEU A 1 327 ? 2.035 19.668 -0.978 1.00 88.25 327 LEU A O 1
ATOM 2689 N N . ASP A 1 328 ? 2.593 21.754 -1.591 1.00 84.25 328 ASP A N 1
ATOM 2690 C CA . ASP A 1 328 ? 3.505 21.344 -2.653 1.00 84.25 328 ASP A CA 1
ATOM 2691 C C . ASP A 1 328 ? 4.747 22.234 -2.646 1.00 84.25 328 ASP A C 1
ATOM 2693 O O . ASP A 1 328 ? 4.674 23.430 -2.351 1.00 84.25 328 ASP A O 1
ATOM 2697 N N . LYS A 1 329 ? 5.897 21.657 -2.979 1.00 78.81 329 LYS A N 1
ATOM 2698 C CA . LYS A 1 329 ? 7.162 22.376 -3.123 1.00 78.81 329 LYS A CA 1
ATOM 2699 C C . LYS A 1 329 ? 7.698 22.120 -4.535 1.00 78.81 329 LYS A C 1
ATOM 2701 O O . LYS A 1 329 ? 8.547 21.244 -4.712 1.00 78.81 329 LYS A O 1
ATOM 2706 N N . PRO A 1 330 ? 7.207 22.855 -5.549 1.00 70.69 330 PRO A N 1
ATOM 2707 C CA . PRO A 1 330 ? 7.649 22.651 -6.921 1.00 70.69 330 PRO A CA 1
ATOM 2708 C C . PRO A 1 330 ? 9.127 23.023 -7.052 1.00 70.69 330 PRO A C 1
ATOM 2710 O O . PRO A 1 330 ? 9.517 24.131 -6.695 1.00 70.69 330 PRO A O 1
ATOM 2713 N N . ALA A 1 331 ? 9.961 22.129 -7.580 1.00 65.44 331 ALA A N 1
ATOM 2714 C CA . ALA A 1 331 ? 11.341 22.473 -7.918 1.00 65.44 331 ALA A CA 1
ATOM 2715 C C . ALA A 1 331 ? 11.358 23.485 -9.087 1.00 65.44 331 ALA A C 1
ATOM 2717 O O . ALA A 1 331 ? 10.575 23.316 -10.024 1.00 65.44 331 ALA A O 1
ATOM 2718 N N . PRO A 1 332 ? 12.207 24.536 -9.070 1.00 64.56 332 PRO A N 1
ATOM 2719 C CA . PRO A 1 332 ? 13.273 24.853 -8.107 1.00 64.56 332 PRO A CA 1
ATOM 2720 C C . PRO A 1 332 ? 12.854 25.820 -6.973 1.00 64.56 332 PRO A C 1
ATOM 2722 O O . PRO A 1 332 ? 13.706 26.417 -6.319 1.00 64.56 332 PRO A O 1
ATOM 2725 N N . SER A 1 333 ? 11.555 26.029 -6.737 1.00 64.56 333 SER A N 1
ATOM 2726 C CA . SER A 1 333 ? 11.065 26.976 -5.728 1.00 64.56 333 SER A CA 1
ATOM 2727 C C . SER A 1 333 ? 11.452 26.557 -4.307 1.00 64.56 333 SER A C 1
ATOM 2729 O O . SER A 1 333 ? 11.225 25.430 -3.864 1.00 64.56 333 SER A O 1
ATOM 2731 N N . SER A 1 334 ? 11.968 27.512 -3.534 1.00 66.75 334 SER A N 1
ATOM 2732 C CA . SER A 1 334 ? 12.159 27.363 -2.089 1.00 66.75 334 SER A CA 1
ATOM 2733 C C . SER A 1 334 ? 10.859 27.530 -1.293 1.00 66.75 334 SER A C 1
ATOM 2735 O O . SER A 1 334 ? 10.814 27.160 -0.120 1.00 66.75 334 SER A O 1
ATOM 2737 N N . ARG A 1 335 ? 9.794 28.064 -1.911 1.00 78.19 335 ARG A N 1
ATOM 2738 C CA . ARG A 1 335 ? 8.509 28.337 -1.254 1.00 78.19 335 ARG A CA 1
ATOM 2739 C C . ARG A 1 335 ? 7.561 27.147 -1.369 1.00 78.19 335 ARG A C 1
ATOM 2741 O O . ARG A 1 335 ? 7.373 26.606 -2.457 1.00 78.19 335 ARG A O 1
ATOM 2748 N N . VAL A 1 336 ? 6.940 26.800 -0.243 1.00 81.31 336 VAL A N 1
ATOM 2749 C CA . VAL A 1 336 ? 5.833 25.840 -0.179 1.00 81.31 336 VAL A CA 1
ATOM 2750 C C . VAL A 1 336 ? 4.556 26.550 -0.616 1.00 81.31 336 VAL A C 1
ATOM 2752 O O . VAL A 1 336 ? 4.160 27.552 -0.018 1.00 81.31 336 VAL A O 1
ATOM 2755 N N . ASN A 1 337 ? 3.915 26.026 -1.652 1.00 85.75 337 ASN A N 1
ATOM 2756 C CA . ASN A 1 337 ? 2.598 26.455 -2.089 1.00 85.75 337 ASN A CA 1
ATOM 2757 C C . ASN A 1 337 ? 1.538 25.700 -1.291 1.00 85.75 337 ASN A C 1
ATOM 2759 O O . ASN A 1 337 ? 1.661 24.496 -1.072 1.00 85.75 337 ASN A O 1
ATOM 2763 N N . TYR A 1 338 ? 0.488 26.404 -0.880 1.00 89.75 338 TYR A N 1
ATOM 2764 C CA . TYR A 1 338 ? -0.673 25.810 -0.232 1.00 89.75 338 TYR A CA 1
ATOM 2765 C C . TYR A 1 338 ? -1.912 26.026 -1.095 1.00 89.75 338 TYR A C 1
ATOM 2767 O O . TYR A 1 338 ? -2.142 27.114 -1.624 1.00 89.75 338 TYR A O 1
ATOM 2775 N N . LYS A 1 339 ? -2.724 24.983 -1.234 1.00 91.25 339 LYS A N 1
ATOM 2776 C CA . LYS A 1 339 ? -3.996 25.027 -1.953 1.00 91.25 339 LYS A CA 1
ATOM 2777 C C . LYS A 1 339 ? -5.034 24.260 -1.154 1.00 91.25 339 LYS A C 1
ATOM 2779 O O . LYS A 1 339 ? -4.793 23.127 -0.751 1.00 91.25 339 LYS A O 1
ATOM 2784 N N . LEU A 1 340 ? -6.194 24.868 -0.934 1.00 90.69 340 LEU A N 1
ATOM 2785 C CA . LEU A 1 340 ? -7.345 24.148 -0.406 1.00 90.69 340 LEU A CA 1
ATOM 2786 C C . LEU A 1 340 ? -8.127 23.571 -1.584 1.00 90.69 340 LEU A C 1
ATOM 2788 O O . LEU A 1 340 ? -8.597 24.319 -2.442 1.00 90.69 340 LEU A O 1
ATOM 2792 N N . GLU A 1 341 ? -8.268 22.252 -1.625 1.00 88.69 341 GLU A N 1
ATOM 2793 C CA . GLU A 1 341 ? -9.149 21.585 -2.573 1.00 88.69 341 GLU A CA 1
ATOM 2794 C C . GLU A 1 341 ? -10.389 21.043 -1.879 1.00 88.69 341 GLU A C 1
ATOM 2796 O O . GLU A 1 341 ? -10.334 20.442 -0.805 1.00 88.69 341 GLU A O 1
ATOM 2801 N N . TRP A 1 342 ? -11.520 21.243 -2.544 1.00 85.50 342 TRP A N 1
ATOM 2802 C CA . TRP A 1 342 ? -12.791 20.646 -2.178 1.00 85.50 342 TRP A CA 1
ATOM 2803 C C . TRP A 1 342 ? -13.018 19.394 -3.033 1.00 85.50 342 TRP A C 1
ATOM 2805 O O . TRP A 1 342 ? -12.458 19.248 -4.123 1.00 85.50 342 TRP A O 1
ATOM 2815 N N . MET A 1 343 ? -13.849 18.482 -2.538 1.00 85.44 343 MET A N 1
ATOM 2816 C CA . MET A 1 343 ? -14.228 17.240 -3.216 1.00 85.44 343 MET A CA 1
ATOM 2817 C C . MET A 1 343 ? -13.054 16.280 -3.450 1.00 85.44 343 MET A C 1
ATOM 2819 O O . MET A 1 343 ? -12.875 15.749 -4.549 1.00 85.44 343 MET A O 1
ATOM 2823 N N . ASP A 1 344 ? -12.255 16.029 -2.411 1.00 87.00 344 ASP A N 1
ATOM 2824 C CA . ASP A 1 344 ? -11.158 15.051 -2.438 1.00 87.00 344 ASP A CA 1
ATOM 2825 C C . ASP A 1 344 ? -11.559 13.669 -1.887 1.00 87.00 344 ASP A C 1
ATOM 2827 O O . ASP A 1 344 ? -10.749 12.918 -1.346 1.00 87.00 344 ASP A O 1
ATOM 2831 N N . SER A 1 345 ? -12.839 13.314 -1.979 1.00 91.69 345 SER A N 1
ATOM 2832 C CA . SER A 1 345 ? -13.277 11.950 -1.674 1.00 91.69 345 SER A CA 1
ATOM 2833 C C . SER A 1 345 ? -12.854 10.991 -2.787 1.00 91.69 345 SER A C 1
ATOM 2835 O O . SER A 1 345 ? -12.768 11.387 -3.948 1.00 91.69 345 SER A O 1
ATOM 2837 N N . ALA A 1 346 ? -12.640 9.716 -2.472 1.00 91.31 346 ALA A N 1
ATOM 2838 C CA . ALA A 1 346 ? -12.296 8.717 -3.476 1.00 91.31 346 ALA A CA 1
ATOM 2839 C C . ALA A 1 346 ? -13.387 8.602 -4.556 1.00 91.31 346 ALA A C 1
ATOM 2841 O O . ALA A 1 346 ? -13.070 8.508 -5.738 1.00 91.31 346 ALA A O 1
ATOM 2842 N N . LEU A 1 347 ? -14.666 8.683 -4.168 1.00 91.06 347 LEU A N 1
ATOM 2843 C CA . LEU A 1 347 ? -15.792 8.607 -5.103 1.00 91.06 347 LEU A CA 1
ATOM 2844 C C . LEU A 1 347 ? -15.833 9.821 -6.038 1.00 91.06 347 LEU A C 1
ATOM 2846 O O . LEU A 1 347 ? -15.900 9.648 -7.254 1.00 91.06 347 LEU A O 1
ATOM 2850 N N . SER A 1 348 ? -15.749 11.041 -5.491 1.00 88.56 348 SER A N 1
ATOM 2851 C CA . SER A 1 348 ? -15.704 12.265 -6.302 1.00 88.56 348 SER A CA 1
ATOM 2852 C C . SER A 1 348 ? -14.457 12.309 -7.178 1.00 88.56 348 SER A C 1
ATOM 2854 O O . SER A 1 348 ? -14.552 12.663 -8.345 1.00 88.56 348 SER A O 1
ATOM 2856 N N . GLY A 1 349 ? -13.301 11.907 -6.649 1.00 87.88 349 GLY A N 1
ATOM 2857 C CA . GLY A 1 349 ? -12.048 11.882 -7.390 1.00 87.88 349 GLY A CA 1
ATOM 2858 C C . GLY A 1 349 ? -12.087 10.921 -8.576 1.00 87.88 349 GLY A C 1
ATOM 2859 O O . GLY A 1 349 ? -11.671 11.294 -9.667 1.00 87.88 349 GLY A O 1
ATOM 2860 N N . ILE A 1 350 ? -12.659 9.725 -8.410 1.00 87.81 350 ILE A N 1
ATOM 2861 C CA . ILE A 1 350 ? -12.847 8.788 -9.525 1.00 87.81 350 ILE A CA 1
ATOM 2862 C C . ILE A 1 350 ? -13.833 9.355 -10.559 1.00 87.81 350 ILE A C 1
ATOM 2864 O O . ILE A 1 350 ? -13.516 9.367 -11.746 1.00 87.81 350 ILE A O 1
ATOM 2868 N N . LEU A 1 351 ? -14.996 9.854 -10.121 1.00 87.19 351 LEU A N 1
ATOM 2869 C CA . LEU A 1 351 ? -16.040 10.380 -11.013 1.00 87.19 351 LEU A CA 1
ATOM 2870 C C . LEU A 1 351 ? -15.593 11.611 -11.808 1.00 87.19 351 LEU A C 1
ATOM 2872 O O . LEU A 1 351 ? -15.931 11.743 -12.979 1.00 87.19 351 LEU A O 1
ATOM 2876 N N . LEU A 1 352 ? -14.834 12.505 -11.175 1.00 86.12 352 LEU A N 1
ATOM 2877 C CA . LEU A 1 352 ? -14.305 13.718 -11.800 1.00 86.12 352 LEU A CA 1
ATOM 2878 C C . LEU A 1 352 ? -13.018 13.459 -12.594 1.00 86.12 352 LEU A C 1
ATOM 2880 O O . LEU A 1 352 ? -12.436 14.404 -13.119 1.00 86.12 352 LEU A O 1
ATOM 2884 N N . GLY A 1 353 ? -12.543 12.210 -12.651 1.00 80.69 353 GLY A N 1
ATOM 2885 C CA . GLY A 1 353 ? -11.290 11.874 -13.319 1.00 80.69 353 GLY A CA 1
ATOM 2886 C C . GLY A 1 353 ? -10.083 12.594 -12.714 1.00 80.69 353 GLY A C 1
ATOM 2887 O O . GLY A 1 353 ? -9.170 12.962 -13.446 1.00 80.69 353 GLY A O 1
ATOM 2888 N N . LYS A 1 354 ? -10.071 12.823 -11.390 1.00 81.25 354 LYS A N 1
ATOM 2889 C CA . LYS A 1 354 ? -8.912 13.407 -10.704 1.00 81.25 354 LYS A CA 1
ATOM 2890 C C . LYS A 1 354 ? -7.669 12.534 -10.935 1.00 81.25 354 LYS A C 1
ATOM 2892 O O . LYS A 1 354 ? -7.743 11.299 -10.967 1.00 81.25 354 LYS A O 1
ATOM 2897 N N . GLY A 1 355 ? -6.525 13.207 -11.038 1.00 72.38 355 GLY A N 1
ATOM 2898 C CA . GLY A 1 355 ? -5.223 12.626 -11.364 1.00 72.38 355 GLY A CA 1
ATOM 2899 C C . GLY A 1 355 ? -4.828 12.885 -12.820 1.00 72.38 355 GLY A C 1
ATOM 2900 O O . GLY A 1 355 ? -5.633 12.728 -13.731 1.00 72.38 355 GLY A O 1
ATOM 2901 N N . SER A 1 356 ? -3.579 13.289 -13.047 1.00 68.19 356 SER A N 1
ATOM 2902 C CA . SER A 1 356 ? -3.002 13.345 -14.390 1.00 68.19 356 SER A CA 1
ATOM 2903 C C . SER A 1 356 ? -2.586 11.941 -14.810 1.00 68.19 356 SER A C 1
ATOM 2905 O O . SER A 1 356 ? -1.780 11.312 -14.128 1.00 68.19 356 SER A O 1
ATOM 2907 N N . SER A 1 357 ? -3.120 11.448 -15.928 1.00 76.31 357 SER A N 1
ATOM 2908 C CA . SER A 1 357 ? -2.620 10.210 -16.518 1.00 76.31 357 SER A CA 1
ATOM 2909 C C . SER A 1 357 ? -1.357 10.515 -17.311 1.00 76.31 357 SER A C 1
ATOM 2911 O O . SER A 1 357 ? -1.353 11.403 -18.164 1.00 76.31 357 SER A O 1
ATOM 2913 N N . ILE A 1 358 ? -0.291 9.770 -17.038 1.00 84.19 358 ILE A N 1
ATOM 2914 C CA . ILE A 1 358 ? 0.907 9.774 -17.881 1.00 84.19 358 ILE A CA 1
ATOM 2915 C C . ILE A 1 358 ? 0.776 8.797 -19.053 1.00 84.19 358 ILE A C 1
ATOM 2917 O O . ILE A 1 358 ? 1.755 8.579 -19.761 1.00 84.19 358 ILE A O 1
ATOM 2921 N N . TRP A 1 359 ? -0.394 8.176 -19.245 1.00 88.94 359 TRP A N 1
ATOM 2922 C CA . TRP A 1 359 ? -0.631 7.165 -20.265 1.00 88.94 359 TRP A CA 1
ATOM 2923 C C . TRP A 1 359 ? -1.242 7.737 -21.533 1.00 88.94 359 TRP A C 1
ATOM 2925 O O . TRP A 1 359 ? -2.411 8.115 -21.598 1.00 88.94 359 TRP A O 1
ATOM 2935 N N . PHE A 1 360 ? -0.432 7.701 -22.583 1.00 90.81 360 PHE A N 1
ATOM 2936 C CA . PHE A 1 360 ? -0.800 8.116 -23.924 1.00 90.81 360 PHE A CA 1
ATOM 2937 C C . PHE A 1 360 ? -0.690 6.907 -24.862 1.00 90.81 360 PHE A C 1
ATOM 2939 O O . PHE A 1 360 ? 0.321 6.756 -25.550 1.00 90.81 360 PHE A O 1
ATOM 2946 N N . PRO A 1 361 ? -1.696 6.009 -24.899 1.00 91.06 361 PRO A N 1
ATOM 2947 C CA . PRO A 1 361 ? -1.612 4.747 -25.641 1.00 91.06 361 PRO A CA 1
ATOM 2948 C C . PRO A 1 361 ? -1.344 4.960 -27.133 1.00 91.06 361 PRO A C 1
ATOM 2950 O O . PRO A 1 361 ? -0.584 4.207 -27.729 1.00 91.06 361 PRO A O 1
ATOM 2953 N N . GLN A 1 362 ? -1.921 6.022 -27.706 1.00 92.94 362 GLN A N 1
ATOM 2954 C CA . GLN A 1 362 ? -1.733 6.427 -29.104 1.00 92.94 362 GLN A CA 1
ATOM 2955 C C . GLN A 1 362 ? -0.273 6.786 -29.431 1.00 92.94 362 GLN A C 1
ATOM 2957 O O . GLN A 1 362 ? 0.120 6.730 -30.588 1.00 92.94 362 GLN A O 1
ATOM 2962 N N . MET A 1 363 ? 0.532 7.153 -28.427 1.00 93.19 363 MET A N 1
ATOM 2963 C CA . MET A 1 363 ? 1.953 7.471 -28.593 1.00 93.19 363 MET A CA 1
ATOM 2964 C C . MET A 1 363 ? 2.838 6.289 -28.186 1.00 93.19 363 MET A C 1
ATOM 2966 O O . MET A 1 363 ? 3.692 5.860 -28.958 1.00 93.19 363 MET A O 1
ATOM 2970 N N . TYR A 1 364 ? 2.616 5.719 -26.998 1.00 94.12 364 TYR A N 1
ATOM 2971 C CA . TYR A 1 364 ? 3.506 4.689 -26.461 1.00 94.12 364 TYR A CA 1
ATOM 2972 C C . TYR A 1 364 ? 3.361 3.328 -27.134 1.00 94.12 364 TYR A C 1
ATOM 2974 O O . TYR A 1 364 ? 4.370 2.651 -27.306 1.00 94.12 364 TYR A O 1
ATOM 2982 N N . LEU A 1 365 ? 2.147 2.904 -27.511 1.00 95.12 365 LEU A N 1
ATOM 2983 C CA . LEU A 1 365 ? 1.966 1.582 -28.120 1.00 95.12 365 LEU A CA 1
ATOM 2984 C C . LEU A 1 365 ? 2.599 1.510 -29.518 1.00 95.12 365 LEU A C 1
ATOM 2986 O O . LEU A 1 365 ? 3.403 0.602 -29.731 1.00 95.12 365 LEU A O 1
ATOM 2990 N N . PRO A 1 366 ? 2.361 2.471 -30.438 1.00 97.19 366 PRO A N 1
ATOM 2991 C CA . PRO A 1 366 ? 3.048 2.467 -31.727 1.00 97.19 366 PRO A CA 1
ATOM 2992 C C . PRO A 1 366 ? 4.566 2.614 -31.591 1.00 97.19 366 PRO A C 1
ATOM 2994 O O . PRO A 1 366 ? 5.310 1.934 -32.292 1.00 97.19 366 PRO A O 1
ATOM 2997 N N . ALA A 1 367 ? 5.047 3.450 -30.663 1.00 96.62 367 ALA A N 1
ATOM 2998 C CA . ALA A 1 367 ? 6.481 3.598 -30.419 1.00 96.62 367 ALA A CA 1
ATOM 2999 C C . ALA A 1 367 ? 7.118 2.293 -29.909 1.00 96.62 367 ALA A C 1
ATOM 3001 O O . ALA A 1 367 ? 8.153 1.870 -30.421 1.00 96.62 367 ALA A O 1
ATOM 3002 N N . ALA A 1 368 ? 6.480 1.609 -28.953 1.00 96.69 368 ALA A N 1
ATOM 3003 C CA . ALA A 1 368 ? 6.939 0.312 -28.463 1.00 96.69 368 ALA A CA 1
ATOM 3004 C C . ALA A 1 368 ? 6.923 -0.762 -29.565 1.00 96.69 368 ALA A C 1
ATOM 3006 O O . ALA A 1 368 ? 7.819 -1.604 -29.612 1.00 96.69 368 ALA A O 1
ATOM 3007 N N . ASP A 1 369 ? 5.945 -0.729 -30.474 1.00 97.06 369 ASP A N 1
ATOM 3008 C CA . ASP A 1 369 ? 5.895 -1.612 -31.645 1.00 97.06 369 ASP A CA 1
ATOM 3009 C C . ASP A 1 369 ? 7.047 -1.355 -32.617 1.00 97.06 369 ASP A C 1
ATOM 3011 O O . ASP A 1 369 ? 7.677 -2.309 -33.077 1.00 97.06 369 ASP A O 1
ATOM 3015 N N . ILE A 1 370 ? 7.349 -0.086 -32.907 1.00 97.56 370 ILE A N 1
ATOM 3016 C CA . ILE A 1 370 ? 8.484 0.298 -33.755 1.00 97.56 370 ILE A CA 1
ATOM 3017 C C . ILE A 1 370 ? 9.788 -0.205 -33.140 1.00 97.56 370 ILE A C 1
ATOM 3019 O O . ILE A 1 370 ? 10.566 -0.844 -33.846 1.00 97.56 370 ILE A O 1
ATOM 3023 N N . ILE A 1 371 ? 10.001 0.003 -31.837 1.00 97.50 371 ILE A N 1
ATOM 3024 C CA . ILE A 1 371 ? 11.186 -0.509 -31.134 1.00 97.50 371 ILE A CA 1
ATOM 3025 C C . ILE A 1 371 ? 11.261 -2.029 -31.287 1.00 97.50 371 ILE A C 1
ATOM 3027 O O . ILE A 1 371 ? 12.257 -2.538 -31.783 1.00 97.50 371 ILE A O 1
ATOM 3031 N N . ARG A 1 372 ? 10.189 -2.763 -30.956 1.00 96.38 372 ARG A N 1
ATOM 3032 C CA . ARG A 1 372 ? 10.178 -4.236 -31.024 1.00 96.38 372 ARG A CA 1
ATOM 3033 C C . ARG A 1 372 ? 10.494 -4.796 -32.408 1.00 96.38 372 ARG A C 1
ATOM 3035 O O . ARG A 1 372 ? 11.075 -5.873 -32.486 1.00 96.38 372 ARG A O 1
ATOM 3042 N N . ARG A 1 373 ? 10.076 -4.109 -33.475 1.00 97.44 373 ARG A N 1
ATOM 3043 C CA . ARG A 1 373 ? 10.300 -4.536 -34.866 1.00 97.44 373 ARG A CA 1
ATOM 3044 C C . ARG A 1 373 ? 11.693 -4.195 -35.393 1.00 97.44 373 ARG A C 1
ATOM 3046 O O . ARG A 1 373 ? 12.115 -4.822 -36.356 1.00 97.44 373 ARG A O 1
ATOM 3053 N N . ASN A 1 374 ? 12.374 -3.218 -34.794 1.00 97.56 374 ASN A N 1
ATOM 3054 C CA . ASN A 1 374 ? 13.648 -2.682 -35.286 1.00 97.56 374 ASN A CA 1
ATOM 3055 C C . ASN A 1 374 ? 14.818 -2.889 -34.308 1.00 97.56 374 ASN A C 1
ATOM 3057 O O . ASN A 1 374 ? 15.875 -2.302 -34.508 1.00 97.56 374 ASN A O 1
ATOM 3061 N N . SER A 1 375 ? 14.642 -3.694 -33.258 1.00 97.00 375 SER A N 1
ATOM 3062 C CA . SER A 1 375 ? 15.700 -4.024 -32.299 1.00 97.00 375 SER A CA 1
ATOM 3063 C C . SER A 1 375 ? 15.670 -5.495 -31.900 1.00 97.00 375 SER A C 1
ATOM 3065 O O . SER A 1 375 ? 14.602 -6.121 -31.849 1.00 97.00 375 SER A O 1
ATOM 3067 N N . VAL A 1 376 ? 16.834 -6.048 -31.569 1.00 94.31 376 VAL A N 1
ATOM 3068 C CA . VAL A 1 376 ? 16.958 -7.369 -30.936 1.00 94.31 376 VAL A CA 1
ATOM 3069 C C . VAL A 1 376 ? 16.786 -7.253 -29.420 1.00 94.31 376 VAL A C 1
ATOM 3071 O O . VAL A 1 376 ? 16.688 -6.153 -28.882 1.00 94.31 376 VAL A O 1
ATOM 3074 N N . LYS A 1 377 ? 16.653 -8.379 -28.709 1.00 87.94 377 LYS A N 1
ATOM 3075 C CA . LYS A 1 377 ? 16.337 -8.368 -27.265 1.00 87.94 377 LYS A CA 1
ATOM 3076 C C . LYS A 1 377 ? 17.457 -7.764 -26.419 1.00 87.94 377 LYS A C 1
ATOM 3078 O O . LYS A 1 377 ? 17.180 -7.229 -25.351 1.00 87.94 377 LYS A O 1
ATOM 3083 N N . GLU A 1 378 ? 18.681 -7.884 -26.908 1.00 90.81 378 GLU A N 1
ATOM 3084 C CA . GLU A 1 378 ? 19.924 -7.454 -26.280 1.00 90.81 378 GLU A CA 1
ATOM 3085 C C . GLU A 1 378 ? 20.192 -5.957 -26.485 1.00 90.81 378 GLU A C 1
ATOM 3087 O O . GLU A 1 378 ? 21.053 -5.393 -25.811 1.00 90.81 378 GLU A O 1
ATOM 3092 N N . ASP A 1 379 ? 19.448 -5.304 -27.384 1.00 95.44 379 ASP A N 1
ATOM 3093 C CA . ASP A 1 379 ? 19.584 -3.873 -27.620 1.00 95.44 379 ASP A CA 1
ATOM 3094 C C . ASP A 1 379 ? 19.082 -3.066 -26.418 1.00 95.44 379 ASP A C 1
ATOM 3096 O O . ASP A 1 379 ? 18.045 -3.357 -25.808 1.00 95.44 379 ASP A O 1
ATOM 3100 N N . ILE A 1 380 ? 19.812 -1.992 -26.128 1.00 96.38 380 ILE A N 1
ATOM 3101 C CA . ILE A 1 380 ? 19.493 -1.033 -25.075 1.00 96.38 380 ILE A CA 1
ATOM 3102 C C . ILE A 1 380 ? 18.869 0.197 -25.719 1.00 96.38 380 ILE A C 1
ATOM 3104 O O . ILE A 1 380 ? 19.421 0.766 -26.662 1.00 96.38 380 ILE A O 1
ATOM 3108 N N . ILE A 1 381 ? 17.726 0.629 -25.194 1.00 96.38 381 ILE A N 1
ATOM 3109 C CA . ILE A 1 381 ? 17.083 1.864 -25.636 1.00 96.38 381 ILE A CA 1
ATOM 3110 C C . ILE A 1 381 ? 17.434 3.036 -24.717 1.00 96.38 381 ILE A C 1
ATOM 3112 O O . ILE A 1 381 ? 17.725 2.870 -23.533 1.00 96.38 381 ILE A O 1
ATOM 3116 N N . TYR A 1 382 ? 17.366 4.243 -25.268 1.00 94.69 382 TYR A N 1
ATOM 3117 C CA . TYR A 1 382 ? 17.581 5.481 -24.532 1.00 94.69 382 TYR A CA 1
ATOM 3118 C C . TYR A 1 382 ? 16.563 6.538 -24.959 1.00 94.69 382 TYR A C 1
ATOM 3120 O O . TYR A 1 382 ? 16.176 6.628 -26.125 1.00 94.69 382 TYR A O 1
ATOM 3128 N N . SER A 1 383 ? 16.155 7.368 -24.005 1.00 92.56 383 SER A N 1
ATOM 3129 C CA . SER A 1 383 ? 15.359 8.565 -24.230 1.00 92.56 383 SER A CA 1
ATOM 3130 C C . SER A 1 383 ? 15.984 9.755 -23.511 1.00 92.56 383 SER A C 1
ATOM 3132 O O . SER A 1 383 ? 16.402 9.640 -22.361 1.00 92.56 383 SER A O 1
ATOM 3134 N N . GLY A 1 384 ? 15.952 10.936 -24.135 1.00 89.81 384 GLY A N 1
ATOM 3135 C CA . GLY A 1 384 ? 16.260 12.194 -23.441 1.00 89.81 384 GLY A CA 1
ATOM 3136 C C . GLY A 1 384 ? 15.258 12.534 -22.326 1.00 89.81 384 GLY A C 1
ATOM 3137 O O . GLY A 1 384 ? 15.491 13.445 -21.538 1.00 89.81 384 GLY A O 1
ATOM 3138 N N . ILE A 1 385 ? 14.142 11.801 -22.247 1.00 87.81 385 ILE A N 1
ATOM 3139 C CA . ILE A 1 385 ? 13.107 11.938 -21.228 1.00 87.81 385 ILE A CA 1
ATOM 3140 C C . ILE A 1 385 ? 13.074 10.649 -20.397 1.00 87.81 385 ILE A C 1
ATOM 3142 O O . ILE A 1 385 ? 12.513 9.641 -20.830 1.00 87.81 385 ILE A O 1
ATOM 3146 N N . ASN A 1 386 ? 13.631 10.691 -19.181 1.00 85.88 386 ASN A N 1
ATOM 3147 C CA . ASN A 1 386 ? 13.822 9.503 -18.333 1.00 85.88 386 ASN A CA 1
ATOM 3148 C C . ASN A 1 386 ? 12.569 8.630 -18.184 1.00 85.88 386 ASN A C 1
ATOM 3150 O O . ASN A 1 386 ? 12.618 7.430 -18.448 1.00 85.88 386 ASN A O 1
ATOM 3154 N N . PHE A 1 387 ? 11.426 9.231 -17.840 1.00 87.00 387 PHE A N 1
ATOM 3155 C CA . PHE A 1 387 ? 10.183 8.480 -17.657 1.00 87.00 387 PHE A CA 1
ATOM 3156 C C . PHE A 1 387 ? 9.717 7.798 -18.954 1.00 87.00 387 PHE A C 1
ATOM 3158 O O . PHE A 1 387 ? 9.258 6.660 -18.922 1.00 87.00 387 PHE A O 1
ATOM 3165 N N . SER A 1 388 ? 9.882 8.449 -20.111 1.00 91.25 388 SER A N 1
ATOM 3166 C CA . SER A 1 388 ? 9.502 7.865 -21.403 1.00 91.25 388 SER A CA 1
ATOM 3167 C C . SER A 1 388 ? 10.388 6.671 -21.746 1.00 91.25 388 SER A C 1
ATOM 3169 O O . SER A 1 388 ? 9.885 5.670 -22.251 1.00 91.25 388 SER A O 1
ATOM 3171 N N . GLY A 1 389 ? 11.683 6.744 -21.422 1.00 93.19 389 GLY A N 1
ATOM 3172 C CA . GLY A 1 389 ? 12.619 5.635 -21.593 1.00 93.19 389 GLY A CA 1
ATOM 3173 C C . GLY A 1 389 ? 12.223 4.385 -20.808 1.00 93.19 389 GLY A C 1
ATOM 3174 O O . GLY A 1 389 ? 12.308 3.283 -21.346 1.00 93.19 389 GLY A O 1
ATOM 3175 N N . VAL A 1 390 ? 11.723 4.544 -19.580 1.00 92.50 390 VAL A N 1
ATOM 3176 C CA . VAL A 1 390 ? 11.267 3.410 -18.759 1.00 92.50 390 VAL A CA 1
ATOM 3177 C C . VAL A 1 390 ? 9.914 2.869 -19.220 1.00 92.50 390 VAL A C 1
ATOM 3179 O O . VAL A 1 390 ? 9.765 1.657 -19.369 1.00 92.50 390 VAL A O 1
ATOM 3182 N N . ILE A 1 391 ? 8.942 3.738 -19.536 1.00 94.12 391 ILE A N 1
ATOM 3183 C CA . ILE A 1 391 ? 7.657 3.301 -20.120 1.00 94.12 391 ILE A CA 1
ATOM 3184 C C . ILE A 1 391 ? 7.913 2.475 -21.384 1.00 94.12 391 ILE A C 1
ATOM 3186 O O . ILE A 1 391 ? 7.394 1.367 -21.531 1.00 94.12 391 ILE A O 1
ATOM 3190 N N . LEU A 1 392 ? 8.726 3.001 -22.303 1.00 95.75 392 LEU A N 1
ATOM 3191 C CA . LEU A 1 392 ? 9.029 2.325 -23.558 1.00 95.75 392 LEU A CA 1
ATOM 3192 C C . LEU A 1 392 ? 9.852 1.056 -23.331 1.00 95.75 392 LEU A C 1
ATOM 3194 O O . LEU A 1 392 ? 9.585 0.069 -24.010 1.00 95.75 392 LEU A O 1
ATOM 3198 N N . GLY A 1 393 ? 10.777 1.026 -22.368 1.00 95.50 393 GLY A N 1
ATOM 3199 C CA . GLY A 1 393 ? 11.539 -0.178 -22.011 1.00 95.50 393 GLY A CA 1
ATOM 3200 C C . GLY A 1 393 ? 10.628 -1.300 -21.517 1.00 95.50 393 GLY A C 1
ATOM 3201 O O . GLY A 1 393 ? 10.666 -2.418 -22.034 1.00 95.50 393 GLY A O 1
ATOM 3202 N N . ALA A 1 394 ? 9.706 -0.970 -20.610 1.00 95.25 394 ALA A N 1
ATOM 3203 C CA . ALA A 1 394 ? 8.703 -1.893 -20.091 1.00 95.25 394 ALA A CA 1
ATOM 3204 C C . ALA A 1 394 ? 7.761 -2.435 -21.186 1.00 95.25 394 ALA A C 1
ATOM 3206 O O . ALA A 1 394 ? 7.498 -3.638 -21.249 1.00 95.25 394 ALA A O 1
ATOM 3207 N N . LEU A 1 395 ? 7.248 -1.563 -22.063 1.00 95.69 395 LEU A N 1
ATOM 3208 C CA . LEU A 1 395 ? 6.280 -1.938 -23.103 1.00 95.69 395 LEU A CA 1
ATOM 3209 C C . LEU A 1 395 ? 6.919 -2.665 -24.289 1.00 95.69 395 LEU A C 1
ATOM 3211 O O . LEU A 1 395 ? 6.321 -3.592 -24.839 1.00 95.69 395 LEU A O 1
ATOM 3215 N N . SER A 1 396 ? 8.120 -2.247 -24.691 1.00 96.12 396 SER A N 1
ATOM 3216 C CA . SER A 1 396 ? 8.874 -2.886 -25.773 1.00 96.12 396 SER A CA 1
ATOM 3217 C C . SER A 1 396 ? 9.640 -4.124 -25.309 1.00 96.12 396 SER A C 1
ATOM 3219 O O . SER A 1 396 ? 10.087 -4.899 -26.154 1.00 96.12 396 SER A O 1
ATOM 3221 N N . GLN A 1 397 ? 9.733 -4.347 -23.992 1.00 95.19 397 GLN A N 1
ATOM 3222 C CA . GLN A 1 397 ? 10.490 -5.441 -23.387 1.00 95.19 397 GLN A CA 1
ATOM 3223 C C . GLN A 1 397 ? 11.963 -5.377 -23.811 1.00 95.19 397 GLN A C 1
ATOM 3225 O O . GLN A 1 397 ? 12.491 -6.300 -24.442 1.00 95.19 397 GLN A O 1
ATOM 3230 N N . ARG A 1 398 ? 12.583 -4.231 -23.518 1.00 96.00 398 ARG A N 1
ATOM 3231 C CA . ARG A 1 398 ? 13.996 -3.924 -23.761 1.00 96.00 398 ARG A CA 1
ATOM 3232 C C . ARG A 1 398 ? 14.634 -3.338 -22.510 1.00 96.00 398 ARG A C 1
ATOM 3234 O O . ARG A 1 398 ? 13.959 -2.706 -21.691 1.00 96.00 398 ARG A O 1
ATOM 3241 N N . ALA A 1 399 ? 15.942 -3.531 -22.392 1.00 96.31 399 ALA A N 1
ATOM 3242 C CA . ALA A 1 399 ? 16.731 -2.827 -21.398 1.00 96.31 399 ALA A CA 1
ATOM 3243 C C . ALA A 1 399 ? 16.792 -1.339 -21.768 1.00 96.31 399 ALA A C 1
ATOM 3245 O O . ALA A 1 399 ? 16.745 -0.980 -22.946 1.00 96.31 399 ALA A O 1
ATOM 3246 N N . THR A 1 400 ? 16.873 -0.469 -20.768 1.00 95.81 400 THR A N 1
ATOM 3247 C CA . THR A 1 400 ? 16.937 0.979 -20.960 1.00 95.81 400 THR A CA 1
ATOM 3248 C C . THR A 1 400 ? 18.082 1.576 -20.159 1.00 95.81 400 THR A C 1
ATOM 3250 O O . THR A 1 400 ? 18.369 1.142 -19.044 1.00 95.81 400 THR A O 1
ATOM 3253 N N . SER A 1 401 ? 18.742 2.584 -20.725 1.00 93.56 401 SER A N 1
ATOM 3254 C CA . SER A 1 401 ? 19.733 3.382 -19.992 1.00 93.56 401 SER A CA 1
ATOM 3255 C C . SER A 1 401 ? 19.083 4.406 -19.055 1.00 93.56 401 SER A C 1
ATOM 3257 O O . SER A 1 401 ? 19.773 5.037 -18.260 1.00 93.56 401 SER A O 1
ATOM 3259 N N . ASN A 1 402 ? 17.766 4.606 -19.153 1.00 91.69 402 ASN A N 1
ATOM 3260 C CA . ASN A 1 402 ? 17.017 5.477 -18.254 1.00 91.69 402 ASN A CA 1
ATOM 3261 C C . ASN A 1 402 ? 16.663 4.763 -16.934 1.00 91.69 402 ASN A C 1
ATOM 3263 O O . ASN A 1 402 ? 16.767 3.544 -16.823 1.00 91.69 402 ASN A O 1
ATOM 3267 N N . ALA A 1 403 ? 16.210 5.535 -15.947 1.00 84.25 403 ALA A N 1
ATOM 3268 C CA . ALA A 1 403 ? 15.668 5.021 -14.693 1.00 84.25 403 ALA A CA 1
ATOM 3269 C C . ALA A 1 403 ? 14.533 5.924 -14.190 1.00 84.25 403 ALA A C 1
ATOM 3271 O O . ALA A 1 403 ? 14.575 7.143 -14.399 1.00 84.25 403 ALA A O 1
ATOM 3272 N N . ILE A 1 404 ? 13.510 5.345 -13.544 1.00 74.88 404 ILE A N 1
ATOM 3273 C CA . ILE A 1 404 ? 12.420 6.133 -12.921 1.00 74.88 404 ILE A CA 1
ATOM 3274 C C . ILE A 1 404 ? 12.945 6.870 -11.707 1.00 74.88 404 ILE A C 1
ATOM 3276 O O . ILE A 1 404 ? 12.699 8.063 -11.518 1.00 74.88 404 ILE A O 1
ATOM 3280 N N . PHE A 1 405 ? 13.629 6.118 -10.863 1.00 64.81 405 PHE A N 1
ATOM 3281 C CA . PHE A 1 405 ? 14.205 6.641 -9.658 1.00 64.81 405 PHE A CA 1
ATOM 3282 C C . PHE A 1 405 ? 15.625 7.033 -10.008 1.00 64.81 405 PHE A C 1
ATOM 3284 O O . PHE A 1 405 ? 16.393 6.153 -10.364 1.00 64.81 405 PHE A O 1
ATOM 3291 N N . PRO A 1 406 ? 16.027 8.304 -9.884 1.00 53.44 406 PRO A N 1
ATOM 3292 C CA . PRO A 1 406 ? 17.432 8.668 -9.967 1.00 53.44 406 PRO A CA 1
ATOM 3293 C C . PRO A 1 406 ? 18.193 8.167 -8.731 1.00 53.44 406 PRO A C 1
ATOM 3295 O O . PRO A 1 406 ? 19.199 8.745 -8.388 1.00 53.44 406 PRO A O 1
ATOM 3298 N N . GLU A 1 407 ? 17.726 7.121 -8.039 1.00 46.75 407 GLU A N 1
ATOM 3299 C CA . GLU A 1 407 ? 18.384 6.440 -6.920 1.00 46.75 407 GLU A CA 1
ATOM 3300 C C . GLU A 1 407 ? 19.611 5.655 -7.416 1.00 46.75 407 GLU A C 1
ATOM 3302 O O . GLU A 1 407 ? 19.688 4.444 -7.233 1.00 46.75 407 GLU A O 1
ATOM 3307 N N . VAL A 1 408 ? 20.498 6.356 -8.130 1.00 38.50 408 VAL A N 1
ATOM 3308 C CA . VAL A 1 408 ? 21.966 6.344 -8.127 1.00 38.50 408 VAL A CA 1
ATOM 3309 C C . VAL A 1 408 ? 22.414 7.688 -8.691 1.00 38.50 408 VAL A C 1
ATOM 3311 O O . VAL A 1 408 ? 21.988 8.011 -9.826 1.00 38.50 408 VAL A O 1
#

Radius of gyration: 21.96 Å; chains: 1; bounding box: 62×48×63 Å

pLDDT: mean 91.3, std 10.01, range [38.5, 98.88]

Sequence (408 aa):
MGYFSRLIIFIFAALQILRLPTSPQFMDIYYHIQTAWGFIQSGGYSPWDFWEYAPFGRSHIYPPLFHILLALFMKAGVSVVLLVKLFEGAAPVIFLIILWDFIRKNYGEQLGFFVTVTFCSSFAFCAFLSNHIPASLALILGFLSLGELFKKRVSRAVILLTLCFYTHISVPWLFVFSCVIYAVMNKDYRRDSFRVILYSLLLSLPMLSFELVNLPFIQSVGNDFPAKFHLQVKLIDYILAGFGLFLAARMAPRYRFFVSLFLAGFIFLSYPYRFLSAEGYLPVILLSALAMQWIWQWLKTRMFKAQRMLIGALILFFLFVSPVLILDKPAPSSRVNYKLEWMDSALSGILLGKGSSIWFPQMYLPAADIIRRNSVKEDIIYSGINFSGVILGALSQRATSNAIFPEV

Secondary structure (DSSP, 8-state):
-HHHHHHHHHHHHHHHHHHGGG----SHHHHHHHHHHHHHHTTS--SEE-SSSTTT-EE--S-SHHHHHHHHHHHTT--HHHHHHHHHHHHHHHHHHHHHHHHHHHH-HHHHHHHHHHHHT-HHHHHHHHH-HHHHHHHHHHHHHHHHHHTT-HHHHHHHHHHHHTT-SSHHHHHHHHHHHHHHH-GGGHHHHHHHHHHHHHHHHHHHHHHHHHTHHHHTTTTS-GGGG-EEE-HHHHHHHHHHHHHHHHTTTTTHHHHHHHHHGGGGTTSHHHHHHSTTHHHHHHHHHHHHHHHHHHHHHH--HHHHHHHHHHHHHHHHT--EEEEE--TT-SSPEEEEES--SHHHHHHTT-S-----HHHHHHHHHHHHHH--TTPEE--SSHHHHHHHHHHHT-EES--SS---

Foldseek 3Di:
DLVVLVVLLVLLLVLLVVLLVLPPFELQLLLLLLLLLVQVVVVHDDQWACQEQPPVTDGDLWQCLSSVVSNVVVVVVNASSVVLSCLLSCLLSLLLVLVLVLCCVQPNNLLSSLLSLLSQLAQLASNQSSHLSLLSQLSSLLSVLVSCLVVVNLVSSLVSLLVSVSRGPPNSLLSLQLLCQLLVLDVVSVVSSVSSNVSSCVSNVVSVVSNVVCVVLQPPAVPPDQVLFFAKAQPLLQVQLVVLLVVLVVPPPSNSSLVSSQVSLCVCVVRRRCCGRYSVCSSSSSSSSSSLSVVVVVDVVPDDPVVVVVNVVVSVCSNFWRKIWTWGQDPPHPDIDIDIDTGNGSSSCSVVVPHGGPDDCVPQVVLLVVPLVPDDQADEDEDPDQSSQSSSCSNNVHRYSHDPDPSD